Protein AF-A0A1T5C4W6-F1 (afdb_monomer_lite)

Structure (mmCIF, N/CA/C/O backbone):
data_AF-A0A1T5C4W6-F1
#
_entry.id   AF-A0A1T5C4W6-F1
#
loop_
_atom_site.group_PDB
_atom_site.id
_atom_site.type_symbol
_atom_site.label_atom_id
_atom_site.label_alt_id
_atom_site.label_comp_id
_atom_site.label_asym_id
_atom_site.label_entity_id
_atom_site.label_seq_id
_atom_site.pdbx_PDB_ins_code
_atom_site.Cartn_x
_atom_site.Cartn_y
_atom_site.Cartn_z
_atom_site.occupancy
_atom_site.B_iso_or_equiv
_atom_site.auth_seq_id
_atom_site.auth_comp_id
_atom_site.auth_asym_id
_atom_site.auth_atom_id
_atom_site.pdbx_PDB_model_num
ATOM 1 N N . MET A 1 1 ? -12.284 13.253 51.853 1.00 30.53 1 MET A N 1
ATOM 2 C CA . MET A 1 1 ? -12.736 11.965 51.282 1.00 30.53 1 MET A CA 1
ATOM 3 C C . MET A 1 1 ? -12.858 12.141 49.775 1.00 30.53 1 MET A C 1
ATOM 5 O O . MET A 1 1 ? -13.736 12.862 49.332 1.00 30.53 1 MET A O 1
ATOM 9 N N . SER A 1 2 ? -11.913 11.598 49.007 1.00 28.27 2 SER A N 1
ATOM 10 C CA . SER A 1 2 ? -11.878 11.690 47.540 1.00 28.27 2 SER A CA 1
ATOM 11 C C . SER A 1 2 ? -12.199 10.306 46.977 1.00 28.27 2 SER A C 1
ATOM 13 O O . SER A 1 2 ? -11.448 9.358 47.203 1.00 28.27 2 SER A O 1
ATOM 15 N N . HIS A 1 3 ? -13.339 10.175 46.297 1.00 28.75 3 HIS A N 1
ATOM 16 C CA . HIS A 1 3 ? -13.676 8.987 45.519 1.00 28.75 3 HIS A CA 1
ATOM 17 C C . HIS A 1 3 ? -12.808 8.958 44.257 1.00 28.75 3 HIS A C 1
ATOM 19 O O . HIS A 1 3 ? -13.106 9.628 43.272 1.00 28.75 3 HIS A O 1
ATOM 25 N N . ARG A 1 4 ? -11.726 8.173 44.280 1.00 27.59 4 ARG A N 1
ATOM 26 C CA . ARG A 1 4 ? -11.078 7.702 43.052 1.00 27.59 4 ARG A CA 1
ATOM 27 C C . ARG A 1 4 ? -11.860 6.494 42.543 1.00 27.59 4 ARG A C 1
ATOM 29 O O . ARG A 1 4 ? -11.967 5.485 43.235 1.00 27.59 4 ARG A O 1
ATOM 36 N N . SER A 1 5 ? -12.431 6.620 41.353 1.00 28.86 5 SER A N 1
ATOM 37 C CA . SER A 1 5 ? -13.050 5.527 40.613 1.00 28.86 5 SER A CA 1
ATOM 38 C C . SER A 1 5 ? -11.991 4.471 40.273 1.00 28.86 5 SER A C 1
ATOM 40 O O . SER A 1 5 ? -11.034 4.725 39.543 1.00 28.86 5 SER A O 1
ATOM 42 N N . ASN A 1 6 ? -12.151 3.268 40.825 1.00 26.02 6 ASN A N 1
ATOM 43 C CA . ASN A 1 6 ? -11.328 2.104 40.502 1.00 26.02 6 ASN A CA 1
ATOM 44 C C . ASN A 1 6 ? -11.755 1.544 39.135 1.00 26.02 6 ASN A C 1
ATOM 46 O O . ASN A 1 6 ? -12.581 0.635 39.057 1.00 26.02 6 ASN A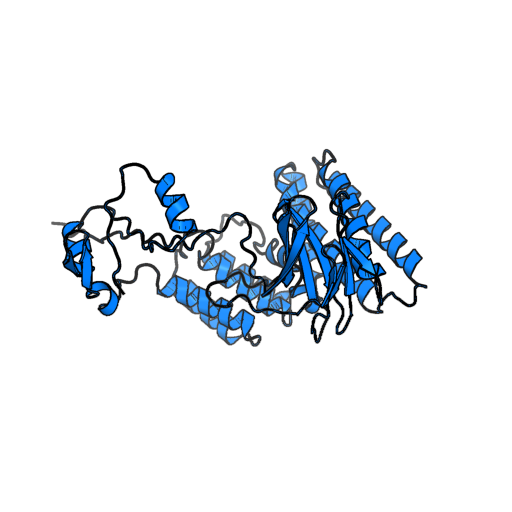 O 1
ATOM 50 N N . LEU A 1 7 ? -11.224 2.116 38.053 1.00 28.17 7 LEU A N 1
ATOM 51 C CA . LEU A 1 7 ? -11.374 1.581 36.699 1.00 28.17 7 LEU A CA 1
ATOM 52 C C . LEU A 1 7 ? -10.505 0.324 36.533 1.00 28.17 7 LEU A C 1
ATOM 54 O O . LEU A 1 7 ? -9.284 0.371 36.684 1.00 28.17 7 LEU A O 1
ATOM 58 N N . LEU A 1 8 ? -11.156 -0.798 36.219 1.00 29.16 8 LEU A N 1
ATOM 59 C CA . LEU A 1 8 ? -10.528 -2.052 35.809 1.00 29.16 8 LEU A CA 1
ATOM 60 C C . LEU A 1 8 ? -9.777 -1.807 34.487 1.00 29.16 8 LEU A C 1
ATOM 62 O O . LEU A 1 8 ? -10.399 -1.454 33.488 1.00 29.16 8 LEU A O 1
ATOM 66 N N . LYS A 1 9 ? -8.450 -1.964 34.465 1.00 24.98 9 LYS A N 1
ATOM 67 C CA . LYS A 1 9 ? -7.660 -1.914 33.225 1.00 24.98 9 LYS A CA 1
ATOM 68 C C . LYS A 1 9 ? -7.488 -3.334 32.698 1.00 24.98 9 LYS A C 1
ATOM 70 O O . LYS A 1 9 ? -6.581 -4.048 33.117 1.00 24.98 9 LYS A O 1
ATOM 75 N N . LEU A 1 10 ? -8.395 -3.746 31.819 1.00 26.88 10 LEU A N 1
ATOM 76 C CA . LEU A 1 10 ? -8.294 -5.005 31.090 1.00 26.88 10 LEU A CA 1
ATOM 77 C C . LEU A 1 10 ? -7.400 -4.782 29.863 1.00 26.88 10 LEU A C 1
ATOM 79 O O . LEU A 1 10 ? -7.719 -3.948 29.018 1.00 26.88 10 LEU A O 1
ATOM 83 N N . LEU A 1 11 ? -6.282 -5.501 29.775 1.00 25.95 11 LEU A N 1
ATOM 84 C CA . LEU A 1 11 ? -5.441 -5.527 28.581 1.00 25.95 11 LEU A CA 1
ATOM 85 C C . LEU A 1 11 ? -5.815 -6.790 27.798 1.00 25.95 11 LEU A C 1
ATOM 87 O O . LEU A 1 11 ? -5.296 -7.872 28.064 1.00 25.95 11 LEU A O 1
ATOM 91 N N . VAL A 1 12 ? -6.777 -6.672 26.882 1.00 26.44 12 VAL A N 1
ATOM 92 C CA . VAL A 1 12 ? -7.126 -7.777 25.979 1.00 26.44 12 VAL A CA 1
ATOM 93 C C . VAL A 1 12 ? -6.141 -7.749 24.818 1.00 26.44 12 VAL A C 1
ATOM 95 O O . VAL A 1 12 ? -6.287 -6.958 23.890 1.00 26.44 12 VAL A O 1
ATOM 98 N N . LEU A 1 13 ? -5.114 -8.593 24.886 1.00 24.33 13 LEU A N 1
ATOM 99 C CA . LEU A 1 13 ? -4.273 -8.888 23.733 1.00 24.33 13 LEU A CA 1
ATOM 100 C C . LEU A 1 13 ? -5.039 -9.851 22.826 1.00 24.33 13 LEU A C 1
ATOM 102 O O . LEU A 1 13 ? -5.113 -11.046 23.091 1.00 24.33 13 LEU A O 1
ATOM 106 N N . PHE A 1 14 ? -5.587 -9.330 21.732 1.00 23.09 14 PHE A N 1
ATOM 107 C CA . PHE A 1 14 ? -5.882 -10.171 20.581 1.00 23.09 14 PHE A CA 1
ATOM 108 C C . PHE A 1 14 ? -4.561 -10.459 19.873 1.00 23.09 14 PHE A C 1
ATOM 110 O O . PHE A 1 14 ? -4.141 -9.702 18.997 1.00 23.09 14 PHE A O 1
ATOM 117 N N . MET A 1 15 ? -3.895 -11.553 20.239 1.00 23.03 15 MET A N 1
ATOM 118 C CA . MET A 1 15 ? -2.934 -12.153 19.320 1.00 23.03 15 MET A CA 1
ATOM 119 C C . MET A 1 15 ? -3.732 -12.883 18.246 1.00 23.03 15 MET A C 1
ATOM 121 O O . MET A 1 15 ? -4.083 -14.053 18.355 1.00 23.03 15 MET A O 1
ATOM 125 N N . VAL A 1 16 ? -4.078 -12.133 17.198 1.00 22.17 16 VAL A N 1
ATOM 126 C CA . VAL A 1 16 ? -4.371 -12.740 15.901 1.00 22.17 16 VAL A CA 1
ATOM 127 C C . VAL A 1 16 ? -3.100 -13.493 15.521 1.00 22.17 16 VAL A C 1
ATOM 129 O O . VAL A 1 16 ? -2.038 -12.864 15.546 1.00 22.17 16 VAL A O 1
ATOM 132 N N . PRO A 1 17 ? -3.164 -14.796 15.206 1.00 22.91 17 PRO A N 1
ATOM 133 C CA . PRO A 1 17 ? -1.977 -15.572 14.901 1.00 22.91 17 PRO A CA 1
ATOM 134 C C . PRO A 1 17 ? -1.193 -14.879 13.786 1.00 22.91 17 PRO A C 1
ATOM 136 O O . PRO A 1 17 ? -1.608 -14.844 12.625 1.00 22.91 17 PRO A O 1
ATOM 139 N N . CYS A 1 18 ? -0.053 -14.301 14.163 1.00 23.12 18 CYS A N 1
ATOM 140 C CA . CYS A 1 18 ? 0.967 -13.852 13.238 1.00 23.12 18 CYS A CA 1
ATOM 141 C C . CYS A 1 18 ? 1.583 -15.117 12.641 1.00 23.12 18 CYS A C 1
ATOM 143 O O . CYS A 1 18 ? 2.584 -15.632 13.133 1.00 23.12 18 CYS A O 1
ATOM 145 N N . PHE A 1 19 ? 0.994 -15.623 11.557 1.00 24.72 19 PHE A N 1
ATOM 146 C CA . PHE A 1 19 ? 1.789 -16.392 10.610 1.00 24.72 19 PHE A CA 1
ATOM 147 C C . PHE A 1 19 ? 2.954 -15.496 10.174 1.00 24.72 19 PHE A C 1
ATOM 149 O O . PHE A 1 19 ? 2.755 -14.343 9.785 1.00 24.72 19 PHE A O 1
ATOM 156 N N . GLY A 1 20 ? 4.170 -16.012 10.357 1.00 23.98 20 GLY A N 1
ATOM 157 C CA . GLY A 1 20 ? 5.419 -15.272 10.227 1.00 23.98 20 GLY A CA 1
ATOM 158 C C . GLY A 1 20 ? 5.471 -14.365 8.999 1.00 23.98 20 GLY A C 1
ATOM 159 O O . GLY A 1 20 ? 5.095 -14.764 7.902 1.00 23.98 20 GLY A O 1
ATOM 160 N N . SER A 1 21 ? 5.928 -13.130 9.220 1.00 26.88 21 SER A N 1
ATOM 161 C CA . SER A 1 21 ? 6.449 -12.173 8.227 1.00 26.88 21 SER A CA 1
ATOM 162 C C . SER A 1 21 ? 5.631 -11.851 6.962 1.00 26.88 21 SER A C 1
ATOM 164 O O . SER A 1 21 ? 6.072 -11.009 6.186 1.00 26.88 21 SER A O 1
ATOM 166 N N . HIS A 1 22 ? 4.429 -12.393 6.766 1.00 32.94 22 HIS A N 1
ATOM 167 C CA . HIS A 1 22 ? 3.564 -12.095 5.622 1.00 32.94 22 HIS A CA 1
ATOM 168 C C . HIS A 1 22 ? 2.180 -11.643 6.096 1.00 32.94 22 HIS A C 1
ATOM 170 O O . HIS A 1 22 ? 1.170 -12.315 5.906 1.00 32.94 22 HIS A O 1
ATOM 176 N N . ARG A 1 23 ? 2.117 -10.437 6.676 1.00 32.56 23 ARG A N 1
ATOM 177 C CA . ARG A 1 23 ? 0.879 -9.644 6.672 1.00 32.56 23 ARG A CA 1
ATOM 178 C C . ARG A 1 23 ? 0.648 -9.133 5.246 1.00 32.56 23 ARG A C 1
ATOM 180 O O . ARG A 1 23 ? 0.921 -7.971 4.962 1.00 32.56 23 ARG A O 1
ATOM 187 N N . SER A 1 24 ? 0.220 -9.997 4.326 1.00 35.97 24 SER A N 1
ATOM 188 C CA . SER A 1 24 ? -0.310 -9.537 3.041 1.00 35.97 24 SER A CA 1
ATOM 189 C C . SER A 1 24 ? -1.828 -9.516 3.125 1.00 35.97 24 SER A C 1
ATOM 191 O O . SER A 1 24 ? -2.465 -10.559 3.244 1.00 35.97 24 SER A O 1
ATOM 193 N N . THR A 1 25 ? -2.396 -8.322 3.019 1.00 41.16 25 THR A N 1
ATOM 194 C CA . THR A 1 25 ? -3.824 -7.985 2.866 1.00 41.16 25 THR A CA 1
ATOM 195 C C . THR A 1 25 ? -4.406 -8.475 1.537 1.00 41.16 25 THR A C 1
ATOM 197 O O . THR A 1 25 ? -5.357 -7.921 0.999 1.00 41.16 25 THR A O 1
ATOM 200 N N . ALA A 1 26 ? -3.798 -9.500 0.959 1.00 46.81 26 ALA A N 1
ATOM 201 C CA . ALA A 1 26 ? -3.846 -9.755 -0.454 1.00 46.81 26 ALA A CA 1
ATOM 202 C C . ALA A 1 26 ? -4.761 -10.931 -0.780 1.00 46.81 26 ALA A C 1
ATOM 204 O O . ALA A 1 26 ? -4.663 -12.007 -0.182 1.00 46.81 26 ALA A O 1
ATOM 205 N N . GLN A 1 27 ? -5.622 -10.753 -1.782 1.00 51.09 27 GLN A N 1
ATOM 206 C CA . GLN A 1 27 ? -6.309 -11.887 -2.390 1.00 51.09 27 GLN A CA 1
ATOM 207 C C . GLN A 1 27 ? -5.234 -12.823 -2.968 1.00 51.09 27 GLN A C 1
ATOM 209 O O . GLN A 1 27 ? -4.384 -12.373 -3.736 1.00 51.09 27 GLN A O 1
ATOM 214 N N . THR A 1 28 ? -5.218 -14.088 -2.544 1.00 51.78 28 THR A N 1
ATOM 215 C CA . THR A 1 28 ? -4.073 -14.995 -2.715 1.00 51.78 28 THR A CA 1
ATOM 216 C C . THR A 1 28 ? -4.483 -16.241 -3.492 1.00 51.78 28 THR A C 1
ATOM 218 O O . THR A 1 28 ? -5.427 -16.937 -3.124 1.00 51.78 28 THR A O 1
ATOM 221 N N . ALA A 1 29 ? -3.744 -16.557 -4.550 1.00 53.41 29 ALA A N 1
ATOM 222 C CA . ALA A 1 29 ? -3.717 -17.872 -5.171 1.00 53.41 29 ALA A CA 1
ATOM 223 C C . ALA A 1 29 ? -2.459 -18.616 -4.699 1.00 53.41 29 ALA A C 1
ATOM 225 O O . ALA A 1 29 ? -1.350 -18.090 -4.774 1.00 53.41 29 ALA A O 1
ATOM 226 N N . VAL A 1 30 ? -2.626 -19.841 -4.197 1.00 54.75 30 VAL A N 1
ATOM 227 C CA . VAL A 1 30 ? -1.505 -20.711 -3.818 1.00 54.75 30 VAL A CA 1
ATOM 228 C C . VAL A 1 30 ? -1.208 -21.643 -4.984 1.00 54.75 30 VAL A C 1
ATOM 230 O O . VAL A 1 30 ? -2.025 -22.492 -5.329 1.00 54.75 30 VAL A O 1
ATOM 233 N N . ILE A 1 31 ? -0.026 -21.496 -5.570 1.00 61.72 31 ILE A N 1
ATOM 234 C CA . ILE A 1 31 ? 0.485 -22.309 -6.667 1.00 61.72 31 ILE A CA 1
ATOM 235 C C . ILE A 1 31 ? 1.593 -23.211 -6.099 1.00 61.72 31 ILE A C 1
ATOM 237 O O . ILE A 1 31 ? 2.759 -22.832 -6.040 1.00 61.72 31 ILE A O 1
ATOM 241 N N . SER A 1 32 ? 1.260 -24.406 -5.603 1.00 52.88 32 SER A N 1
ATOM 242 C CA . SER A 1 32 ? 2.266 -25.348 -5.077 1.00 52.88 32 SER A CA 1
ATOM 243 C C . SER A 1 32 ? 2.842 -26.267 -6.157 1.00 52.88 32 SER A C 1
ATOM 245 O O . SER A 1 32 ? 2.066 -26.824 -6.926 1.00 52.88 32 SER A O 1
ATOM 247 N N . GLY A 1 33 ? 4.164 -26.478 -6.146 1.00 49.31 33 GLY A N 1
ATOM 248 C CA . GLY A 1 33 ? 4.876 -27.544 -6.870 1.00 49.31 33 GLY A CA 1
ATOM 249 C C . GLY A 1 33 ? 5.869 -28.273 -5.947 1.00 49.31 33 GLY A C 1
ATOM 250 O O . GLY A 1 33 ? 6.228 -27.748 -4.884 1.00 49.31 33 GLY A O 1
ATOM 251 N N . ILE A 1 34 ? 6.277 -29.489 -6.313 1.00 40.66 34 ILE A N 1
ATOM 252 C CA . ILE A 1 34 ? 7.224 -30.349 -5.581 1.00 40.66 34 ILE A CA 1
ATOM 253 C C . ILE A 1 34 ? 8.654 -30.066 -6.081 1.00 40.66 34 ILE A C 1
ATOM 255 O O . ILE A 1 34 ? 8.905 -30.053 -7.280 1.00 40.66 34 ILE A O 1
ATOM 259 N N . ASP A 1 35 ? 9.614 -29.797 -5.190 1.00 41.91 35 ASP A N 1
ATOM 260 C CA . ASP A 1 35 ? 11.025 -29.674 -5.588 1.00 41.91 35 ASP A CA 1
ATOM 261 C C . ASP A 1 35 ? 11.744 -31.042 -5.661 1.00 41.91 35 ASP A C 1
ATOM 263 O O . ASP A 1 35 ? 11.230 -32.067 -5.209 1.00 41.91 35 ASP A O 1
ATOM 267 N N . LYS A 1 36 ? 12.978 -31.073 -6.194 1.00 36.06 36 LYS A N 1
ATOM 268 C CA . LYS A 1 36 ? 13.807 -32.300 -6.278 1.00 36.06 36 LYS A CA 1
ATOM 269 C C . LYS A 1 36 ? 14.087 -32.962 -4.912 1.00 36.06 36 LYS A C 1
ATOM 271 O O . LYS A 1 36 ? 14.515 -34.112 -4.877 1.00 36.06 36 LYS A O 1
ATOM 276 N N . LEU A 1 37 ? 13.847 -32.262 -3.800 1.00 40.22 37 LEU A N 1
ATOM 277 C CA . LEU A 1 37 ? 14.013 -32.730 -2.421 1.00 40.22 37 LEU A CA 1
ATOM 278 C C . LEU A 1 37 ? 12.675 -33.128 -1.766 1.00 40.22 37 LEU A C 1
ATOM 280 O O . LEU A 1 37 ? 12.632 -33.326 -0.553 1.00 40.22 37 LEU A O 1
ATOM 284 N N . HIS A 1 38 ? 11.594 -33.266 -2.544 1.00 45.75 38 HIS A N 1
ATOM 285 C CA . HIS A 1 38 ? 10.240 -33.580 -2.070 1.00 45.75 38 HIS A CA 1
ATOM 286 C C . HIS A 1 38 ? 9.655 -32.540 -1.095 1.00 45.75 38 HIS A C 1
ATOM 288 O O . HIS A 1 38 ? 8.677 -32.817 -0.395 1.00 45.75 38 HIS A O 1
ATOM 294 N N . LYS A 1 39 ? 10.198 -31.317 -1.054 1.00 50.16 39 LYS A N 1
ATOM 295 C CA . LYS A 1 39 ? 9.628 -30.215 -0.276 1.00 50.16 39 LYS A CA 1
ATOM 296 C C . LYS A 1 39 ? 8.677 -29.422 -1.168 1.00 50.16 39 LYS A C 1
ATOM 298 O O . LYS A 1 39 ? 9.067 -28.855 -2.188 1.00 50.16 39 LYS A O 1
ATOM 303 N N . ARG A 1 40 ? 7.398 -29.362 -0.782 1.00 54.88 40 ARG A N 1
ATOM 304 C CA . ARG A 1 40 ? 6.429 -28.459 -1.418 1.00 54.88 40 ARG A CA 1
ATOM 305 C C . ARG A 1 40 ? 6.806 -27.028 -1.055 1.00 54.88 40 ARG A C 1
ATOM 307 O O . ARG A 1 40 ? 6.585 -26.614 0.078 1.00 54.88 40 ARG A O 1
ATOM 314 N N . THR A 1 41 ? 7.356 -26.272 -2.000 1.00 57.56 41 THR A N 1
ATOM 315 C CA . THR A 1 41 ? 7.487 -24.821 -1.826 1.00 57.56 41 THR A CA 1
ATOM 316 C C . THR A 1 41 ? 6.357 -24.151 -2.600 1.00 57.56 41 THR A C 1
ATOM 318 O O . THR A 1 41 ? 6.382 -24.188 -3.834 1.00 57.56 41 THR A O 1
ATOM 321 N N . PRO A 1 42 ? 5.362 -23.564 -1.914 1.00 64.94 42 PRO A N 1
ATOM 322 C CA . PRO A 1 42 ? 4.304 -22.830 -2.582 1.00 64.94 42 PRO A CA 1
ATOM 323 C C . PRO A 1 42 ? 4.863 -21.553 -3.210 1.00 64.94 42 PRO A C 1
ATOM 325 O O . PRO A 1 42 ? 5.622 -20.819 -2.578 1.00 64.94 42 PRO A O 1
ATOM 328 N N . VAL A 1 43 ? 4.459 -21.285 -4.445 1.00 67.69 43 VAL A N 1
ATOM 329 C CA . VAL A 1 43 ? 4.460 -19.940 -5.010 1.00 67.69 43 VAL A CA 1
ATOM 330 C C . VAL A 1 43 ? 3.126 -19.311 -4.653 1.00 67.69 43 VAL A C 1
ATOM 332 O O . VAL A 1 43 ? 2.076 -19.894 -4.905 1.00 67.69 43 VAL A O 1
ATOM 335 N N . LEU A 1 44 ? 3.151 -18.141 -4.032 1.00 70.00 44 LEU A N 1
ATOM 336 C CA . LEU A 1 44 ? 1.936 -17.394 -3.724 1.00 70.00 44 LEU A CA 1
ATOM 337 C C . LEU A 1 44 ? 1.795 -16.286 -4.754 1.00 70.00 44 LEU A C 1
ATOM 339 O O . LEU A 1 44 ? 2.732 -15.525 -4.956 1.00 70.00 44 LEU A O 1
ATOM 343 N N . VAL A 1 45 ? 0.641 -16.192 -5.398 1.00 72.31 45 VAL A N 1
ATOM 344 C CA . VAL A 1 45 ? 0.321 -15.089 -6.301 1.00 72.31 45 VAL A CA 1
ATOM 345 C C . VAL A 1 45 ? -0.729 -14.238 -5.626 1.00 72.31 45 VAL A C 1
ATOM 347 O O . VAL A 1 45 ? -1.846 -14.696 -5.385 1.00 72.31 45 VAL A O 1
ATOM 350 N N . THR A 1 46 ? -0.357 -13.019 -5.264 1.00 70.19 46 THR A N 1
ATOM 351 C CA . THR A 1 46 ? -1.156 -12.196 -4.361 1.00 70.19 46 THR A CA 1
ATOM 352 C C . THR A 1 46 ? -1.423 -10.827 -4.966 1.00 70.19 46 THR A C 1
ATOM 354 O O . THR A 1 46 ? -0.490 -10.185 -5.440 1.00 70.19 46 THR A O 1
ATOM 357 N N . ARG A 1 47 ? -2.665 -10.341 -4.921 1.00 71.25 47 ARG A N 1
ATOM 358 C CA . ARG A 1 47 ? -2.982 -8.944 -5.266 1.00 71.25 47 ARG A CA 1
ATOM 359 C C . ARG A 1 47 ? -2.830 -8.051 -4.057 1.00 71.25 47 ARG A C 1
ATOM 361 O O . ARG A 1 47 ? -3.536 -8.261 -3.075 1.00 71.25 47 ARG A O 1
ATOM 368 N N . TRP A 1 48 ? -1.984 -7.034 -4.142 1.00 66.62 48 TRP A N 1
ATOM 369 C CA . TRP A 1 48 ? -1.896 -6.044 -3.077 1.00 66.62 48 TRP A CA 1
ATOM 370 C C . TRP A 1 48 ? -3.244 -5.337 -2.892 1.00 66.62 48 TRP A C 1
ATOM 372 O O . TRP A 1 48 ? -3.833 -4.821 -3.843 1.00 66.62 48 TRP A O 1
ATOM 382 N N . ASN A 1 49 ? -3.729 -5.326 -1.650 1.00 65.06 49 ASN A N 1
ATOM 383 C CA . ASN A 1 49 ? -4.861 -4.507 -1.255 1.00 65.06 49 ASN A CA 1
ATOM 384 C C . ASN A 1 49 ? -4.349 -3.397 -0.331 1.00 65.06 49 ASN A C 1
ATOM 386 O O . ASN A 1 49 ? -3.821 -3.705 0.745 1.00 65.06 49 ASN A O 1
ATOM 390 N N . PRO A 1 50 ? -4.505 -2.122 -0.716 1.00 60.94 50 PRO A N 1
ATOM 391 C CA . PRO A 1 50 ? -4.067 -1.012 0.114 1.00 60.94 50 PRO A CA 1
ATOM 392 C C . PRO A 1 50 ? -4.870 -0.876 1.414 1.00 60.94 50 PRO A C 1
ATOM 394 O O . PRO A 1 50 ? -4.380 -0.260 2.361 1.00 60.94 50 PRO A O 1
ATOM 397 N N . THR A 1 51 ? -6.075 -1.456 1.506 1.00 56.94 51 THR A N 1
ATOM 398 C CA . THR A 1 51 ? -6.811 -1.487 2.773 1.00 56.94 51 THR A CA 1
ATOM 399 C C . THR A 1 51 ? -6.185 -2.523 3.695 1.00 56.94 51 THR A C 1
ATOM 401 O O . THR A 1 51 ? -6.202 -3.720 3.410 1.00 56.94 51 THR A O 1
ATOM 404 N N . PHE A 1 52 ? -5.630 -2.056 4.812 1.00 52.03 52 PHE A N 1
ATOM 405 C CA . PHE A 1 52 ? -4.817 -2.874 5.712 1.00 52.03 52 PHE A CA 1
ATOM 406 C C . PHE A 1 52 ? -5.610 -3.931 6.504 1.00 52.03 52 PHE A C 1
ATOM 408 O O . PHE A 1 52 ? -5.025 -4.766 7.195 1.00 52.03 52 PHE A O 1
ATOM 415 N N . ASP A 1 53 ? -6.943 -3.914 6.440 1.00 49.88 53 ASP A N 1
ATOM 416 C CA . ASP A 1 53 ? -7.746 -4.713 7.353 1.00 49.88 53 ASP A CA 1
ATOM 417 C C . ASP A 1 53 ? -8.101 -6.111 6.821 1.00 49.88 53 ASP A C 1
ATOM 419 O O . ASP A 1 53 ? -9.172 -6.354 6.262 1.00 49.88 53 ASP A O 1
ATOM 423 N N . ALA A 1 54 ? -7.207 -7.066 7.087 1.00 39.97 54 ALA A N 1
ATOM 424 C CA . ALA A 1 54 ? -7.468 -8.497 6.925 1.00 39.97 54 ALA A CA 1
ATOM 425 C C . ALA A 1 54 ? -8.635 -9.017 7.800 1.00 39.97 54 ALA A C 1
ATOM 427 O O . ALA A 1 54 ? -9.090 -10.139 7.586 1.00 39.97 54 ALA A O 1
ATOM 428 N N . ARG A 1 55 ? -9.155 -8.235 8.768 1.00 42.12 55 ARG A N 1
ATOM 429 C CA . ARG A 1 55 ? -10.328 -8.625 9.577 1.00 42.12 55 ARG A CA 1
ATOM 430 C C . ARG A 1 55 ? -11.628 -8.609 8.771 1.00 42.12 55 ARG A C 1
ATOM 432 O O . ARG A 1 55 ? -12.581 -9.265 9.181 1.00 42.12 55 ARG A O 1
ATOM 439 N N . TYR A 1 56 ? -11.675 -7.893 7.644 1.00 42.12 56 TYR A N 1
ATOM 440 C CA . TYR A 1 56 ? -12.910 -7.690 6.875 1.00 42.12 56 TYR A CA 1
ATOM 441 C C . TYR A 1 56 ? -12.889 -8.267 5.462 1.00 42.12 56 TYR A C 1
ATOM 443 O O . TYR A 1 56 ? -13.936 -8.308 4.819 1.00 42.12 56 TYR A O 1
ATOM 451 N N . GLN A 1 57 ? -11.741 -8.737 4.971 1.00 43.78 57 GLN A N 1
ATOM 452 C CA . GLN A 1 57 ? -11.669 -9.387 3.666 1.00 43.78 57 GLN A CA 1
ATOM 453 C C . GLN A 1 57 ? -10.973 -10.744 3.779 1.00 43.78 57 GLN A C 1
ATOM 455 O O . GLN A 1 57 ? -9.754 -10.790 3.952 1.00 43.78 57 GLN A O 1
ATOM 460 N N . PRO A 1 58 ? -11.721 -11.861 3.692 1.00 40.00 58 PRO A N 1
ATOM 461 C CA . PRO A 1 58 ? -11.101 -13.173 3.606 1.00 40.00 58 PRO A CA 1
ATOM 462 C C . PRO A 1 58 ? -10.227 -13.244 2.351 1.00 40.00 58 PRO A C 1
ATOM 464 O O . PRO A 1 58 ? -10.579 -12.698 1.303 1.00 40.00 58 PRO A O 1
ATOM 467 N N . ALA A 1 59 ? -9.092 -13.939 2.448 1.00 47.75 59 ALA A N 1
ATOM 468 C CA . ALA A 1 59 ? -8.280 -14.251 1.281 1.00 47.75 59 ALA A CA 1
ATOM 469 C C . ALA A 1 59 ? -9.150 -15.002 0.260 1.00 47.75 59 ALA A C 1
ATOM 471 O O . ALA A 1 59 ? -9.602 -16.117 0.517 1.00 47.75 59 ALA A O 1
ATOM 472 N N . SER A 1 60 ? -9.409 -14.382 -0.890 1.00 47.56 60 SER A N 1
ATOM 473 C CA . SER A 1 60 ? -10.125 -15.009 -1.998 1.00 47.56 60 SER A CA 1
ATOM 474 C C . SER A 1 60 ? -9.133 -15.495 -3.046 1.00 47.56 60 SER A C 1
ATOM 476 O O . SER A 1 60 ? -8.187 -14.782 -3.391 1.00 47.56 60 SER A O 1
ATOM 478 N N . THR A 1 61 ? -9.358 -16.689 -3.590 1.00 54.94 61 THR A N 1
ATOM 479 C CA . THR A 1 61 ? -8.628 -17.151 -4.773 1.00 54.94 61 THR A CA 1
ATOM 480 C C . THR A 1 61 ? -8.976 -16.251 -5.954 1.00 54.94 61 THR A C 1
ATOM 482 O O . THR A 1 61 ? -10.144 -16.120 -6.310 1.00 54.94 61 THR A O 1
ATOM 485 N N . ILE A 1 62 ? -7.966 -15.611 -6.546 1.00 60.53 62 ILE A N 1
ATOM 486 C CA . ILE A 1 62 ? -8.154 -14.678 -7.673 1.00 60.53 62 ILE A CA 1
ATOM 487 C C . ILE A 1 62 ? -8.029 -15.335 -9.036 1.00 60.53 62 ILE A C 1
ATOM 489 O O . ILE A 1 62 ? -8.511 -14.783 -10.016 1.00 60.53 62 ILE A O 1
ATOM 493 N N . ALA A 1 63 ? -7.352 -16.478 -9.105 1.00 64.62 63 ALA A N 1
ATOM 494 C CA . ALA A 1 63 ? -7.081 -17.186 -10.341 1.00 64.62 63 ALA A CA 1
ATOM 495 C C . ALA A 1 63 ? -6.687 -18.637 -10.039 1.00 64.62 63 ALA A C 1
ATOM 497 O O . ALA A 1 63 ? -6.107 -18.928 -8.990 1.00 64.62 63 ALA A O 1
ATOM 498 N N . HIS A 1 64 ? -6.984 -19.530 -10.980 1.00 64.94 64 HIS A N 1
ATOM 499 C CA . HIS A 1 64 ? -6.514 -20.911 -10.968 1.00 64.94 64 HIS A CA 1
ATOM 500 C C . HIS A 1 64 ? -5.367 -21.054 -11.970 1.00 64.94 64 HIS A C 1
ATOM 502 O O . HIS A 1 64 ? -5.477 -20.607 -13.110 1.00 64.94 64 HIS A O 1
ATOM 508 N N . ALA A 1 65 ? -4.265 -21.665 -11.538 1.00 69.25 65 ALA A N 1
ATOM 509 C CA . ALA A 1 65 ? -3.139 -21.961 -12.412 1.00 69.25 65 ALA A CA 1
ATOM 510 C C . ALA A 1 65 ? -3.356 -23.300 -13.131 1.00 69.25 65 ALA A C 1
ATOM 512 O O . ALA A 1 65 ? -3.740 -24.294 -12.510 1.00 69.25 65 ALA A O 1
ATOM 513 N N . HIS A 1 66 ? -3.059 -23.338 -14.427 1.00 69.06 66 HIS A N 1
ATOM 514 C CA . HIS A 1 66 ? -2.955 -24.572 -15.197 1.00 69.06 66 HIS A CA 1
ATOM 515 C C . HIS A 1 66 ? -1.500 -25.039 -15.186 1.00 69.06 66 HIS A C 1
ATOM 517 O O . HIS A 1 66 ? -0.624 -24.361 -15.718 1.00 69.06 66 HIS A O 1
ATOM 523 N N . TYR A 1 67 ? -1.239 -26.187 -14.565 1.00 70.19 67 TYR A N 1
ATOM 524 C CA . TYR A 1 67 ? 0.113 -26.714 -14.406 1.00 70.19 67 TYR A CA 1
ATOM 525 C C . TYR A 1 67 ? 0.541 -27.536 -15.611 1.00 70.19 67 TYR A C 1
ATOM 527 O O . TYR A 1 67 ? -0.160 -28.464 -16.016 1.00 70.19 67 TYR A O 1
ATOM 535 N N . GLN A 1 68 ? 1.735 -27.247 -16.117 1.00 77.44 68 GLN A N 1
ATOM 536 C CA . GLN A 1 68 ? 2.447 -28.156 -17.005 1.00 77.44 68 GLN A CA 1
ATOM 537 C C . GLN A 1 68 ? 3.425 -29.029 -16.206 1.00 77.44 68 GLN A C 1
ATOM 539 O O . GLN A 1 68 ? 3.526 -30.223 -16.477 1.00 77.44 68 GLN A O 1
ATOM 544 N N . ASN A 1 69 ? 4.127 -28.457 -15.217 1.00 77.19 69 ASN A N 1
ATOM 545 C CA . ASN A 1 69 ? 4.972 -29.175 -14.249 1.00 77.19 69 ASN A CA 1
ATOM 546 C C . ASN A 1 69 ? 5.287 -28.300 -13.009 1.00 77.19 69 ASN A C 1
ATOM 548 O O . ASN A 1 69 ? 4.788 -27.185 -12.886 1.00 77.19 69 ASN A O 1
ATOM 552 N N . ASP A 1 70 ? 6.140 -28.785 -12.098 1.00 69.25 70 ASP A N 1
ATOM 553 C CA . ASP A 1 70 ? 6.502 -28.106 -10.836 1.00 69.25 70 ASP A CA 1
ATOM 554 C C . ASP A 1 70 ? 7.236 -26.756 -10.985 1.00 69.25 70 ASP A C 1
ATOM 556 O O . ASP A 1 70 ? 7.369 -26.006 -10.007 1.00 69.25 70 ASP A O 1
ATOM 560 N N . SER A 1 71 ? 7.729 -26.453 -12.187 1.00 78.50 71 SER A N 1
ATOM 561 C CA . SER A 1 71 ? 8.433 -25.214 -12.531 1.00 78.50 71 SER A CA 1
ATOM 562 C C . SER A 1 71 ? 7.719 -24.396 -13.605 1.00 78.50 71 SER A C 1
ATOM 564 O O . SER A 1 71 ? 8.177 -23.300 -13.908 1.00 78.50 71 SER A O 1
ATOM 566 N N . VAL A 1 72 ? 6.626 -24.889 -14.191 1.00 82.19 72 VAL A N 1
ATOM 567 C CA . VAL A 1 72 ? 5.938 -24.227 -15.305 1.00 82.19 72 VAL A CA 1
ATOM 568 C C . VAL A 1 72 ? 4.433 -24.284 -15.094 1.00 82.19 72 VAL A C 1
ATOM 570 O O . VAL A 1 72 ? 3.845 -25.366 -14.992 1.00 82.19 72 VAL A O 1
ATOM 573 N N . PHE A 1 73 ? 3.817 -23.105 -15.070 1.00 83.00 73 PHE A N 1
ATOM 574 C CA . PHE A 1 73 ? 2.371 -22.953 -14.999 1.00 83.00 73 PHE A CA 1
ATOM 575 C C . PHE A 1 73 ? 1.898 -21.794 -15.878 1.00 83.00 73 PHE A C 1
ATOM 577 O O . PHE A 1 73 ? 2.630 -20.841 -16.153 1.00 83.00 73 PHE A O 1
ATOM 584 N N . THR A 1 74 ? 0.639 -21.857 -16.293 1.00 82.50 74 THR A N 1
ATOM 585 C CA . THR A 1 74 ? -0.060 -20.748 -16.943 1.00 82.50 74 THR A CA 1
ATOM 586 C C . THR A 1 74 ? -1.114 -20.190 -16.003 1.00 82.50 74 THR A C 1
ATOM 588 O O . THR A 1 74 ? -1.847 -20.948 -15.365 1.00 82.50 74 THR A O 1
ATOM 591 N N . LEU A 1 75 ? -1.199 -18.867 -15.919 1.00 80.12 75 LEU A N 1
ATOM 592 C CA . LEU A 1 75 ? -2.145 -18.162 -15.068 1.00 80.12 75 LEU A CA 1
ATOM 593 C C . LEU A 1 75 ? -2.884 -17.094 -15.872 1.00 80.12 75 LEU A C 1
ATOM 595 O O . LEU A 1 75 ? -2.256 -16.270 -16.531 1.00 80.12 75 LEU A O 1
ATOM 599 N N . VAL A 1 76 ? -4.211 -17.085 -15.759 1.00 79.00 76 VAL A N 1
ATOM 600 C CA . VAL A 1 76 ? -5.061 -15.999 -16.259 1.00 79.00 76 VAL A CA 1
ATOM 601 C C . VAL A 1 76 ? -5.627 -15.273 -15.053 1.00 79.00 76 VAL A C 1
ATOM 603 O O . VAL A 1 76 ? -6.324 -15.872 -14.233 1.00 79.00 76 VAL A O 1
ATOM 606 N N . ILE A 1 77 ? -5.301 -13.992 -14.925 1.00 75.75 77 ILE A N 1
ATOM 607 C CA . ILE A 1 77 ? -5.745 -13.169 -13.805 1.00 75.75 77 ILE A CA 1
ATOM 608 C C . ILE A 1 77 ? -6.920 -12.309 -14.288 1.00 75.75 77 ILE A C 1
ATOM 610 O O . ILE A 1 77 ? -6.706 -11.365 -15.047 1.00 75.75 77 ILE A O 1
ATOM 614 N N . PRO A 1 78 ? -8.164 -12.597 -13.862 1.00 72.00 78 PRO A N 1
ATOM 615 C CA . PRO A 1 78 ? -9.336 -11.860 -14.313 1.00 72.00 78 PRO A CA 1
ATOM 616 C C . PRO A 1 78 ? -9.296 -10.441 -13.751 1.00 72.00 78 PRO A C 1
ATOM 618 O O . PRO A 1 78 ? -9.476 -10.228 -12.549 1.00 72.00 78 PRO A O 1
ATOM 621 N N . ALA A 1 79 ? -9.035 -9.463 -14.608 1.00 72.88 79 ALA A N 1
ATOM 622 C CA . ALA A 1 79 ? -8.962 -8.061 -14.235 1.00 72.88 79 ALA A CA 1
ATOM 623 C C . ALA A 1 79 ? -9.666 -7.219 -15.299 1.00 72.88 79 ALA A C 1
ATOM 625 O O . ALA A 1 79 ? -9.501 -7.455 -16.489 1.00 72.88 79 ALA A O 1
ATOM 626 N N . THR A 1 80 ? -10.474 -6.254 -14.866 1.00 72.69 80 THR A N 1
ATOM 627 C CA . THR A 1 80 ? -11.153 -5.298 -15.757 1.00 72.69 80 THR A CA 1
ATOM 628 C C . THR A 1 80 ? -10.310 -4.051 -16.032 1.00 72.69 80 THR A C 1
ATOM 630 O O . THR A 1 80 ? -10.646 -3.271 -16.915 1.00 72.69 80 THR A O 1
ATOM 633 N N . ARG A 1 81 ? -9.218 -3.881 -15.281 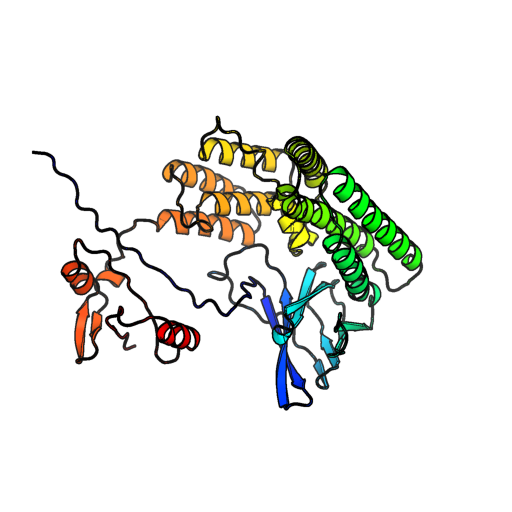1.00 72.75 81 ARG A N 1
ATOM 634 C CA . ARG A 1 81 ? -8.192 -2.833 -15.386 1.00 72.75 81 ARG A CA 1
ATOM 635 C C . ARG A 1 81 ? -6.830 -3.418 -14.995 1.00 72.75 81 ARG A C 1
ATOM 637 O O . ARG A 1 81 ? -6.828 -4.498 -14.395 1.00 72.75 81 ARG A O 1
ATOM 644 N N . PRO A 1 82 ? -5.698 -2.770 -15.316 1.00 76.31 82 PRO A N 1
ATOM 645 C CA . PRO A 1 82 ? -4.394 -3.223 -14.850 1.00 76.31 82 PRO A CA 1
ATOM 646 C C . PRO A 1 82 ? -4.384 -3.425 -13.330 1.00 76.31 82 PRO A C 1
ATOM 648 O O . PRO A 1 82 ? -4.964 -2.634 -12.583 1.00 76.31 82 PRO A O 1
ATOM 651 N N . VAL A 1 83 ? -3.758 -4.505 -12.863 1.00 78.12 83 VAL A N 1
ATOM 652 C CA . VAL A 1 83 ? -3.637 -4.813 -11.428 1.00 78.12 83 VAL A CA 1
ATOM 653 C C . VAL A 1 83 ? -2.219 -5.225 -11.070 1.00 78.12 83 VAL A C 1
ATOM 655 O O . VAL A 1 83 ? -1.590 -5.999 -11.790 1.00 78.12 83 VAL A O 1
ATOM 658 N N . SER A 1 84 ? -1.731 -4.753 -9.926 1.00 80.06 84 SER A N 1
ATOM 659 C CA . SER A 1 84 ? -0.452 -5.202 -9.384 1.00 80.06 84 SER A CA 1
ATOM 660 C C . SER A 1 84 ? -0.601 -6.577 -8.733 1.00 80.06 84 SER A C 1
ATOM 662 O O . SER A 1 84 ? -1.543 -6.841 -7.972 1.00 80.06 84 SER A O 1
ATOM 664 N N . VAL A 1 85 ? 0.335 -7.464 -9.044 1.00 80.19 85 VAL A N 1
ATOM 665 C CA . VAL A 1 85 ? 0.383 -8.838 -8.561 1.00 80.19 85 VAL A CA 1
ATOM 666 C C . VAL A 1 85 ? 1.797 -9.159 -8.097 1.00 80.19 85 VAL A C 1
ATOM 668 O O . VAL A 1 85 ? 2.769 -8.941 -8.818 1.00 80.19 85 VAL A O 1
ATOM 671 N N . ASP A 1 86 ? 1.890 -9.736 -6.904 1.00 79.62 86 ASP A N 1
ATOM 672 C CA . ASP A 1 86 ? 3.139 -10.198 -6.315 1.00 79.62 86 ASP A CA 1
ATOM 673 C C . ASP A 1 86 ? 3.225 -11.725 -6.425 1.00 79.62 86 ASP A C 1
ATOM 675 O O . ASP A 1 86 ? 2.397 -12.451 -5.869 1.00 79.62 86 ASP A O 1
ATOM 679 N N . PHE A 1 87 ? 4.257 -12.216 -7.106 1.00 80.06 87 PHE A N 1
ATOM 680 C CA . PHE A 1 87 ? 4.663 -13.618 -7.131 1.00 80.06 87 PHE A CA 1
ATOM 681 C C . PHE A 1 87 ? 5.692 -13.848 -6.024 1.00 80.06 87 PHE A C 1
ATOM 683 O O . PHE A 1 87 ? 6.837 -13.402 -6.117 1.00 80.06 87 PHE A O 1
ATOM 690 N N . GLN A 1 88 ? 5.297 -14.531 -4.956 1.00 76.12 88 GLN A N 1
ATOM 691 C CA . GLN A 1 88 ? 6.112 -14.724 -3.761 1.00 76.12 88 GLN A CA 1
ATOM 692 C C . GLN A 1 88 ? 6.636 -16.157 -3.666 1.00 76.12 88 GLN A C 1
ATOM 694 O O . GLN A 1 88 ? 5.903 -17.122 -3.893 1.00 76.12 88 GLN A O 1
ATOM 699 N N . MET A 1 89 ? 7.896 -16.292 -3.249 1.00 73.19 89 MET A N 1
ATOM 700 C CA . MET A 1 89 ? 8.503 -17.545 -2.797 1.0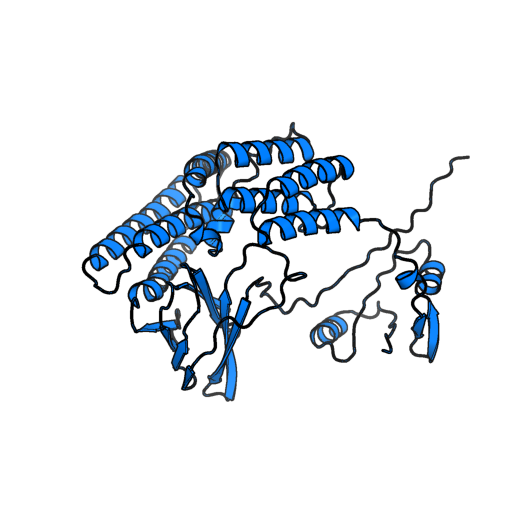0 73.19 89 MET A CA 1
ATOM 701 C C . MET A 1 89 ? 8.907 -17.398 -1.327 1.00 73.19 89 MET A C 1
ATOM 703 O O . MET A 1 89 ? 10.036 -16.978 -1.048 1.00 73.19 89 MET A O 1
ATOM 707 N N . PRO A 1 90 ? 8.020 -17.746 -0.374 1.00 65.31 90 PRO A N 1
ATOM 708 C CA . PRO A 1 90 ? 8.272 -17.533 1.051 1.00 65.31 90 PRO A CA 1
ATOM 709 C C . PRO A 1 90 ? 9.572 -18.177 1.545 1.00 65.31 90 PRO A C 1
ATOM 711 O O . PRO A 1 90 ? 10.283 -17.592 2.355 1.00 65.31 90 PRO A O 1
ATOM 714 N N . SER A 1 91 ? 9.947 -19.339 0.998 1.00 66.00 91 SER A N 1
ATOM 715 C CA . SER A 1 91 ? 11.188 -20.034 1.370 1.00 66.00 91 SER A CA 1
ATOM 716 C C . SER A 1 91 ? 12.472 -19.268 1.030 1.00 66.00 91 SER A C 1
ATOM 718 O O . SER A 1 91 ? 13.514 -19.566 1.607 1.00 66.00 91 SER A O 1
ATOM 720 N N . ARG A 1 92 ? 12.415 -18.305 0.101 1.00 68.56 92 ARG A N 1
ATOM 721 C CA . ARG A 1 92 ? 13.558 -17.481 -0.324 1.00 68.56 92 ARG A CA 1
ATOM 722 C C . ARG A 1 92 ? 13.440 -16.020 0.113 1.00 68.56 92 ARG A C 1
ATOM 724 O O . ARG A 1 92 ? 14.320 -15.235 -0.216 1.00 68.56 92 ARG A O 1
ATOM 731 N N . GLY A 1 93 ? 12.356 -15.638 0.798 1.00 67.31 93 GLY A N 1
ATOM 732 C CA . GLY A 1 93 ? 12.069 -14.231 1.106 1.00 67.31 93 GLY A CA 1
ATOM 733 C C . GLY A 1 93 ? 11.947 -13.352 -0.146 1.00 67.31 93 GLY A C 1
ATOM 734 O O . GLY A 1 93 ? 12.204 -12.154 -0.086 1.00 67.31 93 GLY A O 1
ATOM 735 N N . PHE A 1 94 ? 11.601 -13.952 -1.289 1.00 68.50 94 PHE A N 1
ATOM 736 C CA . PHE A 1 94 ? 11.617 -13.296 -2.591 1.00 68.50 94 PHE A CA 1
ATOM 737 C C . PHE A 1 94 ? 10.195 -12.970 -3.066 1.00 68.50 94 PHE A C 1
ATOM 739 O O . PHE A 1 94 ? 9.300 -13.812 -2.959 1.00 68.50 94 PHE A O 1
ATOM 746 N N . ALA A 1 95 ? 10.004 -11.777 -3.637 1.00 74.38 95 ALA A N 1
ATOM 747 C CA . ALA A 1 95 ? 8.760 -11.356 -4.274 1.00 74.38 95 ALA A CA 1
ATOM 748 C C . ALA A 1 95 ? 9.053 -10.657 -5.609 1.00 74.38 95 ALA A C 1
ATOM 750 O O . ALA A 1 95 ? 9.780 -9.665 -5.643 1.00 74.38 95 ALA A O 1
ATOM 751 N N . HIS A 1 96 ? 8.474 -11.164 -6.697 1.00 82.31 96 HIS A N 1
ATOM 752 C CA . HIS A 1 96 ? 8.466 -10.499 -7.996 1.00 82.31 96 HIS A CA 1
ATOM 753 C C . HIS A 1 96 ? 7.140 -9.777 -8.170 1.00 82.31 96 HIS A C 1
ATOM 755 O O . HIS A 1 96 ? 6.087 -10.410 -8.173 1.00 82.31 96 HIS A O 1
ATOM 761 N N . LYS A 1 97 ? 7.202 -8.457 -8.303 1.00 81.00 97 LYS A N 1
ATOM 762 C CA . LYS A 1 97 ? 6.023 -7.634 -8.544 1.00 81.00 97 LYS A CA 1
ATOM 763 C C . LYS A 1 97 ? 5.830 -7.457 -10.034 1.00 81.00 97 LYS A C 1
ATOM 765 O O . LYS A 1 97 ? 6.806 -7.346 -10.768 1.00 81.00 97 LYS A O 1
ATOM 770 N N . SER A 1 98 ? 4.587 -7.427 -10.472 1.00 81.12 98 SER A N 1
ATOM 771 C CA . SER A 1 98 ? 4.255 -7.168 -11.863 1.00 81.12 98 SER A CA 1
ATOM 772 C C . SER A 1 98 ? 2.904 -6.504 -11.991 1.00 81.12 98 SER A C 1
ATOM 774 O O . SER A 1 98 ? 1.984 -6.791 -11.226 1.00 81.12 98 SER A O 1
ATOM 776 N N . TRP A 1 99 ? 2.771 -5.684 -13.024 1.00 81.06 99 TRP A N 1
ATOM 777 C CA . TRP A 1 99 ? 1.483 -5.190 -13.477 1.00 81.06 99 TRP A CA 1
ATOM 778 C C . TRP A 1 99 ? 0.907 -6.120 -14.525 1.00 81.06 99 TRP A C 1
ATOM 780 O O . TRP A 1 99 ? 1.506 -6.339 -15.575 1.00 81.06 99 TRP A O 1
ATOM 790 N N . VAL A 1 100 ? -0.260 -6.667 -14.213 1.00 79.25 100 VAL A N 1
ATOM 791 C CA . VAL A 1 100 ? -0.978 -7.587 -15.082 1.00 79.25 100 VAL A CA 1
ATOM 792 C C . VAL A 1 100 ? -2.056 -6.808 -15.810 1.00 79.25 100 VAL A C 1
ATOM 794 O O . VAL A 1 100 ? -2.929 -6.219 -15.165 1.00 79.25 100 VAL A O 1
ATOM 797 N N . SER A 1 101 ? -1.987 -6.782 -17.141 1.00 77.38 101 SER A N 1
ATOM 798 C CA . SER A 1 101 ? -3.019 -6.134 -17.954 1.00 77.38 101 SER A CA 1
ATOM 799 C C . SER A 1 101 ? -4.289 -6.995 -18.002 1.00 77.38 101 SER A C 1
ATOM 801 O O . SER A 1 101 ? -4.216 -8.218 -17.834 1.00 77.38 101 SER A O 1
ATOM 803 N N . PRO A 1 102 ? -5.473 -6.386 -18.206 1.00 75.19 102 PRO A N 1
ATOM 804 C CA . PRO A 1 102 ? -6.725 -7.119 -18.360 1.00 75.19 102 PRO A CA 1
ATOM 805 C C . PRO A 1 102 ? -6.624 -8.257 -19.375 1.00 75.19 102 PRO A C 1
ATOM 807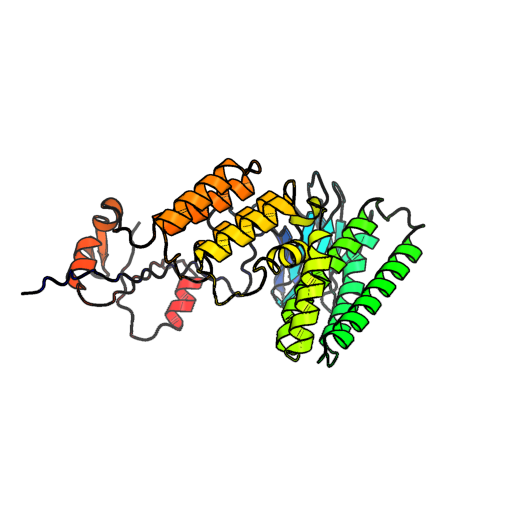 O O . PRO A 1 102 ? -6.284 -8.026 -20.529 1.00 75.19 102 PRO A O 1
ATOM 810 N N . ASN A 1 103 ? -6.998 -9.466 -18.952 1.00 71.88 103 ASN A N 1
ATOM 811 C CA . ASN A 1 103 ? -7.053 -10.679 -19.778 1.00 71.88 103 ASN A CA 1
ATOM 812 C C . ASN A 1 103 ? -5.706 -11.229 -20.278 1.00 71.88 103 ASN A C 1
ATOM 814 O O . ASN A 1 103 ? -5.719 -12.177 -21.063 1.00 71.88 103 ASN A O 1
ATOM 818 N N . ASP A 1 104 ? -4.569 -10.725 -19.790 1.00 79.62 104 ASP A N 1
ATOM 819 C CA . ASP A 1 104 ? -3.276 -11.332 -20.105 1.00 79.62 104 ASP A CA 1
ATOM 820 C C . ASP A 1 104 ? -3.221 -12.787 -19.597 1.00 79.62 104 ASP A C 1
ATOM 822 O O . ASP A 1 104 ? -3.564 -13.102 -18.448 1.00 79.62 104 ASP A O 1
ATOM 826 N N . SER A 1 105 ? -2.754 -13.688 -20.465 1.00 81.88 105 SER A N 1
ATOM 827 C CA . SER A 1 105 ? -2.452 -15.078 -20.124 1.00 81.88 105 SER A CA 1
ATOM 828 C C . SER A 1 105 ? -0.950 -15.244 -19.932 1.00 81.88 105 SER A C 1
ATOM 830 O O . SER A 1 105 ? -0.181 -15.261 -20.893 1.00 81.88 105 SER A O 1
ATOM 832 N N . LEU A 1 106 ? -0.530 -15.426 -18.684 1.00 83.94 106 LEU A N 1
ATOM 833 C CA . LEU A 1 106 ? 0.877 -15.453 -18.305 1.00 83.94 106 LEU A CA 1
ATOM 834 C C . LEU A 1 106 ? 1.379 -16.880 -18.212 1.00 83.94 106 LEU A C 1
ATOM 836 O O . LEU A 1 106 ? 0.981 -17.627 -17.316 1.00 83.94 106 LEU A O 1
ATOM 840 N N . ARG A 1 107 ? 2.297 -17.260 -19.105 1.00 88.00 107 ARG A N 1
ATOM 841 C CA . ARG A 1 107 ? 3.103 -18.463 -18.900 1.00 88.00 107 ARG A CA 1
ATOM 842 C C . ARG A 1 107 ? 4.305 -18.095 -18.039 1.00 88.00 107 ARG A C 1
ATOM 844 O O . ARG A 1 107 ? 5.171 -17.332 -18.472 1.00 88.00 107 ARG A O 1
ATOM 851 N N . VAL A 1 108 ? 4.353 -18.677 -16.846 1.00 87.88 108 VAL A N 1
ATOM 852 C CA . VAL A 1 108 ? 5.387 -18.444 -15.841 1.00 87.88 108 VAL A CA 1
ATOM 853 C C . VAL A 1 108 ? 6.277 -19.673 -15.735 1.00 87.88 108 VAL A C 1
ATOM 855 O O . VAL A 1 108 ? 5.803 -20.798 -15.565 1.00 87.88 108 VAL A O 1
ATOM 858 N N . GLU A 1 109 ? 7.577 -19.438 -15.814 1.00 89.38 109 GLU A N 1
ATOM 859 C CA . GLU A 1 109 ? 8.618 -20.432 -15.622 1.00 89.38 109 GLU A CA 1
ATOM 860 C C . GLU A 1 109 ? 9.486 -20.061 -14.420 1.00 89.38 109 GLU A C 1
ATOM 862 O O . GLU A 1 109 ? 9.832 -18.897 -14.213 1.00 89.38 109 GLU A O 1
ATOM 867 N N . ILE A 1 110 ? 9.792 -21.060 -13.597 1.00 85.44 110 ILE A N 1
ATOM 868 C CA . ILE A 1 110 ? 10.502 -20.908 -12.335 1.00 85.44 110 ILE A CA 1
ATOM 869 C C . ILE A 1 110 ? 11.882 -21.561 -12.427 1.00 85.44 110 ILE A C 1
ATOM 871 O O . ILE A 1 110 ? 11.999 -22.792 -12.384 1.00 85.44 110 ILE A O 1
ATOM 875 N N . ASP A 1 111 ? 12.926 -20.731 -12.420 1.00 86.00 111 ASP A N 1
ATOM 876 C CA . ASP A 1 111 ? 14.295 -21.161 -12.140 1.00 86.00 111 ASP A CA 1
ATOM 877 C C . ASP A 1 111 ? 14.620 -20.944 -10.660 1.00 86.00 111 ASP A C 1
ATOM 879 O O . ASP A 1 111 ? 14.906 -19.839 -10.200 1.00 86.00 111 ASP A O 1
ATOM 883 N N . ARG A 1 112 ? 14.607 -22.032 -9.888 1.00 79.62 112 ARG A N 1
ATOM 884 C CA . ARG A 1 112 ? 14.848 -21.989 -8.439 1.00 79.62 112 ARG A CA 1
ATOM 885 C C . ARG A 1 112 ? 16.290 -21.633 -8.071 1.00 79.62 112 ARG A C 1
ATOM 887 O O . ARG A 1 112 ? 16.515 -21.328 -6.901 1.00 79.62 112 ARG A O 1
ATOM 894 N N . ASN A 1 113 ? 17.224 -21.653 -9.023 1.00 81.56 113 ASN A N 1
ATOM 895 C CA . ASN A 1 113 ? 18.637 -21.350 -8.790 1.00 81.56 113 ASN A CA 1
ATOM 896 C C . ASN A 1 113 ? 19.003 -19.901 -9.133 1.00 81.56 113 ASN A C 1
ATOM 898 O O . ASN A 1 113 ? 20.032 -19.423 -8.669 1.00 81.56 113 ASN A O 1
ATOM 902 N N . ALA A 1 114 ? 18.177 -19.198 -9.910 1.00 82.81 114 ALA A N 1
ATOM 903 C CA . ALA A 1 114 ? 18.415 -17.799 -10.244 1.00 82.81 114 ALA A CA 1
ATOM 904 C C . ALA A 1 114 ? 18.145 -16.876 -9.042 1.00 82.81 114 ALA A C 1
ATOM 906 O O . ALA A 1 114 ? 17.285 -17.167 -8.203 1.00 82.81 114 ALA A O 1
ATOM 907 N N . ASP A 1 115 ? 18.826 -15.730 -8.977 1.00 80.31 115 ASP A N 1
ATOM 908 C CA . ASP A 1 115 ? 18.533 -14.673 -7.991 1.00 80.31 115 ASP A CA 1
ATOM 909 C C . ASP A 1 115 ? 17.122 -14.099 -8.186 1.00 80.31 115 ASP A C 1
ATOM 911 O O . ASP A 1 115 ? 16.406 -13.833 -7.221 1.00 80.31 115 ASP A O 1
ATOM 915 N N . TYR A 1 116 ? 16.687 -14.019 -9.448 1.00 84.25 116 TYR A N 1
ATOM 916 C CA . TYR A 1 116 ? 15.350 -13.595 -9.862 1.00 84.25 116 TYR A CA 1
ATOM 917 C C . TYR A 1 116 ? 14.633 -14.762 -10.562 1.00 84.25 116 TYR A C 1
ATOM 919 O O . TYR A 1 116 ? 14.798 -14.922 -11.775 1.00 84.25 116 TYR A O 1
ATOM 927 N N . PRO A 1 117 ? 13.873 -15.589 -9.819 1.00 84.12 117 PRO A N 1
ATOM 928 C CA . PRO A 1 117 ? 13.477 -16.928 -10.250 1.00 84.12 117 PRO A CA 1
ATOM 929 C C . PRO A 1 117 ? 12.300 -16.996 -11.229 1.00 84.12 117 PRO A C 1
ATOM 931 O O . PRO A 1 117 ? 12.071 -18.066 -11.781 1.00 84.12 117 PRO A O 1
ATOM 934 N N . PHE A 1 118 ? 11.534 -15.921 -11.437 1.00 87.50 118 PHE A N 1
ATOM 935 C CA . PHE A 1 118 ? 10.366 -15.945 -12.327 1.00 87.50 118 PHE A CA 1
ATOM 936 C C . PHE A 1 118 ? 10.700 -15.407 -13.716 1.00 87.50 118 PHE A C 1
ATOM 938 O O . PHE A 1 118 ? 11.258 -14.318 -13.849 1.00 87.50 118 PHE A O 1
ATOM 945 N N . TYR A 1 119 ? 10.306 -16.163 -14.734 1.00 90.19 119 TYR A N 1
ATOM 946 C CA . TYR A 1 119 ? 10.452 -15.841 -16.146 1.00 90.19 119 TYR A CA 1
ATOM 947 C C . TYR A 1 119 ? 9.075 -15.876 -16.791 1.00 90.19 119 TYR A C 1
ATOM 949 O O . TYR A 1 119 ? 8.325 -16.838 -16.621 1.00 90.19 119 TYR A O 1
ATOM 957 N N . PHE A 1 120 ? 8.746 -14.829 -17.536 1.00 89.50 120 PHE A N 1
ATOM 958 C CA . PHE A 1 120 ? 7.427 -14.672 -18.135 1.00 89.50 120 PHE A CA 1
ATOM 959 C C . PHE A 1 120 ? 7.521 -14.776 -19.650 1.00 89.50 120 PHE A C 1
ATOM 961 O O . PHE A 1 120 ? 8.470 -14.287 -20.263 1.00 89.50 120 PHE A O 1
ATOM 968 N N . SER A 1 121 ? 6.533 -15.428 -20.250 1.00 88.38 121 SER A N 1
ATOM 969 C CA . SER A 1 121 ? 6.420 -15.622 -21.695 1.00 88.38 121 SER A CA 1
ATOM 970 C C . SER A 1 121 ? 4.954 -15.549 -22.119 1.00 88.38 121 SER A C 1
ATOM 972 O O . SER A 1 121 ? 4.062 -15.796 -21.304 1.00 88.38 121 SER A O 1
ATOM 974 N N . GLY A 1 122 ? 4.721 -15.231 -23.393 1.00 81.69 122 GLY A N 1
ATOM 975 C CA . GLY A 1 122 ? 3.388 -14.987 -23.945 1.00 81.69 122 GLY A CA 1
ATOM 976 C C . GLY A 1 122 ? 3.209 -13.534 -24.372 1.00 81.69 122 GLY A C 1
ATOM 977 O O . GLY A 1 122 ? 4.192 -12.819 -24.581 1.00 81.69 122 GLY A O 1
ATOM 978 N N . GLU A 1 123 ? 1.952 -13.117 -24.503 1.00 78.62 123 GLU A N 1
ATOM 979 C CA . GLU A 1 123 ? 1.617 -11.725 -24.792 1.00 78.62 123 GLU A CA 1
ATOM 980 C C . GLU A 1 123 ? 2.127 -10.818 -23.674 1.00 78.62 123 GLU A C 1
ATOM 982 O O . GLU A 1 123 ? 2.085 -11.164 -22.491 1.00 78.62 123 GLU A O 1
ATOM 987 N N . HIS A 1 124 ? 2.671 -9.673 -24.070 1.00 83.31 124 HIS A N 1
ATOM 988 C CA . HIS A 1 124 ? 3.185 -8.668 -23.150 1.00 83.31 124 HIS A CA 1
ATOM 989 C C . HIS A 1 124 ? 4.283 -9.135 -22.177 1.00 83.31 124 HIS A C 1
ATOM 991 O O . HIS A 1 124 ? 4.514 -8.507 -21.145 1.00 83.31 124 HIS A O 1
ATOM 997 N N . ALA A 1 125 ? 5.023 -10.205 -22.505 1.00 84.25 125 ALA A N 1
ATOM 998 C CA . ALA A 1 125 ? 6.087 -10.761 -21.657 1.00 84.25 125 ALA A CA 1
ATOM 999 C C . ALA A 1 125 ? 7.128 -9.720 -21.193 1.00 84.25 125 ALA A C 1
ATOM 1001 O O . ALA A 1 125 ? 7.694 -9.853 -20.103 1.00 84.25 125 ALA A O 1
ATOM 1002 N N . PHE A 1 126 ? 7.375 -8.680 -21.996 1.00 85.19 126 PHE A N 1
ATOM 1003 C CA . PHE A 1 126 ? 8.249 -7.568 -21.631 1.00 85.19 126 PHE A CA 1
ATOM 1004 C C . PHE A 1 126 ? 7.799 -6.873 -20.333 1.00 85.19 126 PHE A C 1
ATOM 1006 O O . PHE A 1 126 ? 8.636 -6.666 -19.453 1.00 85.19 126 PHE A O 1
ATOM 1013 N N . HIS A 1 127 ? 6.494 -6.617 -20.156 1.00 85.12 127 HIS A N 1
ATOM 1014 C CA . HIS A 1 127 ? 5.939 -5.947 -18.967 1.00 85.12 127 HIS A CA 1
ATOM 1015 C C . HIS A 1 127 ? 6.337 -6.637 -17.670 1.00 85.12 127 HIS A C 1
ATOM 1017 O O . HIS A 1 127 ? 6.600 -5.991 -16.667 1.00 85.12 127 HIS A O 1
ATOM 1023 N N . TYR A 1 128 ? 6.371 -7.962 -17.685 1.00 85.62 128 TYR A N 1
ATOM 1024 C CA . TYR A 1 128 ? 6.625 -8.773 -16.503 1.00 85.62 128 TYR A CA 1
ATOM 1025 C C . TYR A 1 128 ? 8.126 -8.918 -16.255 1.00 85.62 128 TYR A C 1
ATOM 1027 O O . TYR A 1 128 ? 8.620 -8.778 -15.138 1.00 85.62 128 TYR A O 1
ATOM 1035 N N . ASN A 1 129 ? 8.899 -9.132 -17.320 1.00 86.94 129 ASN A N 1
ATOM 1036 C CA . ASN A 1 129 ? 10.336 -9.344 -17.191 1.00 86.94 129 ASN A CA 1
ATOM 1037 C C . ASN A 1 129 ? 11.112 -8.057 -16.855 1.00 86.94 129 ASN A C 1
ATOM 1039 O O . ASN A 1 129 ? 12.183 -8.152 -16.248 1.00 86.94 129 ASN A O 1
ATOM 1043 N N . VAL A 1 130 ? 10.585 -6.868 -17.174 1.00 86.50 130 VAL A N 1
ATOM 1044 C CA . VAL A 1 130 ? 11.229 -5.574 -16.872 1.00 86.50 130 VAL A CA 1
ATOM 1045 C C . VAL A 1 130 ? 11.468 -5.370 -15.367 1.00 86.50 130 VAL A C 1
ATOM 1047 O O . VAL A 1 130 ? 12.502 -4.831 -14.974 1.00 86.50 130 VAL A O 1
ATOM 1050 N N . TYR A 1 131 ? 10.596 -5.904 -14.501 1.00 85.50 131 TYR A N 1
ATOM 1051 C CA . TYR A 1 131 ? 10.742 -5.806 -13.041 1.00 85.50 131 TYR A CA 1
ATOM 1052 C C . TYR A 1 131 ? 11.978 -6.539 -12.509 1.00 85.50 131 TYR A C 1
ATOM 1054 O O . TYR A 1 131 ? 12.468 -6.220 -11.427 1.00 85.50 131 TYR A O 1
ATOM 1062 N N . ARG A 1 132 ? 12.528 -7.498 -13.267 1.00 85.38 132 ARG A N 1
ATOM 1063 C CA . ARG A 1 132 ? 13.807 -8.139 -12.923 1.00 85.38 132 ARG A CA 1
ATOM 1064 C C . ARG A 1 132 ? 14.975 -7.178 -13.112 1.00 85.38 132 ARG A C 1
ATOM 1066 O O . ARG A 1 132 ? 15.859 -7.127 -12.263 1.00 85.38 132 ARG A O 1
ATOM 1073 N N . GLN A 1 133 ? 14.957 -6.402 -14.198 1.00 85.25 133 GLN A N 1
ATOM 1074 C CA . GLN A 1 133 ? 15.963 -5.364 -14.436 1.00 85.25 133 GLN A CA 1
ATOM 1075 C C . GLN A 1 133 ? 15.837 -4.260 -13.388 1.00 85.25 133 GLN A C 1
ATOM 1077 O O . GLN A 1 133 ? 16.832 -3.912 -12.756 1.00 85.25 133 GLN A O 1
ATOM 1082 N N . LEU A 1 134 ? 14.608 -3.810 -13.107 1.00 85.56 134 LEU A N 1
ATOM 1083 C CA . LEU A 1 134 ? 14.351 -2.842 -12.042 1.00 85.56 134 LEU A CA 1
ATOM 1084 C C . LEU A 1 134 ? 14.921 -3.310 -10.703 1.00 85.56 134 LEU A C 1
ATOM 1086 O O . LEU A 1 134 ? 15.609 -2.549 -10.030 1.00 85.56 134 LEU A O 1
ATOM 1090 N N . LYS A 1 135 ? 14.691 -4.573 -10.335 1.00 83.69 135 LYS A N 1
ATOM 1091 C CA . LYS A 1 135 ? 15.201 -5.119 -9.080 1.00 83.69 135 LYS A CA 1
ATOM 1092 C C . LYS A 1 135 ? 16.732 -5.103 -9.006 1.00 83.69 135 LYS A C 1
ATOM 1094 O O . LYS A 1 135 ? 17.279 -4.792 -7.954 1.00 83.69 135 LYS A O 1
ATOM 1099 N N . SER A 1 136 ? 17.420 -5.359 -10.117 1.00 85.25 136 SER A N 1
ATOM 1100 C CA . SER A 1 136 ? 18.882 -5.247 -10.162 1.00 85.25 136 SER A CA 1
ATOM 1101 C C . SER A 1 136 ? 19.372 -3.807 -9.947 1.00 85.25 136 SER A C 1
ATOM 1103 O O . SER A 1 136 ? 20.343 -3.589 -9.225 1.00 85.25 136 SER A O 1
ATOM 1105 N N . TRP A 1 137 ? 18.664 -2.812 -10.494 1.00 89.12 137 TRP A N 1
ATOM 1106 C CA . TRP A 1 137 ? 18.967 -1.396 -10.264 1.00 89.12 137 TRP A CA 1
ATOM 1107 C C . TRP A 1 137 ? 18.661 -0.961 -8.829 1.00 89.12 137 TRP A C 1
ATOM 1109 O O . TRP A 1 137 ? 19.385 -0.146 -8.261 1.00 89.12 137 TRP A O 1
ATOM 1119 N N . GLU A 1 138 ? 17.612 -1.516 -8.221 1.00 85.75 138 GLU A N 1
ATOM 1120 C CA . GLU A 1 138 ? 17.328 -1.321 -6.800 1.00 85.75 138 GLU A CA 1
ATOM 1121 C C . GLU A 1 138 ? 18.453 -1.871 -5.924 1.00 85.75 138 GLU A C 1
ATOM 1123 O O . GLU A 1 138 ? 18.887 -1.197 -4.995 1.00 85.75 138 GLU A O 1
ATOM 1128 N N . ASP A 1 139 ? 18.927 -3.084 -6.203 1.00 87.75 139 ASP A N 1
ATOM 1129 C CA . ASP A 1 139 ? 19.990 -3.708 -5.418 1.00 87.75 139 ASP A CA 1
ATOM 1130 C C . ASP A 1 139 ? 21.300 -2.900 -5.532 1.00 87.75 139 ASP A C 1
ATOM 1132 O O . ASP A 1 139 ? 21.961 -2.671 -4.516 1.00 87.75 139 ASP A O 1
ATOM 1136 N N . ASP A 1 140 ? 21.611 -2.357 -6.718 1.00 88.56 140 ASP A N 1
ATOM 1137 C CA . ASP A 1 140 ? 22.694 -1.377 -6.903 1.00 88.56 140 ASP A CA 1
ATOM 1138 C C . ASP A 1 140 ? 22.468 -0.118 -6.049 1.00 88.56 140 ASP A C 1
ATOM 1140 O O . ASP A 1 140 ? 23.334 0.249 -5.255 1.00 88.56 140 ASP A O 1
ATOM 1144 N N . LEU A 1 141 ? 21.289 0.509 -6.129 1.00 88.94 141 LEU A N 1
ATOM 1145 C CA . LEU A 1 141 ? 20.938 1.688 -5.330 1.00 88.94 141 LEU A CA 1
ATOM 1146 C C . LEU A 1 141 ? 21.107 1.441 -3.823 1.00 88.94 141 LEU A C 1
ATOM 1148 O O . LEU A 1 141 ? 21.708 2.262 -3.131 1.00 88.94 141 LEU A O 1
ATOM 1152 N N . TYR A 1 142 ? 20.587 0.325 -3.302 1.00 86.75 142 TYR A N 1
ATOM 1153 C CA . TYR A 1 142 ? 20.664 0.000 -1.875 1.00 86.75 142 TYR A CA 1
ATOM 1154 C C . TYR A 1 142 ? 22.082 -0.369 -1.421 1.00 86.75 142 TYR A C 1
ATOM 1156 O O . TYR A 1 142 ? 22.367 -0.274 -0.225 1.00 86.75 142 TYR A O 1
ATOM 1164 N N . SER A 1 143 ? 22.967 -0.755 -2.344 1.00 88.75 143 SER A N 1
ATOM 1165 C CA . SER A 1 143 ? 24.382 -1.007 -2.053 1.00 88.75 143 SER A CA 1
ATOM 1166 C C . SER A 1 143 ? 25.229 0.270 -1.958 1.00 88.75 143 SER A C 1
ATOM 1168 O O . SER A 1 143 ? 26.302 0.245 -1.351 1.00 88.75 143 SER A O 1
ATOM 1170 N N . LYS A 1 144 ? 24.758 1.393 -2.521 1.00 87.69 144 LYS A N 1
ATOM 1171 C CA . LYS A 1 144 ? 25.493 2.667 -2.525 1.00 87.69 144 LYS A CA 1
ATOM 1172 C C . LYS A 1 144 ? 25.508 3.328 -1.151 1.00 87.69 144 LYS A C 1
ATOM 1174 O O . LYS A 1 144 ? 24.524 3.311 -0.405 1.00 87.69 144 LYS A O 1
ATOM 1179 N N . ASP A 1 145 ? 26.621 3.993 -0.853 1.00 90.12 145 ASP A N 1
ATOM 1180 C CA . ASP A 1 145 ? 26.761 4.828 0.338 1.00 90.12 145 ASP A CA 1
ATOM 1181 C C . ASP A 1 145 ? 26.069 6.185 0.137 1.00 90.12 145 ASP A C 1
ATOM 1183 O O . ASP A 1 145 ? 26.681 7.186 -0.224 1.00 90.12 145 ASP A O 1
ATOM 1187 N N . ILE A 1 146 ? 24.746 6.193 0.300 1.00 92.44 146 ILE A N 1
ATOM 1188 C CA . ILE A 1 146 ? 23.908 7.381 0.118 1.00 92.44 146 ILE A CA 1
ATOM 1189 C C . ILE A 1 146 ? 23.766 8.121 1.454 1.00 92.44 146 ILE A C 1
ATOM 1191 O O . ILE A 1 146 ? 23.045 7.659 2.348 1.00 92.44 146 ILE A O 1
ATOM 1195 N N . GLN A 1 147 ? 24.436 9.273 1.565 1.00 91.88 147 GLN A N 1
ATOM 1196 C CA . GLN A 1 147 ? 24.485 10.098 2.782 1.00 91.88 147 GLN A CA 1
ATOM 1197 C C . GLN A 1 147 ? 23.794 11.460 2.625 1.00 91.88 147 GLN A C 1
ATOM 1199 O O . GLN A 1 147 ? 23.350 12.032 3.621 1.00 91.88 147 GLN A O 1
ATOM 1204 N N . THR A 1 148 ? 23.657 11.971 1.397 1.00 95.38 148 THR A N 1
ATOM 1205 C CA . THR A 1 148 ? 22.990 13.254 1.122 1.00 95.38 148 THR A CA 1
ATOM 1206 C C . THR A 1 148 ? 21.743 13.082 0.257 1.00 95.38 148 THR A C 1
ATOM 1208 O O . THR A 1 148 ? 21.579 12.090 -0.462 1.00 95.38 148 THR A O 1
ATOM 1211 N N . PHE A 1 149 ? 20.861 14.085 0.285 1.00 95.44 149 PHE A N 1
ATOM 1212 C CA . PHE A 1 149 ? 19.710 14.130 -0.619 1.00 95.44 149 PHE A CA 1
ATOM 1213 C C . PHE A 1 149 ? 20.151 14.221 -2.090 1.00 95.44 149 PHE A C 1
ATOM 1215 O O . PHE A 1 149 ? 19.525 13.612 -2.958 1.00 95.44 149 PHE A O 1
ATOM 1222 N N . GLY A 1 150 ? 21.250 14.931 -2.370 1.00 95.88 150 GLY A N 1
ATOM 1223 C CA . GLY A 1 150 ? 21.813 15.057 -3.716 1.00 95.88 150 GLY A CA 1
ATOM 1224 C C . GLY A 1 150 ? 22.269 13.719 -4.305 1.00 95.88 150 GLY A C 1
ATOM 1225 O O . GLY A 1 150 ? 21.933 13.416 -5.453 1.00 95.88 150 GLY A O 1
ATOM 1226 N N . ASP A 1 151 ? 22.959 12.892 -3.512 1.00 94.38 151 ASP A N 1
ATOM 1227 C CA . ASP A 1 151 ? 23.395 11.550 -3.932 1.00 94.38 151 ASP A CA 1
ATOM 1228 C C . ASP A 1 151 ? 22.189 10.670 -4.266 1.00 94.38 151 ASP A C 1
ATOM 1230 O O . ASP A 1 151 ? 22.136 10.033 -5.320 1.00 94.38 151 ASP A O 1
ATOM 1234 N N . PHE A 1 152 ? 21.185 10.686 -3.383 1.00 94.69 152 PHE A N 1
ATOM 1235 C CA . PHE A 1 152 ? 19.952 9.930 -3.565 1.00 94.69 152 PHE A CA 1
ATOM 1236 C C . PHE A 1 152 ? 19.211 10.348 -4.835 1.00 94.69 152 PHE A C 1
ATOM 1238 O O . PHE A 1 152 ? 18.832 9.498 -5.643 1.00 94.69 152 PHE A O 1
ATOM 1245 N N . LYS A 1 153 ? 19.025 11.660 -5.029 1.00 95.00 153 LYS A N 1
ATOM 1246 C CA . LYS A 1 153 ? 18.341 12.214 -6.201 1.00 95.00 153 LYS A CA 1
ATOM 1247 C C . LYS A 1 153 ? 19.070 11.841 -7.491 1.00 95.00 153 LYS A C 1
ATOM 1249 O O . LYS A 1 153 ? 18.425 11.379 -8.427 1.00 95.00 153 LYS A O 1
ATOM 1254 N N . SER A 1 154 ? 20.396 11.954 -7.510 1.00 94.56 154 SER A N 1
ATOM 1255 C CA . SER A 1 154 ? 21.216 11.605 -8.678 1.00 94.56 154 SER A CA 1
ATOM 1256 C C . SER A 1 154 ? 21.137 10.113 -9.013 1.00 94.56 154 SER A C 1
ATOM 1258 O O . SER A 1 154 ? 20.992 9.740 -10.177 1.00 94.56 154 SER A O 1
ATOM 1260 N N . ALA A 1 155 ? 21.179 9.241 -8.000 1.00 93.75 155 ALA A N 1
ATOM 1261 C CA . ALA A 1 155 ? 21.057 7.800 -8.204 1.00 93.75 155 ALA A CA 1
ATOM 1262 C C . ALA A 1 155 ? 19.689 7.421 -8.798 1.00 93.75 155 ALA A C 1
ATOM 1264 O O . ALA A 1 155 ? 19.621 6.626 -9.735 1.00 93.75 155 ALA A O 1
ATOM 1265 N N . TYR A 1 156 ? 18.612 8.039 -8.309 1.00 93.31 156 TYR A N 1
ATOM 1266 C CA . TYR A 1 156 ? 17.265 7.807 -8.823 1.00 93.31 156 TYR A CA 1
ATOM 1267 C C . TYR A 1 156 ? 17.024 8.387 -10.219 1.00 93.31 156 TYR A C 1
ATOM 1269 O O . TYR A 1 156 ? 16.344 7.757 -11.025 1.00 93.31 156 TYR A O 1
ATOM 1277 N N . GLN A 1 157 ? 17.621 9.536 -10.543 1.00 93.00 157 GLN A N 1
ATOM 1278 C CA . GLN A 1 157 ? 17.634 10.057 -11.914 1.00 93.00 157 GLN A CA 1
ATOM 1279 C C . GLN A 1 157 ? 18.314 9.074 -12.875 1.00 93.00 157 GLN A C 1
ATOM 1281 O O . GLN A 1 157 ? 17.813 8.849 -13.974 1.00 93.00 157 GLN A O 1
ATOM 1286 N N . GLY A 1 158 ? 19.393 8.415 -12.438 1.00 93.00 158 GLY A N 1
ATOM 1287 C CA . GLY A 1 158 ? 20.026 7.330 -13.190 1.00 93.00 158 GLY A CA 1
ATOM 1288 C C . GLY A 1 158 ? 19.078 6.160 -13.476 1.00 93.00 158 GLY A C 1
ATOM 1289 O O . GLY A 1 158 ? 19.031 5.682 -14.608 1.00 93.00 158 GLY A O 1
ATOM 1290 N N . ILE A 1 159 ? 18.277 5.741 -12.488 1.00 92.56 159 ILE A N 1
ATOM 1291 C CA . ILE A 1 159 ? 17.234 4.716 -12.681 1.00 92.56 159 ILE A CA 1
ATOM 1292 C C . ILE A 1 159 ? 16.184 5.203 -13.686 1.00 92.56 159 ILE A C 1
ATOM 1294 O O . ILE A 1 159 ? 15.826 4.455 -14.589 1.00 92.56 159 ILE A O 1
ATOM 1298 N N . GLY A 1 160 ? 15.729 6.455 -13.577 1.00 92.00 160 GLY A N 1
ATOM 1299 C CA . GLY A 1 160 ? 14.781 7.054 -14.522 1.00 92.00 160 GLY A CA 1
ATOM 1300 C C . GLY A 1 160 ? 15.289 7.026 -15.967 1.00 92.00 160 GLY A C 1
ATOM 1301 O O . GLY A 1 160 ? 14.599 6.522 -16.847 1.00 92.00 160 GLY A O 1
ATOM 1302 N N . HIS A 1 161 ? 16.531 7.454 -16.203 1.00 92.12 161 HIS A N 1
ATOM 1303 C CA . HIS A 1 161 ? 17.148 7.398 -17.533 1.00 92.12 161 HIS A CA 1
ATOM 1304 C C . HIS A 1 161 ? 17.296 5.968 -18.069 1.00 92.12 161 HIS A C 1
ATOM 1306 O O . HIS A 1 161 ? 17.115 5.736 -19.267 1.00 92.12 161 HIS A O 1
ATOM 1312 N N . ALA A 1 162 ? 17.610 5.003 -17.199 1.00 91.88 162 ALA A N 1
ATOM 1313 C CA . ALA A 1 162 ? 17.674 3.594 -17.576 1.00 91.88 162 ALA A CA 1
ATOM 1314 C C . ALA A 1 162 ? 16.289 3.043 -17.957 1.00 91.88 162 ALA A C 1
ATOM 1316 O O . ALA A 1 162 ? 16.173 2.318 -18.943 1.00 91.88 162 ALA A O 1
ATOM 1317 N N . VAL A 1 163 ? 15.240 3.431 -17.222 1.00 90.50 163 VAL A N 1
ATOM 1318 C CA . VAL A 1 163 ? 13.841 3.102 -17.536 1.00 90.50 163 VAL A CA 1
ATOM 1319 C C . VAL A 1 163 ? 13.427 3.707 -18.875 1.00 90.50 163 VAL A C 1
ATOM 1321 O O . VAL A 1 163 ? 12.886 2.985 -19.708 1.00 90.50 163 VAL A O 1
ATOM 1324 N N . ASP A 1 164 ? 13.709 4.989 -19.113 1.00 90.00 164 ASP A N 1
ATOM 1325 C CA . ASP A 1 164 ? 13.389 5.649 -20.384 1.00 90.00 164 ASP A CA 1
ATOM 1326 C C . ASP A 1 164 ? 14.079 4.949 -21.559 1.00 90.00 164 ASP A C 1
ATOM 1328 O O . ASP A 1 164 ? 13.410 4.550 -22.509 1.00 90.00 164 ASP A O 1
ATOM 1332 N N . SER A 1 165 ? 15.384 4.685 -21.446 1.00 90.44 165 SER A N 1
ATOM 1333 C CA . SER A 1 165 ? 16.153 3.978 -22.482 1.00 90.44 165 SER A CA 1
ATOM 1334 C C . SER A 1 165 ? 15.602 2.572 -22.755 1.00 90.44 165 SER A C 1
ATOM 1336 O O . SER A 1 165 ? 15.552 2.121 -23.900 1.00 90.44 165 SER A O 1
ATOM 1338 N N . LEU A 1 166 ? 15.180 1.865 -21.701 1.00 88.50 166 LEU A N 1
ATOM 1339 C CA . LEU A 1 166 ? 14.609 0.524 -21.801 1.00 88.50 166 LEU A CA 1
ATOM 1340 C C . LEU A 1 166 ? 13.240 0.534 -22.496 1.00 88.50 166 LEU A C 1
ATOM 1342 O O . LEU A 1 166 ? 12.975 -0.329 -23.330 1.00 88.50 166 LEU A O 1
ATOM 1346 N N . LEU A 1 167 ? 12.387 1.510 -22.177 1.00 86.88 167 LEU A N 1
ATOM 1347 C CA . LEU A 1 167 ? 11.075 1.673 -22.803 1.00 86.88 167 LEU A CA 1
ATOM 1348 C C . LEU A 1 167 ? 11.188 2.148 -24.258 1.00 86.88 167 LEU A C 1
ATOM 1350 O O . LEU A 1 167 ? 10.459 1.650 -25.109 1.00 86.88 167 LEU A O 1
ATOM 1354 N N . GLU A 1 168 ? 12.124 3.048 -24.570 1.00 86.69 168 GLU A N 1
ATOM 1355 C CA . GLU A 1 168 ? 12.409 3.484 -25.945 1.00 86.69 168 GLU A CA 1
ATOM 1356 C C . GLU A 1 168 ? 12.896 2.323 -26.818 1.00 86.69 168 GLU A C 1
ATOM 1358 O O . GLU A 1 168 ? 12.419 2.146 -27.939 1.00 86.69 168 GLU A O 1
ATOM 1363 N N . GLY A 1 169 ? 13.786 1.477 -26.288 1.00 84.81 169 GLY A N 1
ATOM 1364 C CA . GLY A 1 169 ? 14.228 0.260 -26.972 1.00 84.81 169 GLY A CA 1
ATOM 1365 C C . GLY A 1 169 ? 13.096 -0.743 -27.226 1.00 84.81 169 GLY A C 1
ATOM 1366 O O . GLY A 1 169 ? 13.162 -1.510 -28.186 1.00 84.81 169 GLY A O 1
ATOM 1367 N N . ALA A 1 170 ? 12.045 -0.709 -26.402 1.00 82.75 170 ALA A N 1
ATOM 1368 C CA . ALA A 1 170 ? 10.851 -1.540 -26.529 1.00 82.75 170 ALA A CA 1
ATOM 1369 C C . ALA A 1 170 ? 9.704 -0.864 -27.305 1.00 82.75 170 ALA A C 1
ATOM 1371 O O . ALA A 1 170 ? 8.676 -1.496 -27.530 1.00 82.75 170 ALA A O 1
ATOM 1372 N N . ALA A 1 171 ? 9.855 0.387 -27.760 1.00 73.56 171 ALA A N 1
ATOM 1373 C CA . ALA A 1 171 ? 8.774 1.157 -28.387 1.00 73.56 171 ALA A CA 1
ATOM 1374 C C . ALA A 1 171 ? 8.275 0.571 -29.727 1.00 73.56 171 ALA A C 1
ATOM 1376 O O . ALA A 1 171 ? 7.200 0.933 -30.198 1.00 73.56 171 ALA A O 1
ATOM 1377 N N . GLY A 1 172 ? 9.051 -0.330 -30.342 1.00 67.44 172 GLY A N 1
ATOM 1378 C CA . GLY A 1 172 ? 8.661 -1.099 -31.529 1.00 67.44 172 GLY A CA 1
ATOM 1379 C C . GLY A 1 172 ? 8.209 -2.533 -31.238 1.00 67.44 172 GLY A C 1
ATOM 1380 O O . GLY A 1 172 ? 7.909 -3.265 -32.181 1.00 67.44 172 GLY A O 1
ATOM 1381 N N . ASP A 1 173 ? 8.193 -2.957 -29.971 1.00 71.81 173 ASP A N 1
ATOM 1382 C CA . ASP A 1 173 ? 7.735 -4.286 -29.583 1.00 71.81 173 ASP A CA 1
ATOM 1383 C C . ASP A 1 173 ? 6.197 -4.324 -29.655 1.00 71.81 173 ASP A C 1
ATOM 1385 O O . ASP A 1 173 ? 5.533 -3.608 -28.900 1.00 71.81 173 ASP A O 1
ATOM 1389 N N . PRO A 1 174 ? 5.592 -5.153 -30.530 1.00 65.81 174 PRO A N 1
ATOM 1390 C CA . PRO A 1 174 ? 4.138 -5.308 -30.579 1.00 65.81 174 PRO A CA 1
ATOM 1391 C C . PRO A 1 174 ? 3.548 -5.839 -29.261 1.00 65.81 174 PRO A C 1
ATOM 1393 O O . PRO A 1 174 ? 2.331 -5.838 -29.098 1.00 65.81 174 PRO A O 1
ATOM 1396 N N . MET A 1 175 ? 4.395 -6.306 -28.338 1.00 67.88 175 MET A N 1
ATOM 1397 C CA . MET A 1 175 ? 4.053 -6.785 -27.005 1.00 67.88 175 MET A CA 1
ATOM 1398 C C . MET A 1 175 ? 4.214 -5.703 -25.918 1.00 67.88 175 MET A C 1
ATOM 1400 O O . MET A 1 175 ? 4.208 -6.040 -24.738 1.00 67.88 175 MET A O 1
ATOM 1404 N N . LEU A 1 176 ? 4.365 -4.418 -26.250 1.00 75.94 176 LEU A N 1
ATOM 1405 C CA . LEU A 1 176 ? 4.226 -3.327 -25.279 1.00 75.94 176 LEU A CA 1
ATOM 1406 C C . LEU A 1 176 ? 2.794 -2.779 -25.347 1.00 75.94 176 LEU A C 1
ATOM 1408 O O . LEU A 1 176 ? 2.371 -2.275 -26.388 1.00 75.94 176 LEU A O 1
ATOM 1412 N N . SER A 1 177 ? 2.028 -2.850 -24.256 1.00 73.88 177 SER A N 1
ATOM 1413 C CA . SER A 1 177 ? 0.705 -2.222 -24.243 1.00 73.88 177 SER A CA 1
ATOM 1414 C C . SER A 1 177 ? 0.841 -0.705 -24.196 1.00 73.88 177 SER A C 1
ATOM 1416 O O . SER A 1 177 ? 1.739 -0.155 -23.554 1.00 73.88 177 SER A O 1
ATOM 1418 N N . ALA A 1 178 ? -0.102 -0.021 -24.846 1.00 68.12 178 ALA A N 1
ATOM 1419 C CA . ALA A 1 178 ? -0.098 1.435 -24.959 1.00 68.12 178 ALA A CA 1
ATOM 1420 C C . ALA A 1 178 ? -0.070 2.155 -23.598 1.00 68.12 178 ALA A C 1
ATOM 1422 O O . ALA A 1 178 ? 0.442 3.263 -23.513 1.00 68.12 178 ALA A O 1
ATOM 1423 N N . SER A 1 179 ? -0.593 1.530 -22.537 1.00 75.19 179 SER A N 1
ATOM 1424 C CA . SER A 1 179 ? -0.649 2.113 -21.194 1.00 75.19 179 SER A CA 1
ATOM 1425 C C . SER A 1 179 ? 0.498 1.684 -20.273 1.00 75.19 179 SER A C 1
ATOM 1427 O O . SER A 1 179 ? 0.652 2.263 -19.201 1.00 75.19 179 SER A O 1
ATOM 1429 N N . PHE A 1 180 ? 1.287 0.659 -20.628 1.00 81.25 180 PHE A N 1
ATOM 1430 C CA . PHE A 1 180 ? 2.290 0.107 -19.710 1.00 81.25 180 PHE A CA 1
ATOM 1431 C C . PHE A 1 180 ? 3.410 1.098 -19.399 1.00 81.25 180 PHE A C 1
ATOM 1433 O O . PHE A 1 180 ? 3.811 1.214 -18.244 1.00 81.25 180 PHE A O 1
ATOM 1440 N N . ALA A 1 181 ? 3.909 1.813 -20.410 1.00 83.75 181 ALA A N 1
ATOM 1441 C CA . ALA A 1 181 ? 5.012 2.754 -20.233 1.00 83.75 181 ALA A CA 1
ATOM 1442 C C . ALA A 1 181 ? 4.672 3.841 -19.200 1.00 83.75 181 ALA A C 1
ATOM 1444 O O . ALA A 1 181 ? 5.473 4.098 -18.302 1.00 83.75 181 ALA A O 1
ATOM 1445 N N . ASP A 1 182 ? 3.471 4.415 -19.280 1.00 83.50 182 ASP A N 1
ATOM 1446 C CA . ASP A 1 182 ? 3.017 5.467 -18.365 1.00 83.50 182 ASP A CA 1
ATOM 1447 C C . ASP A 1 182 ? 2.827 4.930 -16.941 1.00 83.50 182 ASP A C 1
ATOM 1449 O O . ASP A 1 182 ? 3.364 5.490 -15.984 1.00 83.50 182 ASP A O 1
ATOM 1453 N N . VAL A 1 183 ? 2.152 3.780 -16.811 1.00 84.38 183 VAL A N 1
ATOM 1454 C CA . VAL A 1 183 ? 1.965 3.054 -15.540 1.00 84.38 183 VAL A CA 1
ATOM 1455 C C . VAL A 1 183 ? 3.311 2.758 -14.880 1.00 84.38 183 VAL A C 1
ATOM 1457 O O . VAL A 1 183 ? 3.492 3.003 -13.687 1.00 84.38 183 VAL A O 1
ATOM 1460 N N . PHE A 1 184 ? 4.275 2.255 -15.653 1.00 86.06 184 PHE A N 1
ATOM 1461 C CA . PHE A 1 184 ? 5.587 1.893 -15.137 1.00 86.06 184 PHE A CA 1
ATOM 1462 C C . PHE A 1 184 ? 6.373 3.128 -14.691 1.00 86.06 184 PHE A C 1
ATOM 1464 O O . PHE A 1 184 ? 6.912 3.136 -13.586 1.00 86.06 184 PHE A O 1
ATOM 1471 N N . LYS A 1 185 ? 6.394 4.202 -15.490 1.00 87.81 185 LYS A N 1
ATOM 1472 C CA . LYS A 1 185 ? 7.077 5.457 -15.127 1.00 87.81 185 LYS A CA 1
ATOM 1473 C C . LYS A 1 185 ? 6.511 6.073 -13.848 1.00 87.81 185 LYS A C 1
ATOM 1475 O O . LYS A 1 185 ? 7.274 6.492 -12.976 1.00 87.81 185 LYS A O 1
ATOM 1480 N N . GLU A 1 186 ? 5.191 6.099 -13.702 1.00 89.12 186 GLU A N 1
ATOM 1481 C CA . GLU A 1 186 ? 4.551 6.635 -12.500 1.00 89.12 186 GLU A CA 1
ATOM 1482 C C . GLU A 1 186 ? 4.781 5.742 -11.269 1.00 89.12 186 GLU A C 1
ATOM 1484 O O . GLU A 1 186 ? 4.989 6.253 -10.166 1.00 89.12 186 GLU A O 1
ATOM 1489 N N . GLU A 1 187 ? 4.876 4.418 -11.435 1.00 86.56 187 GLU A N 1
ATOM 1490 C CA . GLU A 1 187 ? 5.298 3.531 -10.348 1.00 86.56 187 GLU A CA 1
ATOM 1491 C C . GLU A 1 187 ? 6.741 3.804 -9.893 1.00 86.56 187 GLU A C 1
ATOM 1493 O O . GLU A 1 187 ? 6.998 3.861 -8.687 1.00 86.56 187 GLU A O 1
ATOM 1498 N N . ILE A 1 188 ? 7.677 4.032 -10.822 1.00 89.81 188 ILE A N 1
ATOM 1499 C CA . ILE A 1 188 ? 9.062 4.410 -10.487 1.00 89.81 188 ILE A CA 1
ATOM 1500 C C . ILE A 1 188 ? 9.094 5.725 -9.706 1.00 89.81 188 ILE A C 1
ATOM 1502 O O . ILE A 1 188 ? 9.820 5.843 -8.716 1.00 89.81 188 ILE A O 1
ATOM 1506 N N . LYS A 1 189 ? 8.267 6.696 -10.095 1.00 90.56 189 LYS A N 1
ATOM 1507 C CA . LYS A 1 189 ? 8.133 7.971 -9.386 1.00 90.56 189 LYS A CA 1
ATOM 1508 C C . LYS A 1 189 ? 7.555 7.806 -7.983 1.00 90.56 189 LYS A C 1
ATOM 1510 O O . LYS A 1 189 ? 8.078 8.373 -7.024 1.00 90.56 189 LYS A O 1
ATOM 1515 N N . ALA A 1 190 ? 6.516 6.995 -7.820 1.00 90.19 190 ALA A N 1
ATOM 1516 C CA . ALA A 1 190 ? 5.976 6.744 -6.491 1.00 90.19 190 ALA A CA 1
ATOM 1517 C C . ALA A 1 190 ? 6.957 5.965 -5.604 1.00 90.19 190 ALA A C 1
ATOM 1519 O O . ALA A 1 190 ? 7.074 6.233 -4.405 1.00 90.19 190 ALA A O 1
ATOM 1520 N N . LYS A 1 191 ? 7.723 5.046 -6.199 1.00 89.38 191 LYS A N 1
ATOM 1521 C CA . LYS A 1 191 ? 8.810 4.347 -5.520 1.00 89.38 191 LYS A CA 1
ATOM 1522 C C . LYS A 1 191 ? 9.927 5.306 -5.095 1.00 89.38 191 LYS A C 1
ATOM 1524 O O . LYS A 1 191 ? 10.390 5.185 -3.964 1.00 89.38 191 LYS A O 1
ATOM 1529 N N . TYR A 1 192 ? 10.300 6.278 -5.932 1.00 92.25 192 TYR A N 1
ATOM 1530 C CA . TYR A 1 192 ? 11.244 7.342 -5.570 1.00 92.25 192 TYR A CA 1
ATOM 1531 C C . TYR A 1 192 ? 10.818 8.053 -4.283 1.00 92.25 192 TYR A C 1
ATOM 1533 O O . TYR A 1 192 ? 11.608 8.143 -3.343 1.00 92.25 192 TYR A O 1
ATOM 1541 N N . ILE A 1 193 ? 9.551 8.468 -4.195 1.00 90.56 193 ILE A N 1
ATOM 1542 C CA . ILE A 1 193 ? 8.987 9.116 -3.000 1.00 90.56 193 ILE A CA 1
ATOM 1543 C C . ILE A 1 193 ? 9.028 8.172 -1.788 1.00 90.56 193 ILE A C 1
ATOM 1545 O O . ILE A 1 193 ? 9.455 8.567 -0.699 1.00 90.56 193 ILE A O 1
ATOM 1549 N N . ALA A 1 194 ? 8.619 6.912 -1.964 1.00 87.94 194 ALA A N 1
ATOM 1550 C CA . ALA A 1 194 ? 8.601 5.924 -0.887 1.00 87.94 194 ALA A CA 1
ATOM 1551 C C . ALA A 1 194 ? 10.011 5.621 -0.341 1.00 87.94 194 ALA A C 1
ATOM 1553 O O . ALA A 1 194 ? 10.210 5.556 0.876 1.00 87.94 194 ALA A O 1
ATOM 1554 N N . ASP A 1 195 ? 11.002 5.461 -1.219 1.00 89.56 195 ASP A N 1
ATOM 1555 C CA . ASP A 1 195 ? 12.386 5.212 -0.817 1.00 89.56 195 ASP A CA 1
ATOM 1556 C C . ASP A 1 195 ? 13.062 6.449 -0.242 1.00 89.56 195 ASP A C 1
ATOM 1558 O O . ASP A 1 195 ? 13.849 6.314 0.698 1.00 89.56 195 ASP A O 1
ATOM 1562 N N . LEU A 1 196 ? 12.722 7.647 -0.720 1.00 89.75 196 LEU A N 1
ATOM 1563 C CA . LEU A 1 196 ? 13.263 8.887 -0.175 1.00 89.75 196 LEU A CA 1
ATOM 1564 C C . LEU A 1 196 ? 13.002 8.969 1.331 1.00 89.75 196 LEU A C 1
ATOM 1566 O O . LEU A 1 196 ? 13.920 9.235 2.105 1.00 89.75 196 LEU A O 1
ATOM 1570 N N . THR A 1 197 ? 11.799 8.610 1.773 1.00 83.62 197 THR A N 1
ATOM 1571 C CA . THR A 1 197 ? 11.459 8.539 3.202 1.00 83.62 197 THR A CA 1
ATOM 1572 C C . THR A 1 197 ? 12.239 7.467 3.957 1.00 83.62 197 THR A C 1
ATOM 1574 O O . THR A 1 197 ? 12.631 7.683 5.107 1.00 83.62 197 THR A O 1
ATOM 1577 N N . ASN A 1 198 ? 12.529 6.323 3.332 1.00 83.38 198 ASN A N 1
ATOM 1578 C CA . ASN A 1 198 ? 13.342 5.279 3.960 1.00 83.38 198 ASN A CA 1
ATOM 1579 C C . ASN A 1 198 ? 14.786 5.743 4.199 1.00 83.38 198 ASN A C 1
ATOM 1581 O O . ASN A 1 198 ? 15.354 5.461 5.264 1.00 83.38 198 ASN A O 1
ATOM 1585 N N . PHE A 1 199 ? 15.362 6.460 3.229 1.00 86.06 199 PHE A N 1
ATOM 1586 C CA . PHE A 1 199 ? 16.733 6.970 3.277 1.00 86.06 199 PHE A CA 1
ATOM 1587 C C . PHE A 1 199 ? 16.879 8.248 4.096 1.00 86.06 199 PHE A C 1
ATOM 1589 O O . PHE A 1 199 ? 17.943 8.462 4.671 1.00 86.06 199 PHE A O 1
ATOM 1596 N N . MET A 1 200 ? 15.815 9.042 4.238 1.00 86.81 200 MET A N 1
ATOM 1597 C CA . MET A 1 200 ? 15.846 10.344 4.908 1.00 86.81 200 MET A CA 1
ATOM 1598 C C . MET A 1 200 ? 16.461 10.301 6.310 1.00 86.81 200 MET A C 1
ATOM 1600 O O . MET A 1 200 ? 17.136 11.242 6.717 1.00 86.81 200 MET A O 1
ATOM 1604 N N . ARG A 1 201 ? 16.311 9.183 7.037 1.00 86.88 201 ARG A N 1
ATOM 1605 C CA . ARG A 1 201 ? 16.926 9.004 8.366 1.00 86.88 201 ARG A CA 1
ATOM 1606 C C . ARG A 1 201 ? 18.458 9.108 8.358 1.00 86.88 201 ARG A C 1
ATOM 1608 O O . ARG A 1 201 ? 19.039 9.361 9.407 1.00 86.88 201 ARG A O 1
ATOM 1615 N N . LYS A 1 202 ? 19.097 8.822 7.218 1.00 89.81 202 LYS A N 1
ATOM 1616 C CA . LYS A 1 202 ? 20.554 8.857 7.030 1.00 89.81 202 LYS A CA 1
ATOM 1617 C C . LYS A 1 202 ? 21.054 10.273 6.741 1.00 89.81 202 LYS A C 1
ATOM 1619 O O . LYS A 1 202 ? 22.217 10.563 6.975 1.00 89.81 202 LYS A O 1
ATOM 1624 N N . PHE A 1 203 ? 20.178 11.145 6.253 1.00 92.00 203 PHE A N 1
ATOM 1625 C CA . PHE A 1 203 ? 20.543 12.483 5.809 1.00 92.00 203 PHE A CA 1
ATOM 1626 C C . PHE A 1 203 ? 20.733 13.449 6.978 1.00 92.00 203 PHE A C 1
ATOM 1628 O O . PHE A 1 203 ? 20.074 13.337 8.016 1.00 92.00 203 PHE A O 1
ATOM 1635 N N . GLY A 1 204 ? 21.578 14.464 6.777 1.00 91.25 204 GLY A N 1
ATOM 1636 C CA . GLY A 1 204 ? 21.657 15.619 7.671 1.00 91.25 204 GLY A CA 1
ATOM 1637 C C . GLY A 1 204 ? 20.372 16.460 7.644 1.00 91.25 204 GLY A C 1
ATOM 1638 O O . GLY A 1 204 ? 19.611 16.421 6.683 1.00 91.25 204 GLY A O 1
ATOM 1639 N N . LYS A 1 205 ? 20.118 17.271 8.682 1.00 90.19 205 LYS A N 1
ATOM 1640 C CA . LYS A 1 205 ? 18.861 18.048 8.822 1.00 90.19 205 LYS A CA 1
ATOM 1641 C C . LYS A 1 205 ? 18.513 18.916 7.605 1.00 90.19 205 LYS A C 1
ATOM 1643 O O . LYS A 1 205 ? 17.342 19.032 7.255 1.00 90.19 205 LYS A O 1
ATOM 1648 N N . GLN A 1 206 ? 19.516 19.539 6.983 1.00 91.88 206 GLN A N 1
ATOM 1649 C CA . GLN A 1 206 ? 19.315 20.351 5.781 1.00 91.88 206 GLN A CA 1
ATOM 1650 C C . GLN A 1 206 ? 18.798 19.492 4.620 1.00 91.88 206 GLN A C 1
ATOM 1652 O O . GLN A 1 206 ? 17.778 19.826 4.024 1.00 91.88 206 GLN A O 1
ATOM 1657 N N . ASP A 1 207 ? 19.445 18.357 4.361 1.00 93.44 207 ASP A N 1
ATOM 1658 C CA . ASP A 1 207 ? 19.041 17.397 3.332 1.00 93.44 207 ASP A CA 1
ATOM 1659 C C . ASP A 1 207 ? 17.677 16.762 3.621 1.00 93.44 207 ASP A C 1
ATOM 1661 O O . ASP A 1 207 ? 16.897 16.550 2.700 1.00 93.44 207 ASP A O 1
ATOM 1665 N N . GLN A 1 208 ? 17.335 16.516 4.889 1.00 90.81 208 GLN A N 1
ATOM 1666 C CA . GLN A 1 208 ? 15.988 16.070 5.266 1.00 90.81 208 GLN A CA 1
ATOM 1667 C C . GLN A 1 208 ? 14.923 17.108 4.888 1.00 90.81 208 GLN A C 1
ATOM 1669 O O . GLN A 1 208 ? 13.861 16.749 4.385 1.00 90.81 208 GLN A O 1
ATOM 1674 N N . SER A 1 209 ? 15.204 18.399 5.094 1.00 88.62 209 SER A N 1
ATOM 1675 C CA . SER A 1 209 ? 14.293 19.481 4.703 1.00 88.62 209 SER A CA 1
ATOM 1676 C C . SER A 1 209 ? 14.106 19.544 3.183 1.00 88.62 209 SER A C 1
ATOM 1678 O O . SER A 1 209 ? 12.973 19.628 2.709 1.00 88.62 209 SER A O 1
ATOM 1680 N N . LEU A 1 210 ? 15.199 19.433 2.419 1.00 92.12 210 LEU A N 1
ATOM 1681 C CA . LEU A 1 210 ? 15.160 19.389 0.952 1.00 92.12 210 LEU A CA 1
ATOM 1682 C C . LEU A 1 210 ? 14.400 18.159 0.440 1.00 92.12 210 LEU A C 1
ATOM 1684 O O . LEU A 1 210 ? 13.527 18.288 -0.415 1.00 92.12 210 LEU A O 1
ATOM 1688 N N . ALA A 1 211 ? 14.657 16.987 1.021 1.00 90.50 211 ALA A N 1
ATOM 1689 C CA . ALA A 1 211 ? 13.934 15.760 0.716 1.00 90.50 211 ALA A CA 1
ATOM 1690 C C . ALA A 1 211 ? 12.426 15.910 0.974 1.00 90.50 211 ALA A C 1
ATOM 1692 O O . ALA A 1 211 ? 11.613 15.521 0.143 1.00 90.50 211 ALA A O 1
ATOM 1693 N N . MET A 1 212 ? 12.032 16.534 2.088 1.00 86.50 212 MET A N 1
ATOM 1694 C CA . MET A 1 212 ? 10.622 16.811 2.375 1.00 86.50 212 MET A CA 1
ATOM 1695 C C . MET A 1 212 ? 9.992 17.806 1.392 1.00 86.50 212 MET A C 1
ATOM 1697 O O . MET A 1 212 ? 8.799 17.704 1.115 1.00 86.50 212 MET A O 1
ATOM 1701 N N . GLN A 1 213 ? 10.743 18.785 0.880 1.00 87.31 213 GLN A N 1
ATOM 1702 C CA . GLN A 1 213 ? 10.253 19.686 -0.170 1.00 87.31 213 GLN A CA 1
ATOM 1703 C C . GLN A 1 213 ? 10.033 18.934 -1.485 1.00 87.31 213 GLN A C 1
ATOM 1705 O O . GLN A 1 213 ? 8.970 19.068 -2.082 1.00 87.31 213 GLN A O 1
ATOM 1710 N N . GLU A 1 214 ? 10.986 18.092 -1.886 1.00 89.94 214 GLU A N 1
ATOM 1711 C CA . GLU A 1 214 ? 10.872 17.253 -3.081 1.00 89.94 214 GLU A CA 1
ATOM 1712 C C . GLU A 1 214 ? 9.663 16.317 -3.004 1.00 89.94 214 GLU A C 1
ATOM 1714 O O . GLU A 1 214 ? 8.869 16.270 -3.936 1.00 89.94 214 GLU A O 1
ATOM 1719 N N . ILE A 1 215 ? 9.468 15.632 -1.873 1.00 87.38 215 ILE A N 1
ATOM 1720 C CA . ILE A 1 215 ? 8.301 14.768 -1.655 1.00 87.38 215 ILE A CA 1
ATOM 1721 C C . ILE A 1 215 ? 6.999 15.545 -1.879 1.00 87.38 215 ILE A C 1
ATOM 1723 O O . ILE A 1 215 ? 6.105 15.057 -2.564 1.00 87.38 215 ILE A O 1
ATOM 1727 N N . ARG A 1 216 ? 6.880 16.761 -1.329 1.00 82.88 216 ARG A N 1
ATOM 1728 C CA . ARG A 1 216 ? 5.667 17.578 -1.491 1.00 82.88 216 ARG A CA 1
ATOM 1729 C C . ARG A 1 216 ? 5.416 17.963 -2.947 1.00 82.88 216 ARG A C 1
ATOM 1731 O O . ARG A 1 216 ? 4.266 17.926 -3.366 1.00 82.88 216 ARG A O 1
ATOM 1738 N N . LEU A 1 217 ? 6.469 18.300 -3.692 1.00 87.25 217 LEU A N 1
ATOM 1739 C CA . LEU A 1 217 ? 6.371 18.646 -5.112 1.00 87.25 217 LEU A CA 1
ATOM 1740 C C . LEU A 1 217 ? 5.973 17.440 -5.966 1.00 87.25 217 LEU A C 1
ATOM 1742 O O . LEU A 1 217 ? 5.103 17.553 -6.816 1.00 87.25 217 LEU A O 1
ATOM 1746 N N . GLN A 1 218 ? 6.585 16.281 -5.724 1.00 87.75 218 GLN A N 1
ATOM 1747 C CA . GLN A 1 218 ? 6.405 15.105 -6.575 1.00 87.75 218 GLN A CA 1
ATOM 1748 C C . GLN A 1 218 ? 5.111 14.342 -6.284 1.00 87.75 218 GLN A C 1
ATOM 1750 O O . GLN A 1 218 ? 4.572 13.701 -7.184 1.00 87.75 218 GLN A O 1
ATOM 1755 N N . HIS A 1 219 ? 4.611 14.354 -5.043 1.00 84.38 219 HIS A N 1
ATOM 1756 C CA . HIS A 1 219 ? 3.489 13.478 -4.701 1.00 84.38 219 HIS A CA 1
ATOM 1757 C C . HIS A 1 219 ? 2.136 13.958 -5.232 1.00 84.38 219 HIS A C 1
ATOM 1759 O O . HIS A 1 219 ? 1.285 13.118 -5.504 1.00 84.38 219 HIS A O 1
ATOM 1765 N N . VAL A 1 220 ? 1.946 15.268 -5.430 1.00 84.62 220 VAL A N 1
ATOM 1766 C CA . VAL A 1 220 ? 0.733 15.805 -6.081 1.00 84.62 220 VAL A CA 1
ATOM 1767 C C . VAL A 1 220 ? 0.662 15.442 -7.564 1.00 84.62 220 VAL A C 1
ATOM 1769 O O . VAL A 1 220 ? -0.391 15.532 -8.180 1.00 84.62 220 VAL A O 1
ATOM 1772 N N . GLU A 1 221 ? 1.776 14.992 -8.138 1.00 87.88 221 GLU A N 1
ATOM 1773 C CA . GLU A 1 221 ? 1.841 14.517 -9.513 1.00 87.88 221 GLU A CA 1
ATOM 1774 C C . GLU A 1 221 ? 1.564 12.999 -9.634 1.00 87.88 221 GLU A C 1
ATOM 1776 O O . GLU A 1 221 ? 1.747 12.443 -10.717 1.00 87.88 221 GLU A O 1
ATOM 1781 N N . LEU A 1 222 ? 1.183 12.314 -8.543 1.00 89.00 222 LEU A N 1
ATOM 1782 C CA . LEU A 1 222 ? 0.686 10.932 -8.558 1.00 89.00 222 LEU A CA 1
ATOM 1783 C C . LEU A 1 222 ? -0.840 10.951 -8.723 1.00 89.00 222 LEU A C 1
ATOM 1785 O O . LEU A 1 222 ? -1.564 11.249 -7.772 1.00 89.00 222 LEU A O 1
ATOM 1789 N N . ALA A 1 223 ? -1.327 10.637 -9.922 1.00 88.12 223 ALA A N 1
ATOM 1790 C CA . ALA A 1 223 ? -2.718 10.883 -10.315 1.00 88.12 223 ALA A CA 1
ATOM 1791 C C . ALA A 1 223 ? -3.428 9.662 -10.925 1.00 88.12 223 ALA A C 1
ATOM 1793 O O . ALA A 1 223 ? -4.640 9.707 -11.141 1.00 88.12 223 ALA A O 1
ATOM 1794 N N . ASN A 1 224 ? -2.717 8.561 -11.173 1.00 88.38 224 ASN A N 1
ATOM 1795 C CA . ASN A 1 224 ? -3.292 7.371 -11.789 1.00 88.38 224 ASN A CA 1
ATOM 1796 C C . ASN A 1 224 ? -3.896 6.412 -10.753 1.00 88.38 224 ASN A C 1
ATOM 1798 O O . ASN A 1 224 ? -3.199 5.698 -10.031 1.00 88.38 224 ASN A O 1
ATOM 1802 N N . ASP A 1 225 ? -5.223 6.367 -10.678 1.00 88.06 225 ASP A N 1
ATOM 1803 C CA . ASP A 1 225 ? -5.941 5.574 -9.682 1.00 88.06 225 ASP A CA 1
ATOM 1804 C C . ASP A 1 225 ? -5.992 4.061 -9.989 1.00 88.06 225 ASP A C 1
ATOM 1806 O O . ASP A 1 225 ? -6.351 3.255 -9.110 1.00 88.06 225 ASP A O 1
ATOM 1810 N N . ASP A 1 226 ? -5.557 3.639 -11.181 1.00 81.44 226 ASP A N 1
ATOM 1811 C CA . ASP A 1 226 ? -5.274 2.232 -11.476 1.00 81.44 226 ASP A CA 1
ATOM 1812 C C . ASP A 1 226 ? -4.092 1.733 -10.639 1.00 81.44 226 ASP A C 1
ATOM 1814 O O . ASP A 1 226 ? -4.097 0.587 -10.163 1.00 81.44 226 ASP A O 1
ATOM 1818 N N . LEU A 1 227 ? -3.146 2.629 -10.330 1.00 85.00 227 LEU A N 1
ATOM 1819 C CA . LEU A 1 227 ? -1.979 2.341 -9.505 1.00 85.00 227 LEU A CA 1
ATOM 1820 C C . LEU A 1 227 ? -2.303 2.158 -8.016 1.00 85.00 227 LEU A C 1
ATOM 1822 O O . LEU A 1 227 ? -1.433 1.735 -7.259 1.00 85.00 227 LEU A O 1
ATOM 1826 N N . LEU A 1 228 ? -3.551 2.346 -7.567 1.00 85.38 228 LEU A N 1
ATOM 1827 C CA . LEU A 1 228 ? -3.952 2.085 -6.171 1.00 85.38 228 LEU A CA 1
ATOM 1828 C C . LEU A 1 228 ? -3.809 0.613 -5.752 1.00 85.38 228 LEU A C 1
ATOM 1830 O O . LEU A 1 228 ? -3.867 0.303 -4.564 1.00 85.38 228 LEU A O 1
ATOM 1834 N N . SER A 1 229 ? -3.609 -0.303 -6.704 1.00 77.94 229 SER A N 1
ATOM 1835 C CA . SER A 1 229 ? -3.209 -1.678 -6.393 1.00 77.94 229 SER A CA 1
ATOM 1836 C C . SER A 1 229 ? -1.692 -1.870 -6.274 1.00 77.94 229 SER A C 1
ATOM 1838 O O . SER A 1 229 ? -1.282 -2.915 -5.796 1.00 77.94 229 SER A O 1
ATOM 1840 N N . SER A 1 230 ? -0.839 -0.894 -6.604 1.00 79.75 230 SER A N 1
ATOM 1841 C CA . SER A 1 230 ? 0.598 -0.969 -6.306 1.00 79.75 230 SER A CA 1
ATOM 1842 C C . SER A 1 230 ? 0.897 -0.541 -4.880 1.00 79.75 230 SER A C 1
ATOM 1844 O O . SER A 1 230 ? 0.513 0.530 -4.396 1.00 79.75 230 SER A O 1
ATOM 1846 N N . ARG A 1 231 ? 1.695 -1.373 -4.212 1.00 78.25 231 ARG A N 1
ATOM 1847 C CA . ARG A 1 231 ? 2.272 -1.049 -2.911 1.00 78.25 231 ARG A CA 1
ATOM 1848 C C . ARG A 1 231 ? 3.158 0.195 -2.969 1.00 78.25 231 ARG A C 1
ATOM 1850 O O . ARG A 1 231 ? 3.133 0.983 -2.035 1.00 78.25 231 ARG A O 1
ATOM 1857 N N . PHE A 1 232 ? 3.970 0.365 -4.011 1.00 81.94 232 PHE A N 1
ATOM 1858 C CA . PHE A 1 232 ? 4.876 1.515 -4.086 1.00 81.94 232 PHE A CA 1
ATOM 1859 C C . PHE A 1 232 ? 4.112 2.804 -4.352 1.00 81.94 232 PHE A C 1
ATOM 1861 O O . PHE A 1 232 ? 4.394 3.807 -3.706 1.00 81.94 232 PHE A O 1
ATOM 1868 N N . PHE A 1 233 ? 3.088 2.741 -5.204 1.00 87.69 233 PHE A N 1
ATOM 1869 C CA . PHE A 1 233 ? 2.188 3.861 -5.440 1.00 87.69 233 PHE A CA 1
ATOM 1870 C C . PHE A 1 233 ? 1.472 4.313 -4.169 1.00 87.69 233 PHE A C 1
ATOM 1872 O O . PHE A 1 233 ? 1.574 5.462 -3.751 1.00 87.69 233 PHE A O 1
ATOM 1879 N N . THR A 1 234 ? 0.824 3.373 -3.485 1.00 87.25 234 THR A N 1
ATOM 1880 C CA . THR A 1 234 ? 0.077 3.655 -2.250 1.00 87.25 234 THR A CA 1
ATOM 1881 C C . THR A 1 234 ? 0.984 4.111 -1.103 1.00 87.25 234 THR A C 1
ATOM 1883 O O . THR A 1 234 ? 0.587 4.965 -0.310 1.00 87.25 234 THR A O 1
ATOM 1886 N N . LEU A 1 235 ? 2.228 3.620 -1.029 1.00 83.12 235 LEU A N 1
ATOM 1887 C CA . LEU A 1 235 ? 3.235 4.152 -0.105 1.00 83.12 235 LEU A CA 1
ATOM 1888 C C . LEU A 1 235 ? 3.660 5.573 -0.485 1.00 83.12 235 LEU A C 1
ATOM 1890 O O . LEU A 1 235 ? 3.650 6.438 0.383 1.00 83.12 235 LEU A O 1
ATOM 1894 N N . GLY A 1 236 ? 3.984 5.834 -1.754 1.00 85.81 236 GLY A N 1
ATOM 1895 C CA . GLY A 1 236 ? 4.345 7.171 -2.238 1.00 85.81 236 GLY A CA 1
ATOM 1896 C C . GLY A 1 236 ? 3.254 8.213 -1.971 1.00 85.81 236 GLY A C 1
ATOM 1897 O O . GLY A 1 236 ? 3.564 9.346 -1.622 1.00 85.81 236 GLY A O 1
ATOM 1898 N N . LEU A 1 237 ? 1.990 7.795 -2.037 1.00 87.56 237 LEU A N 1
ATOM 1899 C CA . LEU A 1 237 ? 0.810 8.595 -1.711 1.00 87.56 237 LEU A CA 1
ATOM 1900 C C . LEU A 1 237 ? 0.624 8.864 -0.206 1.00 87.56 237 LEU A C 1
ATOM 1902 O O . LEU A 1 237 ? 0.255 9.964 0.188 1.00 87.56 237 LEU A O 1
ATOM 1906 N N . THR A 1 238 ? 0.859 7.875 0.661 1.00 84.88 238 THR A N 1
ATOM 1907 C CA . THR A 1 238 ? 0.535 7.974 2.106 1.00 84.88 238 THR A CA 1
ATOM 1908 C C . THR A 1 238 ? 1.669 8.499 2.979 1.00 84.88 238 THR A C 1
ATOM 1910 O O . THR A 1 238 ? 1.435 9.148 3.999 1.00 84.88 238 THR A O 1
ATOM 1913 N N . VAL A 1 239 ? 2.909 8.232 2.586 1.00 73.06 239 VAL A N 1
ATOM 1914 C CA . VAL A 1 239 ? 4.127 8.719 3.234 1.00 73.06 239 VAL A CA 1
ATOM 1915 C C . VAL A 1 239 ? 4.192 10.254 3.408 1.00 73.06 239 VAL A C 1
ATOM 1917 O O . VAL A 1 239 ? 4.622 10.680 4.483 1.00 73.06 239 VAL A O 1
ATOM 1920 N N . PRO A 1 240 ? 3.756 11.098 2.446 1.00 63.94 240 PRO A N 1
ATOM 1921 C CA . PRO A 1 240 ? 3.748 12.560 2.597 1.00 63.94 240 PRO A CA 1
ATOM 1922 C C . PRO A 1 240 ? 2.662 13.121 3.531 1.00 63.94 240 PRO A C 1
ATOM 1924 O O . PRO A 1 240 ? 2.711 14.306 3.854 1.00 63.94 240 PRO A O 1
ATOM 1927 N N . LEU A 1 241 ? 1.693 12.307 3.970 1.00 66.00 241 LEU A N 1
ATOM 1928 C CA . LEU A 1 241 ? 0.522 12.747 4.745 1.00 66.00 241 LEU A CA 1
ATOM 1929 C C . LEU A 1 241 ? 0.744 12.870 6.267 1.00 66.00 241 LEU A C 1
ATOM 1931 O O . LEU A 1 241 ? -0.134 12.612 7.100 1.00 66.00 241 LEU A O 1
ATOM 1935 N N . PRO A 1 242 ? 1.940 13.252 6.700 1.00 61.03 242 PRO A N 1
ATOM 1936 C CA . PRO A 1 242 ? 2.020 14.381 7.597 1.00 61.03 242 PRO A CA 1
ATOM 1937 C C . PRO A 1 242 ? 2.651 15.534 6.827 1.00 61.03 242 PRO A C 1
ATOM 1939 O O . PRO A 1 242 ? 3.831 15.453 6.474 1.00 61.03 242 PRO A O 1
ATOM 1942 N N . VAL A 1 243 ? 1.895 16.621 6.619 1.00 57.56 243 VAL A N 1
ATOM 1943 C CA . VAL A 1 243 ? 2.390 17.908 6.087 1.00 57.56 243 VAL A CA 1
ATOM 1944 C C . VAL A 1 243 ? 3.407 18.521 7.071 1.00 57.56 243 VAL A C 1
ATOM 1946 O O . VAL A 1 243 ? 3.174 19.550 7.685 1.00 57.56 243 VAL A O 1
ATOM 1949 N N . GLY A 1 244 ? 4.558 17.873 7.269 1.00 57.28 244 GLY A N 1
ATOM 1950 C CA . GLY A 1 244 ? 5.516 18.165 8.334 1.00 57.28 244 GLY A CA 1
ATOM 1951 C C . GLY A 1 244 ? 4.939 18.031 9.751 1.00 57.28 244 GLY A C 1
ATOM 1952 O O . GLY A 1 244 ? 3.810 18.421 10.043 1.00 57.28 244 GLY A O 1
ATOM 1953 N N . LYS A 1 245 ? 5.752 17.536 10.684 1.00 60.00 245 LYS A N 1
ATOM 1954 C CA . LYS A 1 245 ? 5.410 17.631 12.104 1.00 60.00 245 LYS A CA 1
ATOM 1955 C C . LYS A 1 245 ? 5.547 19.092 12.535 1.00 60.00 245 LYS A C 1
ATOM 1957 O O . LYS A 1 245 ? 6.665 19.572 12.707 1.00 60.00 245 LYS A O 1
ATOM 1962 N N . ASP A 1 246 ? 4.425 19.781 12.693 1.00 68.56 246 ASP A N 1
ATOM 1963 C CA . ASP A 1 246 ? 4.386 21.095 13.325 1.00 68.56 246 ASP A CA 1
ATOM 1964 C C . ASP A 1 246 ? 4.128 20.894 14.817 1.00 68.56 246 ASP A C 1
ATOM 1966 O O . ASP A 1 246 ? 3.051 20.470 15.222 1.00 68.56 246 ASP A O 1
ATOM 1970 N N . SER A 1 247 ? 5.142 21.154 15.643 1.00 70.88 247 SER A N 1
ATOM 1971 C CA . SER A 1 247 ? 5.040 20.976 17.093 1.00 70.88 247 SER A CA 1
ATOM 1972 C C . SER A 1 247 ? 4.063 21.940 17.770 1.00 70.88 247 SER A C 1
ATOM 1974 O O . SER A 1 247 ? 3.820 21.780 18.963 1.00 70.88 247 SER A O 1
ATOM 1976 N N . SER A 1 248 ? 3.565 22.951 17.051 1.00 79.06 248 SER A N 1
ATOM 1977 C CA . SER A 1 248 ? 2.548 23.874 17.557 1.00 79.06 248 SER A CA 1
ATOM 1978 C C . SER A 1 248 ? 1.118 23.355 17.401 1.00 79.06 248 SER A C 1
ATOM 1980 O O . SER A 1 248 ? 0.242 23.848 18.105 1.00 79.06 248 SER A O 1
ATOM 1982 N N . LEU A 1 249 ? 0.891 22.354 16.542 1.00 82.88 249 LEU A N 1
ATOM 1983 C CA . LEU A 1 249 ? -0.433 21.785 16.305 1.00 82.88 249 LEU A CA 1
ATOM 1984 C C . LEU A 1 249 ? -0.735 20.628 17.259 1.00 82.88 249 LEU A C 1
ATOM 1986 O O . LEU A 1 249 ? 0.123 19.802 17.590 1.00 82.88 249 LEU A O 1
ATOM 1990 N N . THR A 1 250 ? -1.996 20.545 17.661 1.00 87.12 250 THR A N 1
ATOM 1991 C CA . THR A 1 250 ? -2.583 19.357 18.273 1.00 87.12 250 THR A CA 1
ATOM 1992 C C . THR A 1 250 ? -2.707 18.221 17.254 1.00 87.12 250 THR A C 1
ATOM 1994 O O . THR A 1 250 ? -2.669 18.422 16.041 1.00 87.12 250 THR A O 1
ATOM 1997 N N . GLU A 1 251 ? -2.892 16.997 17.754 1.00 86.12 251 GLU A N 1
ATOM 1998 C CA . GLU A 1 251 ? -3.150 15.816 16.918 1.00 86.12 251 GLU A CA 1
ATOM 1999 C C . GLU A 1 251 ? -4.361 16.019 15.989 1.00 86.12 251 GLU A C 1
ATOM 2001 O O . GLU A 1 251 ? -4.314 15.620 14.826 1.00 86.12 251 GLU A O 1
ATOM 2006 N N . MET A 1 252 ? -5.420 16.669 16.484 1.00 90.00 252 MET A N 1
ATOM 2007 C CA . MET A 1 252 ? -6.636 16.924 15.708 1.00 90.00 252 MET A CA 1
ATOM 2008 C C . MET A 1 252 ? -6.451 18.025 14.663 1.00 90.00 252 MET A C 1
ATOM 2010 O O . MET A 1 252 ? -6.853 17.826 13.521 1.00 90.00 252 MET A O 1
ATOM 2014 N N . GLU A 1 253 ? -5.768 19.124 14.992 1.00 89.94 253 GLU A N 1
ATOM 2015 C CA . GLU A 1 253 ? -5.432 20.160 14.002 1.00 89.94 253 GLU A CA 1
ATOM 2016 C C . GLU A 1 253 ? -4.530 19.602 12.891 1.00 89.94 253 GLU A C 1
ATOM 2018 O O . GLU A 1 253 ? -4.683 19.949 11.721 1.00 89.94 253 GLU A O 1
ATOM 2023 N N . GLU A 1 254 ? -3.605 18.694 13.224 1.00 88.25 254 GLU A N 1
ATOM 2024 C CA . GLU A 1 254 ? -2.806 18.004 12.213 1.00 88.25 254 GLU A CA 1
ATOM 2025 C C . GLU A 1 254 ? -3.676 17.090 11.336 1.00 88.25 254 GLU A C 1
ATOM 2027 O O . GLU A 1 254 ? -3.477 17.045 10.120 1.00 88.25 254 GLU A O 1
ATOM 2032 N N . PHE A 1 255 ? -4.639 16.369 11.921 1.00 90.88 255 PHE A N 1
ATOM 2033 C CA . PHE A 1 255 ? -5.564 15.516 11.173 1.00 90.88 255 PHE A CA 1
ATOM 2034 C C . PHE A 1 255 ? -6.400 16.330 10.182 1.00 90.88 255 PHE A C 1
ATOM 2036 O O . PHE A 1 255 ? -6.396 16.007 8.995 1.00 90.88 255 PHE A O 1
ATOM 2043 N N . GLU A 1 256 ? -7.046 17.404 10.638 1.00 92.06 256 GLU A N 1
ATOM 2044 C CA . GLU A 1 256 ? -7.862 18.282 9.791 1.00 92.06 256 GLU A CA 1
ATOM 2045 C C . GLU A 1 256 ? -7.032 18.947 8.693 1.00 92.06 256 GLU A C 1
ATOM 2047 O O . GLU A 1 256 ? -7.403 18.878 7.525 1.00 92.06 256 GLU A O 1
ATOM 2052 N N . ARG A 1 257 ? -5.837 19.455 9.018 1.00 90.88 257 ARG A N 1
ATOM 2053 C CA . ARG A 1 257 ? -4.923 20.024 8.016 1.00 90.88 257 ARG A CA 1
ATOM 2054 C C . ARG A 1 257 ? -4.539 19.019 6.928 1.00 90.88 257 ARG A C 1
ATOM 2056 O O . ARG A 1 257 ? -4.404 19.395 5.767 1.00 90.88 257 ARG A O 1
ATOM 2063 N N . ASN A 1 258 ? -4.322 17.749 7.282 1.00 91.12 258 ASN A N 1
ATOM 2064 C CA . ASN A 1 258 ? -4.039 16.718 6.281 1.00 91.12 258 ASN A CA 1
ATOM 2065 C C . ASN A 1 258 ? -5.283 16.385 5.436 1.00 91.12 258 ASN A C 1
ATOM 2067 O O . ASN A 1 258 ? -5.123 16.065 4.263 1.00 91.12 258 ASN A O 1
ATOM 2071 N N . ILE A 1 259 ? -6.495 16.452 6.000 1.00 93.50 259 ILE A N 1
ATOM 2072 C CA . ILE A 1 259 ? -7.744 16.284 5.238 1.00 93.50 259 ILE A CA 1
ATOM 2073 C C . ILE A 1 259 ? -7.891 17.416 4.221 1.00 93.50 259 ILE A C 1
ATOM 2075 O O . ILE A 1 259 ? -8.102 17.132 3.046 1.00 93.50 259 ILE A O 1
ATOM 2079 N N . ASP A 1 260 ? -7.723 18.668 4.651 1.00 92.75 260 ASP A N 1
ATOM 2080 C CA . ASP A 1 260 ? -7.827 19.837 3.771 1.00 92.75 260 ASP A CA 1
ATOM 2081 C C . ASP A 1 260 ? -6.810 19.757 2.628 1.00 92.75 260 ASP A C 1
ATOM 2083 O O . ASP A 1 260 ? -7.157 19.954 1.468 1.00 92.75 260 ASP A O 1
ATOM 2087 N N . TYR A 1 261 ? -5.573 19.364 2.942 1.00 91.06 261 TYR A N 1
ATOM 2088 C CA . TYR A 1 261 ? -4.534 19.140 1.942 1.00 91.06 261 TYR A CA 1
ATOM 2089 C C . TYR A 1 261 ? -4.915 18.045 0.928 1.00 91.06 261 TYR A C 1
ATOM 2091 O O . TYR A 1 261 ? -4.686 18.196 -0.272 1.00 91.06 261 TYR A O 1
ATOM 2099 N N . VAL A 1 262 ? -5.497 16.932 1.393 1.00 92.81 262 VAL A N 1
ATOM 2100 C CA . VAL A 1 262 ? -5.968 15.862 0.500 1.00 92.81 262 VAL A CA 1
ATOM 2101 C C . VAL A 1 262 ? -7.094 16.361 -0.403 1.00 92.81 262 VAL A C 1
ATOM 2103 O O . VAL A 1 262 ? -7.094 16.056 -1.592 1.00 92.81 262 VAL A O 1
ATOM 2106 N N . ASP A 1 263 ? -8.022 17.140 0.145 1.00 93.25 263 ASP A N 1
ATOM 2107 C CA . ASP A 1 263 ? -9.154 17.703 -0.590 1.00 93.25 263 ASP A CA 1
ATOM 2108 C C . ASP A 1 263 ? -8.739 18.779 -1.606 1.00 93.25 263 ASP A C 1
ATOM 2110 O O . ASP A 1 263 ? -9.403 18.920 -2.630 1.00 93.25 263 ASP A O 1
ATOM 2114 N N . GLU A 1 264 ? -7.656 19.515 -1.348 1.00 92.31 264 GLU A N 1
ATOM 2115 C CA . GLU A 1 264 ? -7.131 20.551 -2.246 1.00 92.31 264 GLU A CA 1
ATOM 2116 C C . GLU A 1 264 ? -6.356 19.974 -3.441 1.00 92.31 264 GLU A C 1
ATOM 2118 O O . GLU A 1 264 ? -6.372 20.557 -4.526 1.00 92.31 264 GLU A O 1
ATOM 2123 N N . HIS A 1 265 ? -5.666 18.845 -3.256 1.00 90.62 265 HIS A N 1
ATOM 2124 C CA . HIS A 1 265 ? -4.687 18.358 -4.235 1.00 90.62 265 HIS A CA 1
ATOM 2125 C C . HIS A 1 265 ? -5.026 17.023 -4.897 1.00 90.62 265 HIS A C 1
ATOM 2127 O O . HIS A 1 265 ? -4.404 16.688 -5.905 1.00 90.62 265 HIS A O 1
ATOM 2133 N N . PHE A 1 266 ? -5.979 16.256 -4.364 1.00 92.38 266 PHE A N 1
ATOM 2134 C CA . PHE A 1 266 ? -6.318 14.937 -4.895 1.00 92.38 266 PHE A CA 1
ATOM 2135 C C . PHE A 1 266 ? -7.800 14.812 -5.190 1.00 92.38 266 PHE A C 1
ATOM 2137 O O . PHE A 1 266 ? -8.655 15.311 -4.465 1.00 92.38 266 PHE A O 1
ATOM 2144 N N . GLU A 1 267 ? -8.108 14.036 -6.224 1.00 92.19 267 GLU A N 1
ATOM 2145 C CA . GLU A 1 267 ? -9.474 13.738 -6.643 1.00 92.19 267 GLU A CA 1
ATOM 2146 C C . GLU A 1 267 ? -9.691 12.223 -6.799 1.00 92.19 267 GLU A C 1
ATOM 2148 O O . GLU A 1 267 ? -8.785 11.405 -6.593 1.00 92.19 267 GLU A O 1
ATOM 2153 N N . ASN A 1 268 ? -10.916 11.839 -7.168 1.00 92.00 268 ASN A N 1
ATOM 2154 C CA . ASN A 1 268 ? -11.291 10.469 -7.529 1.00 92.00 268 ASN A CA 1
ATOM 2155 C C . ASN A 1 268 ? -10.943 9.432 -6.438 1.00 92.00 268 ASN A C 1
ATOM 2157 O O . ASN A 1 268 ? -10.956 9.720 -5.237 1.00 92.00 268 ASN A O 1
ATOM 2161 N N . ARG A 1 269 ? -10.644 8.191 -6.847 1.00 92.06 269 ARG A N 1
ATOM 2162 C CA . ARG A 1 269 ? -10.335 7.086 -5.928 1.00 92.06 269 ARG A CA 1
ATOM 2163 C C . ARG A 1 269 ? -9.043 7.314 -5.138 1.00 92.06 269 ARG A C 1
ATOM 2165 O O . ARG A 1 269 ? -8.904 6.744 -4.059 1.00 92.06 269 ARG A O 1
ATOM 2172 N N . ILE A 1 270 ? -8.126 8.159 -5.624 1.00 93.00 270 ILE A N 1
ATOM 2173 C CA . ILE A 1 270 ? -6.911 8.537 -4.884 1.00 93.00 270 ILE A CA 1
ATOM 2174 C C . ILE A 1 270 ? -7.279 9.372 -3.660 1.00 93.00 270 ILE A C 1
ATOM 2176 O O . ILE A 1 270 ? -6.868 9.021 -2.554 1.00 93.00 270 ILE A O 1
ATOM 2180 N N . ARG A 1 271 ? -8.110 10.410 -3.822 1.00 94.56 271 ARG A N 1
ATOM 2181 C CA . ARG A 1 271 ? -8.615 11.216 -2.699 1.00 94.56 271 ARG A CA 1
ATOM 2182 C C . ARG A 1 271 ? -9.283 10.340 -1.645 1.00 94.56 271 ARG A C 1
ATOM 2184 O O . ARG A 1 271 ? -8.950 10.416 -0.466 1.00 94.56 271 ARG A O 1
ATOM 2191 N N . GLU A 1 272 ? -10.192 9.465 -2.067 1.00 94.75 272 GLU A N 1
ATOM 2192 C CA . GLU A 1 272 ? -10.908 8.577 -1.147 1.00 94.75 272 GLU A CA 1
ATOM 2193 C C . GLU A 1 272 ? -9.972 7.600 -0.414 1.00 94.75 272 GLU A C 1
ATOM 2195 O O . GLU A 1 272 ? -10.123 7.378 0.791 1.00 94.75 272 GLU A O 1
ATOM 2200 N N . PHE A 1 273 ? -8.964 7.062 -1.108 1.00 92.06 273 PHE A N 1
ATOM 2201 C CA . PHE A 1 273 ? -7.921 6.233 -0.507 1.00 92.06 273 PHE A CA 1
ATOM 2202 C C . PHE A 1 273 ? -7.094 6.998 0.543 1.00 92.06 273 PHE A C 1
ATOM 2204 O O . PHE A 1 273 ? -6.842 6.474 1.634 1.00 92.06 273 PHE A O 1
ATOM 2211 N N . LEU A 1 274 ? -6.679 8.231 0.240 1.00 92.38 274 LEU A N 1
ATOM 2212 C CA . LEU A 1 274 ? -5.892 9.079 1.139 1.00 92.38 274 LEU A CA 1
ATOM 2213 C C . LEU A 1 274 ? -6.692 9.461 2.392 1.00 92.38 274 LEU A C 1
ATOM 2215 O O . LEU A 1 274 ? -6.186 9.323 3.507 1.00 92.38 274 LEU A O 1
ATOM 2219 N N . LEU A 1 275 ? -7.964 9.842 2.235 1.00 94.00 275 LEU A N 1
ATOM 2220 C CA . LEU A 1 275 ? -8.864 10.112 3.361 1.00 94.00 275 LEU A CA 1
ATOM 2221 C C . LEU A 1 275 ? -9.075 8.867 4.237 1.00 94.00 275 LEU A C 1
ATOM 2223 O O . LEU A 1 275 ? -9.016 8.956 5.466 1.00 94.00 275 LEU A O 1
ATOM 2227 N N . GLY A 1 276 ? -9.251 7.695 3.617 1.00 91.81 276 GLY A N 1
ATOM 2228 C CA . GLY A 1 276 ? -9.299 6.412 4.322 1.00 91.81 276 GLY A CA 1
ATOM 2229 C C . GLY A 1 276 ? -8.029 6.125 5.123 1.00 91.81 276 GLY A C 1
ATOM 2230 O O . GLY A 1 276 ? -8.091 5.729 6.290 1.00 91.81 276 GLY A O 1
ATOM 2231 N N . SER A 1 277 ? -6.873 6.412 4.523 1.00 89.62 277 SER A N 1
ATOM 2232 C CA . SER A 1 277 ? -5.558 6.245 5.147 1.00 89.62 277 SER A CA 1
ATOM 2233 C C . SER A 1 277 ? -5.371 7.161 6.355 1.00 89.62 277 SER A C 1
ATOM 2235 O O . SER A 1 277 ? -4.876 6.714 7.394 1.00 89.62 277 SER A O 1
ATOM 2237 N N . LEU A 1 278 ? -5.802 8.423 6.256 1.00 91.19 278 LEU A N 1
ATOM 2238 C CA . LEU A 1 278 ? -5.768 9.378 7.363 1.00 91.19 278 LEU A CA 1
ATOM 2239 C C . LEU A 1 278 ? -6.687 8.943 8.507 1.00 91.19 278 LEU A C 1
ATOM 2241 O O . LEU A 1 278 ? -6.233 8.865 9.649 1.00 91.19 278 LEU A O 1
ATOM 2245 N N . ALA A 1 279 ? -7.938 8.583 8.207 1.00 92.12 279 ALA A N 1
ATOM 2246 C CA . ALA A 1 279 ? -8.880 8.089 9.210 1.00 92.12 279 ALA A CA 1
ATOM 2247 C C . ALA A 1 279 ? -8.299 6.900 9.989 1.00 92.12 279 ALA A C 1
ATOM 2249 O O . ALA A 1 279 ? -8.346 6.885 11.221 1.00 92.12 279 ALA A O 1
ATOM 2250 N N . ALA A 1 280 ? -7.688 5.940 9.290 1.00 86.94 280 ALA A N 1
ATOM 2251 C CA . ALA A 1 280 ? -7.046 4.791 9.913 1.00 86.94 280 ALA A CA 1
ATOM 2252 C C . ALA A 1 280 ? -5.816 5.185 10.745 1.00 86.94 280 ALA A C 1
ATOM 2254 O O . ALA A 1 280 ? -5.691 4.746 11.888 1.00 86.94 280 ALA A O 1
ATOM 2255 N N . LYS A 1 281 ? -4.936 6.053 10.231 1.00 86.81 281 LYS A N 1
ATOM 2256 C CA . LYS A 1 281 ? -3.757 6.550 10.962 1.00 86.81 281 LYS A CA 1
ATOM 2257 C C . LYS A 1 281 ? -4.148 7.197 12.294 1.00 86.81 281 LYS A C 1
ATOM 2259 O O . LYS A 1 281 ? -3.627 6.796 13.334 1.00 86.81 281 LYS A O 1
ATOM 2264 N N . TYR A 1 282 ? -5.089 8.138 12.262 1.00 89.38 282 TYR A N 1
ATOM 2265 C CA . TYR A 1 282 ? -5.522 8.899 13.439 1.00 89.38 282 TYR A CA 1
ATOM 2266 C C . TYR A 1 282 ? -6.479 8.127 14.358 1.00 89.38 282 TYR A C 1
ATOM 2268 O O . TYR A 1 282 ? -6.676 8.506 15.507 1.00 89.38 282 TYR A O 1
ATOM 2276 N N . SER A 1 283 ? -7.020 6.989 13.911 1.00 88.75 283 SER A N 1
ATOM 2277 C CA . SER A 1 283 ? -7.767 6.078 14.790 1.00 88.75 283 SER A CA 1
ATOM 2278 C C . SER A 1 283 ? -6.889 5.415 15.855 1.00 88.75 283 SER A C 1
ATOM 2280 O O . SER A 1 283 ? -7.404 4.905 16.850 1.00 88.75 283 SER A O 1
ATOM 2282 N N . GLY A 1 284 ? -5.572 5.352 15.630 1.00 81.81 284 GLY A N 1
ATOM 2283 C CA . GLY A 1 284 ? -4.656 4.593 16.474 1.00 81.81 284 GLY A CA 1
ATOM 2284 C C . GLY A 1 284 ? -4.672 3.083 16.235 1.00 81.81 284 GLY A C 1
ATOM 2285 O O . GLY A 1 284 ? -4.029 2.352 16.986 1.00 81.81 284 GLY A O 1
ATOM 2286 N N . VAL A 1 285 ? -5.371 2.588 15.205 1.00 80.12 285 VAL A N 1
ATOM 2287 C CA . VAL A 1 285 ? -5.455 1.148 14.880 1.00 80.12 285 VAL A CA 1
ATOM 2288 C C . VAL A 1 285 ? -4.093 0.518 14.561 1.00 80.12 285 VAL A C 1
ATOM 2290 O O . VAL A 1 285 ? -3.939 -0.694 14.658 1.00 80.12 285 VAL A O 1
ATOM 2293 N N . PHE A 1 286 ? -3.092 1.330 14.201 1.00 71.69 286 PHE A N 1
ATOM 2294 C CA . PHE A 1 286 ? -1.728 0.869 13.905 1.00 71.69 286 PHE A CA 1
ATOM 2295 C C . PHE A 1 286 ? -0.735 1.058 15.055 1.00 71.69 286 PHE A C 1
ATOM 2297 O O . PHE A 1 286 ? 0.351 0.484 15.020 1.00 71.69 286 PHE A O 1
ATOM 2304 N N . SER A 1 287 ? -1.058 1.909 16.027 1.00 69.44 287 SER A N 1
ATOM 2305 C CA . SER A 1 287 ? -0.135 2.327 17.087 1.00 69.44 287 SER A CA 1
ATOM 2306 C C . SER A 1 287 ? -0.557 1.849 18.475 1.00 69.44 287 SER A C 1
ATOM 2308 O O . SER A 1 287 ? 0.168 2.110 19.434 1.00 69.44 287 SER A O 1
ATOM 2310 N N . ASP A 1 288 ? -1.732 1.217 18.586 1.00 69.75 288 ASP A N 1
ATOM 2311 C CA . ASP A 1 288 ? -2.430 0.897 19.838 1.00 69.75 288 ASP A CA 1
ATOM 2312 C C . ASP A 1 288 ? -2.602 2.120 20.763 1.00 69.75 288 ASP A C 1
ATOM 2314 O O . ASP A 1 288 ? -2.793 2.003 21.976 1.00 69.75 288 ASP A O 1
ATOM 2318 N N . LYS A 1 289 ? -2.539 3.326 20.182 1.00 79.81 289 LYS A N 1
ATOM 2319 C CA . LYS A 1 289 ? -2.721 4.608 20.864 1.00 79.81 289 LYS A CA 1
ATOM 2320 C C . LYS A 1 289 ? -3.980 5.273 20.315 1.00 79.81 289 LYS A C 1
ATOM 2322 O O . LYS A 1 289 ? -3.882 5.920 19.275 1.00 79.81 289 LYS A O 1
ATOM 2327 N N . PRO A 1 290 ? -5.149 5.092 20.959 1.00 79.88 290 PRO A N 1
ATOM 2328 C CA . PRO A 1 290 ? -6.369 5.779 20.548 1.00 79.88 290 PRO A CA 1
ATOM 2329 C C . PRO A 1 290 ? -6.183 7.292 20.436 1.00 79.88 290 PRO A C 1
ATOM 2331 O O . PRO A 1 290 ? -5.370 7.844 21.186 1.00 79.88 290 PRO A O 1
ATOM 2334 N N . PRO A 1 291 ? -7.013 7.964 19.617 1.00 84.06 291 PRO A N 1
ATOM 2335 C CA . PRO A 1 291 ? -7.031 9.414 19.561 1.00 84.06 291 PRO A CA 1
ATOM 2336 C C . PRO A 1 291 ? -7.345 9.983 20.941 1.00 84.06 291 PRO A C 1
ATOM 2338 O O . PRO A 1 291 ? -8.263 9.534 21.641 1.00 84.06 291 PRO A O 1
ATOM 2341 N N . THR A 1 292 ? -6.596 11.015 21.311 1.00 83.06 292 THR A N 1
ATOM 2342 C CA . THR A 1 292 ? -6.792 11.746 22.569 1.00 83.06 292 THR A CA 1
ATOM 2343 C C . THR A 1 292 ? -8.168 12.427 22.633 1.00 83.06 292 THR A C 1
ATOM 2345 O O . THR A 1 292 ? -8.793 12.461 23.695 1.00 83.06 292 THR A O 1
ATOM 2348 N N . HIS A 1 293 ? -8.697 12.858 21.484 1.00 87.62 293 HIS A N 1
ATOM 2349 C CA . HIS A 1 293 ? -9.987 13.538 21.326 1.00 87.62 293 HIS A CA 1
ATOM 2350 C C . HIS A 1 293 ? -11.023 12.665 20.588 1.00 87.62 293 HIS A C 1
ATOM 2352 O O . HIS A 1 293 ? -11.472 12.983 19.489 1.00 87.62 293 HIS A O 1
ATOM 2358 N N . LYS A 1 294 ? -11.442 11.545 21.202 1.00 89.56 294 LYS A N 1
ATOM 2359 C CA . LYS A 1 294 ? -12.350 10.544 20.587 1.00 89.56 294 LYS A CA 1
ATOM 2360 C C . LYS A 1 294 ? -13.614 11.127 19.935 1.00 89.56 294 LYS A C 1
ATOM 2362 O O . LYS A 1 294 ? -13.974 10.689 18.845 1.00 89.56 294 LYS A O 1
ATOM 2367 N N . LEU A 1 295 ? -14.315 12.057 20.591 1.00 89.31 295 LEU A N 1
ATOM 2368 C CA . LEU A 1 295 ? -15.565 12.630 20.060 1.00 89.31 295 LEU A CA 1
ATOM 2369 C C . LEU A 1 295 ? -15.326 13.446 18.785 1.00 89.31 295 LEU A C 1
ATOM 2371 O O . LEU A 1 295 ? -16.076 13.321 17.821 1.00 89.31 295 LEU A O 1
ATOM 2375 N N . GLU A 1 296 ? -14.263 14.241 18.782 1.00 92.56 296 GLU A N 1
ATOM 2376 C CA . GLU A 1 296 ? -13.869 15.085 17.657 1.00 92.56 296 GLU A CA 1
ATOM 2377 C C . GLU A 1 296 ? -13.411 14.230 16.476 1.00 92.56 296 GLU A C 1
ATOM 2379 O O . GLU A 1 296 ? -13.973 14.336 15.388 1.00 92.56 296 GLU A O 1
ATOM 2384 N N . TYR A 1 297 ? -12.519 13.263 16.733 1.00 93.94 297 TYR A N 1
ATOM 2385 C CA . TYR A 1 297 ? -12.132 12.242 15.761 1.00 93.94 297 TYR A CA 1
ATOM 2386 C C . TYR A 1 297 ? -13.355 11.548 15.147 1.00 93.94 297 TYR A C 1
ATOM 2388 O O . TYR A 1 297 ? -13.432 11.390 13.929 1.00 93.94 297 TYR A O 1
ATOM 2396 N N . THR A 1 298 ? -14.327 11.151 15.978 1.00 94.00 298 THR A N 1
ATOM 2397 C CA . THR A 1 298 ? -15.553 10.479 15.519 1.00 94.00 298 THR A CA 1
ATOM 2398 C C . THR A 1 298 ? -16.355 11.383 14.586 1.00 94.00 298 THR A C 1
ATOM 2400 O O . THR A 1 298 ? -16.769 10.935 13.521 1.00 94.00 298 THR A O 1
ATOM 2403 N N . SER A 1 299 ? -16.539 12.656 14.947 1.00 95.06 299 SER A N 1
ATOM 2404 C CA . SER A 1 299 ? -17.261 13.640 14.131 1.00 95.06 299 SER A CA 1
ATOM 2405 C C . SER A 1 299 ? -16.590 13.862 12.770 1.00 95.06 299 SER A C 1
ATOM 2407 O O . SER A 1 299 ? -17.232 13.717 11.726 1.00 95.06 299 SER A O 1
ATOM 2409 N N . VAL A 1 300 ? -15.280 14.132 12.771 1.00 96.06 300 VAL A N 1
ATOM 2410 C CA . VAL A 1 300 ? -14.486 14.356 11.552 1.00 96.06 300 VAL A CA 1
ATOM 2411 C C . VAL A 1 300 ? -14.501 13.112 10.661 1.00 96.06 300 VAL A C 1
ATOM 2413 O O . VAL A 1 300 ? -14.776 13.191 9.466 1.00 96.06 300 VAL A O 1
ATOM 2416 N N . THR A 1 301 ? -14.304 11.931 11.242 1.00 96.19 301 THR A N 1
ATOM 2417 C CA . THR A 1 301 ? -14.260 10.670 10.490 1.00 96.19 301 THR A CA 1
ATOM 2418 C C . THR A 1 301 ? -15.637 10.272 9.941 1.00 96.19 301 THR A C 1
ATOM 2420 O O . THR A 1 301 ? -15.730 9.712 8.849 1.00 96.19 301 THR A O 1
ATOM 2423 N N . GLN A 1 302 ? -16.732 10.615 10.630 1.00 96.62 302 GLN A N 1
ATOM 2424 C CA . GLN A 1 302 ? -18.093 10.448 10.108 1.00 96.62 302 GLN A CA 1
ATOM 2425 C C . GLN A 1 302 ? -18.341 11.340 8.879 1.00 96.62 302 GLN A C 1
ATOM 2427 O O . GLN A 1 302 ? -18.991 10.897 7.928 1.00 96.62 302 GLN A O 1
ATOM 2432 N N . LYS A 1 303 ? -17.803 12.571 8.874 1.00 96.75 303 LYS A N 1
ATOM 2433 C CA . LYS A 1 303 ? -17.835 13.473 7.709 1.00 96.75 303 LYS A CA 1
ATOM 2434 C C . LYS A 1 303 ? -17.035 12.893 6.540 1.00 96.75 303 LYS A C 1
ATOM 2436 O O . LYS A 1 303 ? -17.546 12.873 5.428 1.00 96.75 303 LYS A O 1
ATOM 2441 N N . ILE A 1 304 ? -15.846 12.341 6.786 1.00 96.38 304 ILE A N 1
ATOM 2442 C CA . ILE A 1 304 ? -15.087 11.623 5.746 1.00 96.38 304 ILE A CA 1
ATOM 2443 C C . ILE A 1 304 ? -15.932 10.475 5.167 1.00 96.38 304 ILE A C 1
ATOM 2445 O O . ILE A 1 304 ? -16.085 10.350 3.953 1.00 96.38 304 ILE A O 1
ATOM 2449 N N . ALA A 1 305 ? -16.537 9.647 6.025 1.00 95.69 305 ALA A N 1
ATOM 2450 C CA . ALA A 1 305 ? -17.323 8.490 5.593 1.00 95.69 305 ALA A CA 1
ATOM 2451 C C . ALA A 1 305 ? -18.544 8.855 4.726 1.00 95.69 305 ALA A C 1
ATOM 2453 O O . ALA A 1 305 ? -18.996 8.026 3.930 1.00 95.69 305 ALA A O 1
ATOM 2454 N N . SER A 1 306 ? -19.107 10.060 4.883 1.00 96.12 306 SER A N 1
ATOM 2455 C CA . SER A 1 306 ? -20.223 10.532 4.054 1.00 96.12 306 SER A CA 1
ATOM 2456 C C . SER A 1 306 ? -19.782 11.048 2.681 1.00 96.12 306 SER A C 1
ATOM 2458 O O . SER A 1 306 ? -20.604 11.066 1.768 1.00 96.12 306 SER A O 1
ATOM 2460 N N . GLN A 1 307 ? -18.506 11.409 2.525 1.00 94.25 307 GLN A N 1
ATOM 2461 C CA . GLN A 1 307 ? -17.917 11.909 1.279 1.00 94.25 307 GLN A CA 1
ATOM 2462 C C . GLN A 1 307 ? -17.332 10.799 0.392 1.00 94.25 307 GLN A C 1
ATOM 2464 O O . GLN A 1 307 ? -17.136 11.026 -0.797 1.00 94.25 307 GLN A O 1
ATOM 2469 N N . ILE A 1 308 ? -17.049 9.615 0.950 1.00 94.44 308 ILE A N 1
ATOM 2470 C CA . ILE A 1 308 ? -16.473 8.484 0.207 1.00 94.44 308 ILE A CA 1
ATOM 2471 C C . ILE A 1 308 ? -17.567 7.673 -0.497 1.00 94.44 308 ILE A C 1
ATOM 2473 O O . ILE A 1 308 ? -18.537 7.218 0.129 1.00 94.44 308 ILE A O 1
ATOM 2477 N N . THR A 1 309 ? -17.368 7.444 -1.794 1.00 94.12 309 THR A N 1
ATOM 2478 C CA . THR A 1 309 ? -18.258 6.663 -2.658 1.00 94.12 309 THR A CA 1
ATOM 2479 C C . THR A 1 309 ? -17.760 5.237 -2.897 1.00 94.12 309 THR A C 1
ATOM 2481 O O . THR A 1 309 ? -18.581 4.313 -2.924 1.00 94.12 309 THR A O 1
ATOM 2484 N N . ASP A 1 310 ? -16.443 5.013 -2.990 1.00 90.06 310 ASP A N 1
ATOM 2485 C CA . ASP A 1 310 ? -15.848 3.684 -3.123 1.00 90.06 310 ASP A CA 1
ATOM 2486 C C . ASP A 1 310 ? -16.157 2.864 -1.867 1.00 90.06 310 ASP A C 1
ATOM 2488 O O . ASP A 1 310 ? -15.817 3.207 -0.729 1.00 90.06 310 ASP A O 1
ATOM 2492 N N . THR A 1 311 ? -16.845 1.744 -2.077 1.00 86.50 311 THR A N 1
ATOM 2493 C CA . THR A 1 311 ? -17.332 0.905 -0.982 1.00 86.50 311 THR A CA 1
ATOM 2494 C C . THR A 1 311 ? -16.180 0.338 -0.153 1.00 86.50 311 THR A C 1
ATOM 2496 O O . THR A 1 311 ? -16.323 0.201 1.061 1.00 86.50 311 THR A O 1
ATOM 2499 N N . VAL A 1 312 ? -15.029 0.050 -0.767 1.00 83.19 312 VAL A N 1
ATOM 2500 C CA . VAL A 1 312 ? -13.864 -0.508 -0.071 1.00 83.19 312 VAL A CA 1
ATOM 2501 C C . VAL A 1 312 ? -13.278 0.526 0.892 1.00 83.19 312 VAL A C 1
ATOM 2503 O O . VAL A 1 312 ? -13.103 0.232 2.077 1.00 83.19 312 VAL A O 1
ATOM 2506 N N . TYR A 1 313 ? -13.046 1.756 0.429 1.00 87.62 313 TYR A N 1
ATOM 2507 C CA . TYR A 1 313 ? -12.496 2.821 1.275 1.00 87.62 313 TYR A CA 1
ATOM 2508 C C . TYR A 1 313 ? -13.502 3.307 2.318 1.00 87.62 313 TYR A C 1
ATOM 2510 O O . TYR A 1 313 ? -13.128 3.580 3.459 1.00 87.62 313 TYR A O 1
ATOM 2518 N N . LYS A 1 314 ? -14.798 3.312 1.989 1.00 90.19 314 LYS A N 1
ATOM 2519 C CA . LYS A 1 314 ? -15.848 3.644 2.953 1.00 90.19 314 LYS A CA 1
ATOM 2520 C C . LYS A 1 314 ? -15.876 2.657 4.112 1.00 90.19 314 LYS A C 1
ATOM 2522 O O . LYS A 1 314 ? -15.908 3.076 5.266 1.00 90.19 314 LYS A O 1
ATOM 2527 N N . GLN A 1 315 ? -15.828 1.354 3.826 1.00 86.12 315 GLN A N 1
ATOM 2528 C CA . GLN A 1 315 ? -15.774 0.330 4.874 1.00 86.12 315 GLN A CA 1
ATOM 2529 C C . GLN A 1 315 ? -14.515 0.456 5.729 1.00 86.12 315 GLN A C 1
ATOM 2531 O O . GLN A 1 315 ? -14.571 0.250 6.938 1.00 86.12 315 GLN A O 1
ATOM 2536 N N . TRP A 1 316 ? -13.396 0.863 5.136 1.00 83.19 316 TRP A N 1
ATOM 2537 C CA . TRP A 1 316 ? -12.170 1.108 5.884 1.00 83.19 316 TRP A CA 1
ATOM 2538 C C . TRP A 1 316 ? -12.299 2.275 6.881 1.00 83.19 316 TRP A C 1
ATOM 2540 O O . TRP A 1 316 ? -11.916 2.144 8.049 1.00 83.19 316 TRP A O 1
ATOM 2550 N N . VAL A 1 317 ? -12.913 3.387 6.469 1.00 90.88 317 VAL A N 1
ATOM 2551 C CA . VAL A 1 317 ? -13.214 4.516 7.368 1.00 90.88 317 VAL A CA 1
ATOM 2552 C C . VAL A 1 317 ? -14.189 4.103 8.470 1.00 90.88 317 VAL A C 1
ATOM 2554 O O . VAL A 1 317 ? -13.946 4.376 9.647 1.00 90.88 317 VAL A O 1
ATOM 2557 N N . LEU A 1 318 ? -15.255 3.377 8.123 1.00 90.56 318 LEU A N 1
ATOM 2558 C CA . LEU A 1 318 ? -16.212 2.853 9.102 1.00 90.56 318 LEU A CA 1
ATOM 2559 C C . LEU A 1 318 ? -15.556 1.875 10.090 1.00 90.56 318 LEU A C 1
ATOM 2561 O O . LEU A 1 318 ? -15.871 1.908 11.277 1.00 90.56 318 LEU A O 1
ATOM 2565 N N . GLY A 1 319 ? -14.605 1.054 9.640 1.00 87.25 319 GLY A N 1
ATOM 2566 C CA . GLY A 1 319 ? -13.819 0.174 10.507 1.00 87.25 319 GLY A CA 1
ATOM 2567 C C . GLY A 1 319 ? -12.943 0.942 11.502 1.00 87.25 319 GLY A C 1
ATOM 2568 O O . GLY A 1 319 ? -12.761 0.502 12.637 1.00 87.25 319 GLY A O 1
ATOM 2569 N N . SER A 1 320 ? -12.456 2.122 11.112 1.00 88.31 320 SER A N 1
ATOM 2570 C CA . SER A 1 320 ? -11.698 3.018 11.994 1.00 88.31 320 SER A CA 1
ATOM 2571 C C . SER A 1 320 ? -12.594 3.630 13.082 1.00 88.31 320 SER A C 1
ATOM 2573 O O . SER A 1 320 ? -12.218 3.654 14.257 1.00 88.31 320 SER A O 1
ATOM 2575 N N . LEU A 1 321 ? -13.823 4.026 12.722 1.00 90.31 321 LEU A N 1
ATOM 2576 C CA . LEU A 1 321 ? -14.856 4.442 13.680 1.00 90.31 321 LEU A CA 1
ATOM 2577 C C . LEU A 1 321 ? -15.230 3.311 14.640 1.00 90.31 321 LEU A C 1
ATOM 2579 O O . LEU A 1 321 ? -15.300 3.525 15.848 1.00 90.31 321 LEU A O 1
ATOM 2583 N N . ASP A 1 322 ? -15.462 2.107 14.118 1.00 88.06 322 ASP A N 1
ATOM 2584 C CA . ASP A 1 322 ? -15.799 0.928 14.917 1.00 88.06 322 ASP A CA 1
ATOM 2585 C C . ASP A 1 322 ? -14.694 0.594 15.929 1.00 88.06 322 ASP A C 1
ATOM 2587 O O . ASP A 1 322 ? -14.982 0.414 17.115 1.00 88.06 322 ASP A O 1
ATOM 2591 N N . TYR A 1 323 ? -13.429 0.607 15.490 1.00 85.69 323 TYR A N 1
ATOM 2592 C CA . TYR A 1 323 ? -12.268 0.417 16.358 1.00 85.69 323 TYR A CA 1
ATOM 2593 C C . TYR A 1 323 ? -12.276 1.415 17.520 1.00 85.69 323 TYR A C 1
ATOM 2595 O O . TYR A 1 323 ? -12.334 1.009 18.682 1.00 85.69 323 TYR A O 1
ATOM 2603 N N . VAL A 1 324 ? -12.307 2.718 17.223 1.00 85.81 324 VAL A N 1
ATOM 2604 C CA . VAL A 1 324 ? -12.287 3.767 18.253 1.00 85.81 324 VAL A CA 1
ATOM 2605 C C . VAL A 1 324 ? -13.508 3.680 19.165 1.00 85.81 324 VAL A C 1
ATOM 2607 O O . VAL A 1 324 ? -13.396 3.877 20.381 1.00 85.81 324 VAL A O 1
ATOM 2610 N N . ASN A 1 325 ? -14.678 3.345 18.621 1.00 84.06 325 ASN A N 1
ATOM 2611 C CA . ASN A 1 325 ? -15.903 3.207 19.395 1.00 84.06 325 ASN A CA 1
ATOM 2612 C C . ASN A 1 325 ? -15.833 2.056 20.394 1.00 84.06 325 ASN A C 1
ATOM 2614 O O . ASN A 1 325 ? -16.255 2.269 21.534 1.00 84.06 325 ASN A O 1
ATOM 2618 N N . LYS A 1 326 ? -15.241 0.918 20.014 1.00 81.00 326 LYS A N 1
ATOM 2619 C CA . LYS A 1 326 ? -15.052 -0.269 20.863 1.00 81.00 326 LYS A CA 1
ATOM 2620 C C . LYS A 1 326 ? -13.967 -0.107 21.932 1.00 81.00 326 LYS A C 1
ATOM 2622 O O . LYS A 1 326 ? -14.005 -0.816 22.937 1.00 81.00 326 LYS A O 1
ATOM 2627 N N . LEU A 1 327 ? -13.031 0.832 21.777 1.00 73.94 327 LEU A N 1
ATOM 2628 C CA . LEU A 1 327 ? -12.007 1.080 22.796 1.00 73.94 327 LEU A CA 1
ATOM 2629 C C . LEU A 1 327 ? -12.619 1.553 24.119 1.00 73.94 327 LEU A C 1
ATOM 2631 O O . LEU A 1 327 ? -13.469 2.449 24.152 1.00 73.94 327 LEU A O 1
ATOM 2635 N N . ASN A 1 328 ? -12.135 0.960 25.214 1.00 66.88 328 ASN A N 1
ATOM 2636 C CA . ASN A 1 328 ? -12.588 1.190 26.590 1.00 66.88 328 ASN A CA 1
ATOM 2637 C C . ASN A 1 328 ? -14.080 0.901 26.835 1.00 66.88 328 ASN A C 1
ATOM 2639 O O . ASN A 1 328 ? -14.628 1.344 27.847 1.00 66.88 328 ASN A O 1
ATOM 2643 N N . GLN A 1 329 ? -14.744 0.161 25.943 1.00 73.50 329 GLN A N 1
ATOM 2644 C CA . GLN A 1 329 ? -16.071 -0.361 26.242 1.00 73.50 329 GLN A CA 1
ATOM 2645 C C . GLN A 1 329 ? -15.975 -1.503 27.252 1.00 73.50 329 GLN A C 1
ATOM 2647 O O . GLN A 1 329 ? -15.022 -2.285 27.258 1.00 73.50 329 GLN A O 1
ATOM 2652 N N . GLN A 1 330 ? -16.989 -1.603 28.109 1.00 75.75 330 GLN A N 1
ATOM 2653 C CA . GLN A 1 330 ? -17.179 -2.817 28.888 1.00 75.75 330 GLN A CA 1
ATOM 2654 C C . GLN A 1 330 ? -17.470 -3.971 27.929 1.00 75.75 330 GLN A C 1
ATOM 2656 O O . GLN A 1 330 ? -18.141 -3.786 26.911 1.00 75.75 330 GLN A O 1
ATOM 2661 N N . LEU A 1 331 ? -16.968 -5.163 28.257 1.00 81.19 331 LEU A N 1
ATOM 2662 C CA . LEU A 1 331 ? -17.354 -6.368 27.533 1.00 81.19 331 LEU A CA 1
ATOM 2663 C C . LEU A 1 331 ? -18.889 -6.482 27.543 1.00 81.19 331 LEU A C 1
ATOM 2665 O O . LEU A 1 331 ? -19.500 -6.229 28.583 1.00 81.19 331 LEU A O 1
ATOM 2669 N N . PRO A 1 332 ? -19.526 -6.848 26.417 1.00 84.38 332 PRO A N 1
ATOM 2670 C CA . PRO A 1 332 ? -20.977 -6.977 26.368 1.00 84.38 332 PRO A CA 1
ATOM 2671 C C . PRO A 1 332 ? -21.446 -8.060 27.344 1.00 84.38 332 PRO A C 1
ATOM 2673 O O . PRO A 1 332 ? -20.728 -9.036 27.571 1.00 84.38 332 PRO A O 1
ATOM 2676 N N . ASP A 1 333 ? -22.671 -7.953 27.866 1.00 88.44 333 ASP A N 1
ATOM 2677 C CA . ASP A 1 333 ? -23.198 -8.924 28.840 1.00 88.44 333 ASP A CA 1
ATOM 2678 C C . ASP A 1 333 ? -23.153 -10.364 28.325 1.00 88.44 333 ASP A C 1
ATOM 2680 O O . ASP A 1 333 ? -22.864 -11.278 29.087 1.00 88.44 333 ASP A O 1
ATOM 2684 N N . LYS A 1 334 ? -23.342 -10.574 27.016 1.00 90.44 334 LYS A N 1
ATOM 2685 C CA . LYS A 1 334 ? -23.175 -11.894 26.391 1.00 90.44 334 LYS A CA 1
ATOM 2686 C C . LYS A 1 334 ? -21.764 -12.461 26.590 1.00 90.44 334 LYS A C 1
ATOM 2688 O O . LYS A 1 334 ? -21.627 -13.650 26.841 1.00 90.44 334 LYS A O 1
ATOM 2693 N N . ALA A 1 335 ? -20.730 -11.628 26.474 1.00 86.75 335 ALA A N 1
ATOM 2694 C CA . ALA A 1 335 ? -19.349 -12.041 26.708 1.00 86.75 335 ALA A CA 1
ATOM 2695 C C . ALA A 1 335 ? -19.055 -12.197 28.206 1.00 86.75 335 ALA A C 1
ATOM 2697 O O . ALA A 1 335 ? -18.399 -13.155 28.592 1.00 86.75 335 ALA A O 1
ATOM 2698 N N . LEU A 1 336 ? -19.572 -11.302 29.059 1.00 90.12 336 LEU A N 1
ATOM 2699 C CA . LEU A 1 336 ? -19.410 -11.391 30.517 1.00 90.12 336 LEU A CA 1
ATOM 2700 C C . LEU A 1 336 ? -20.097 -12.626 31.113 1.00 90.12 336 LEU A C 1
ATOM 2702 O O . LEU A 1 336 ? -19.584 -13.226 32.052 1.00 90.12 336 LEU A O 1
ATOM 2706 N N . ASN A 1 337 ? -21.239 -13.017 30.559 1.00 91.75 337 ASN A N 1
ATOM 2707 C CA . ASN A 1 337 ? -22.026 -14.154 31.022 1.00 91.75 337 ASN A CA 1
ATOM 2708 C C . ASN A 1 337 ? -21.713 -15.439 30.235 1.00 91.75 337 ASN A C 1
ATOM 2710 O O . ASN A 1 337 ? -22.371 -16.452 30.458 1.00 91.75 337 ASN A O 1
ATOM 2714 N N . ALA A 1 338 ? -20.733 -15.412 29.321 1.00 88.88 338 ALA A N 1
ATOM 2715 C CA . ALA A 1 338 ? -20.256 -16.614 28.650 1.00 88.88 338 ALA A CA 1
ATOM 2716 C C . ALA A 1 338 ? -19.678 -17.574 29.695 1.00 88.88 338 ALA A C 1
ATOM 2718 O O . ALA A 1 338 ? -18.781 -17.190 30.450 1.00 88.88 338 ALA A O 1
ATOM 2719 N N . VAL A 1 339 ? -20.224 -18.789 29.739 1.00 89.38 339 VAL A N 1
ATOM 2720 C CA . VAL A 1 339 ? -19.773 -19.865 30.622 1.00 89.38 339 VAL A CA 1
ATOM 2721 C C . VAL A 1 339 ? -18.603 -20.577 29.955 1.00 89.38 339 VAL A C 1
ATOM 2723 O O . VAL A 1 339 ? -18.679 -20.954 28.788 1.00 89.38 339 VAL A O 1
ATOM 2726 N N . LEU A 1 340 ? -17.515 -20.712 30.700 1.00 84.88 340 LEU A N 1
ATOM 2727 C CA . LEU A 1 340 ? -16.290 -21.397 30.324 1.00 84.88 340 LEU A CA 1
ATOM 2728 C C . LEU A 1 340 ? -16.088 -22.575 31.266 1.00 84.88 340 LEU A C 1
ATOM 2730 O O . LEU A 1 340 ? -16.442 -22.494 32.442 1.00 84.88 340 LEU A O 1
ATOM 2734 N N . THR A 1 341 ? -15.497 -23.645 30.756 1.00 84.81 341 THR A N 1
ATOM 2735 C CA . THR A 1 341 ? -15.158 -24.819 31.556 1.00 84.81 341 THR A CA 1
ATOM 2736 C C . THR A 1 341 ? -13.658 -24.818 31.821 1.00 84.81 341 THR A C 1
ATOM 2738 O O . THR A 1 341 ? -12.858 -24.686 30.893 1.00 84.81 341 THR A O 1
ATOM 2741 N N . ASP A 1 342 ? -13.259 -24.926 33.085 1.00 80.88 342 ASP A N 1
ATOM 2742 C CA . ASP A 1 342 ? -11.845 -25.066 33.437 1.00 80.88 342 ASP A CA 1
ATOM 2743 C C . ASP A 1 342 ? -11.319 -26.496 33.188 1.00 80.88 342 ASP A C 1
ATOM 2745 O O . ASP A 1 342 ? -12.031 -27.383 32.713 1.00 80.88 342 ASP A O 1
ATOM 2749 N N . ASP A 1 343 ? -10.041 -26.731 33.490 1.00 79.56 343 ASP A N 1
ATOM 2750 C CA . ASP A 1 343 ? -9.388 -28.032 33.305 1.00 79.56 343 ASP A CA 1
ATOM 2751 C C . ASP A 1 343 ? -9.860 -29.123 34.283 1.00 79.56 343 ASP A C 1
ATOM 2753 O O . ASP A 1 343 ? -9.530 -30.297 34.106 1.00 79.56 343 ASP A O 1
ATOM 2757 N N . GLN A 1 344 ? -10.658 -28.749 35.283 1.00 84.69 344 GLN A N 1
ATOM 2758 C CA . GLN A 1 344 ? -11.265 -29.631 36.278 1.00 84.69 344 GLN A CA 1
ATOM 2759 C C . GLN A 1 344 ? -12.747 -29.902 35.982 1.00 84.69 344 GLN A C 1
ATOM 2761 O O . GLN A 1 344 ? -13.377 -30.686 36.692 1.00 84.69 344 GLN A O 1
ATOM 2766 N N . GLY A 1 345 ? -13.302 -29.294 34.929 1.00 85.25 345 GLY A N 1
ATOM 2767 C CA . GLY A 1 345 ? -14.708 -29.432 34.562 1.00 85.25 345 GLY A CA 1
ATOM 2768 C C . GLY A 1 345 ? -15.645 -28.468 35.293 1.00 85.25 345 GLY A C 1
ATOM 2769 O O . GLY A 1 345 ? -16.860 -28.621 35.175 1.00 85.25 345 GLY A O 1
ATOM 2770 N N . ASN A 1 346 ? -15.128 -27.487 36.040 1.00 87.06 346 ASN A N 1
ATOM 2771 C CA . ASN A 1 346 ? -15.964 -26.484 36.693 1.00 87.06 346 ASN A CA 1
ATOM 2772 C C . ASN A 1 346 ? -16.411 -25.422 35.689 1.00 87.06 346 ASN A C 1
ATOM 2774 O O . ASN A 1 346 ? -15.633 -24.960 34.854 1.00 87.06 346 ASN A O 1
ATOM 2778 N N . GLU A 1 347 ? -17.656 -24.981 35.826 1.00 91.50 347 GLU A N 1
ATOM 2779 C CA . GLU A 1 347 ? -18.215 -23.898 35.027 1.00 91.50 347 GLU A CA 1
ATOM 2780 C C . GLU A 1 347 ? -17.983 -22.538 35.698 1.00 91.50 347 GLU A C 1
ATOM 2782 O O . GLU A 1 347 ? -18.356 -22.309 36.851 1.00 91.50 347 GLU A O 1
ATOM 2787 N N . LEU A 1 348 ? -17.389 -21.609 34.953 1.00 90.06 348 LEU A N 1
ATOM 2788 C CA . LEU A 1 348 ? -17.111 -20.243 35.378 1.00 90.06 348 LEU A CA 1
ATOM 2789 C C . LEU A 1 348 ? -17.528 -19.272 34.280 1.00 90.06 348 LEU A C 1
ATOM 2791 O O . LEU A 1 348 ? -17.141 -19.407 33.124 1.00 90.06 348 LEU A O 1
ATOM 2795 N N . SER A 1 349 ? -18.278 -18.237 34.637 1.00 91.00 349 SER A N 1
ATOM 2796 C CA . SER A 1 349 ? -18.518 -17.124 33.722 1.00 91.00 349 SER A CA 1
ATOM 2797 C C . SER A 1 349 ? -17.279 -16.239 33.580 1.00 91.00 349 SER A C 1
ATOM 2799 O O . SER A 1 349 ? -16.506 -16.063 34.528 1.00 91.00 349 SER A O 1
ATOM 2801 N N . MET A 1 350 ? -17.134 -15.581 32.428 1.00 88.31 350 MET A N 1
ATOM 2802 C CA . MET A 1 350 ? -16.111 -14.546 32.234 1.00 88.31 350 MET A CA 1
ATOM 2803 C C . MET A 1 350 ? -16.168 -13.471 33.335 1.00 88.31 350 MET A C 1
ATOM 2805 O O . MET A 1 350 ? -15.135 -13.022 33.825 1.00 88.31 350 MET A O 1
ATOM 2809 N N . ARG A 1 351 ? -17.369 -13.094 33.790 1.00 91.75 351 ARG A N 1
ATOM 2810 C CA . ARG A 1 351 ? -17.572 -12.154 34.901 1.00 91.75 351 ARG A CA 1
ATOM 2811 C C . ARG A 1 351 ? -16.933 -12.649 36.198 1.00 91.75 351 ARG A C 1
ATOM 2813 O O . ARG A 1 351 ? -16.209 -11.885 36.828 1.00 91.75 351 ARG A O 1
ATOM 2820 N N . GLN A 1 352 ? -17.146 -13.913 36.567 1.00 91.25 352 GLN A N 1
ATOM 2821 C CA . GLN A 1 352 ? -16.540 -14.503 37.768 1.00 91.25 352 GLN A CA 1
ATOM 2822 C C . GLN A 1 352 ? -15.009 -14.512 37.687 1.00 91.25 352 GLN A C 1
ATOM 2824 O O . GLN A 1 352 ? -14.347 -14.183 38.671 1.00 91.25 352 GLN A O 1
ATOM 2829 N N . ILE A 1 353 ? -14.445 -14.815 36.513 1.00 88.69 353 ILE A N 1
ATOM 2830 C CA . ILE A 1 353 ? -12.993 -14.774 36.284 1.00 88.69 353 ILE A CA 1
ATOM 2831 C C . ILE A 1 353 ? -12.467 -13.342 36.467 1.00 88.69 353 ILE A C 1
ATOM 2833 O O . ILE A 1 353 ? -11.500 -13.115 37.192 1.00 88.69 353 ILE A O 1
ATOM 2837 N N . LEU A 1 354 ? -13.121 -12.351 35.860 1.00 88.31 354 LEU A N 1
ATOM 2838 C CA . LEU A 1 354 ? -12.719 -10.948 35.980 1.00 88.31 354 LEU A CA 1
ATOM 2839 C C . LEU A 1 354 ? -12.823 -10.431 37.422 1.00 88.31 354 LEU A C 1
ATOM 2841 O O . LEU A 1 354 ? -11.907 -9.756 37.898 1.00 88.31 354 LEU A O 1
ATOM 2845 N N . ASP A 1 355 ? -13.901 -10.769 38.134 1.00 90.50 355 ASP A N 1
ATOM 2846 C CA . ASP A 1 355 ? -14.110 -10.362 39.525 1.00 90.50 355 ASP A CA 1
ATOM 2847 C C . ASP A 1 355 ? -13.076 -10.994 40.475 1.00 90.50 355 ASP A C 1
ATOM 2849 O O . ASP A 1 355 ? -12.555 -10.305 41.355 1.00 90.50 355 ASP A O 1
ATOM 2853 N N . ALA A 1 356 ? -12.684 -12.255 40.256 1.00 88.75 356 ALA A N 1
ATOM 2854 C CA . ALA A 1 356 ? -11.630 -12.924 41.030 1.00 88.75 356 ALA A CA 1
ATOM 2855 C C . ALA A 1 356 ? -10.229 -12.302 40.831 1.00 88.75 356 ALA A C 1
ATOM 2857 O O . ALA A 1 356 ? -9.329 -12.441 41.669 1.00 88.75 356 ALA A O 1
ATOM 2858 N N . HIS A 1 357 ? -10.021 -11.584 39.726 1.00 86.81 357 HIS A N 1
ATOM 2859 C CA . HIS A 1 357 ? -8.760 -10.916 39.394 1.00 86.81 357 HIS A CA 1
ATOM 2860 C C . HIS A 1 357 ? -8.845 -9.387 39.475 1.00 86.81 357 HIS A C 1
ATOM 2862 O O . HIS A 1 357 ? -7.932 -8.684 39.037 1.00 86.81 357 HIS A O 1
ATOM 2868 N N . LYS A 1 358 ? -9.899 -8.856 40.101 1.00 86.75 358 LYS A N 1
ATOM 2869 C CA . LYS A 1 358 ? -10.121 -7.418 40.247 1.00 86.75 358 LYS A CA 1
ATOM 2870 C C . LYS A 1 358 ? -8.939 -6.726 40.929 1.00 86.75 358 LYS A C 1
ATOM 2872 O O . LYS A 1 358 ? -8.419 -7.186 41.942 1.00 86.75 358 LYS A O 1
ATOM 2877 N N . GLY A 1 359 ? -8.507 -5.604 40.356 1.00 82.75 359 GLY A N 1
ATOM 2878 C CA . GLY A 1 359 ? -7.348 -4.845 40.840 1.00 82.75 359 GLY A CA 1
ATOM 2879 C C . GLY A 1 359 ? -5.986 -5.381 40.381 1.00 82.75 359 GLY A C 1
ATOM 2880 O O . GLY A 1 359 ? -4.970 -4.764 40.691 1.00 82.75 359 GLY A O 1
ATOM 2881 N N . ARG A 1 360 ? -5.948 -6.479 39.616 1.00 81.75 360 ARG A N 1
ATOM 2882 C CA . ARG A 1 360 ? -4.744 -6.991 38.949 1.00 81.75 360 ARG A CA 1
ATOM 2883 C C . ARG A 1 360 ? -4.866 -6.814 37.437 1.00 81.75 360 ARG A C 1
ATOM 2885 O O . ARG A 1 360 ? -5.969 -6.801 36.896 1.00 81.75 360 ARG A O 1
ATOM 2892 N N . TYR A 1 361 ? -3.730 -6.694 36.755 1.00 76.56 361 TYR A N 1
ATOM 2893 C CA . TYR A 1 361 ? -3.708 -6.849 35.303 1.00 76.56 361 TYR A CA 1
ATOM 2894 C C . TYR A 1 361 ? -3.940 -8.323 34.978 1.00 76.56 361 TYR A C 1
ATOM 2896 O O . TYR A 1 361 ? -3.204 -9.186 35.457 1.00 76.56 361 TYR A O 1
ATOM 2904 N N . LEU A 1 362 ? -4.977 -8.596 34.191 1.00 76.88 362 LEU A N 1
ATOM 2905 C CA . LEU A 1 362 ? -5.293 -9.928 33.699 1.00 76.88 362 LEU A CA 1
ATOM 2906 C C . LEU A 1 362 ? -5.046 -9.961 32.192 1.00 76.88 362 LEU A C 1
ATOM 2908 O O . LEU A 1 362 ? -5.655 -9.191 31.450 1.00 76.88 362 LEU A O 1
ATOM 2912 N N . LEU A 1 363 ? -4.155 -10.855 31.770 1.00 76.62 363 LEU A N 1
ATOM 2913 C CA . LEU A 1 363 ? -3.975 -11.227 30.374 1.00 76.62 363 LEU A CA 1
ATOM 2914 C C . LEU A 1 363 ? -4.859 -12.444 30.095 1.00 76.62 363 LEU A C 1
ATOM 2916 O O . LEU A 1 363 ? -4.682 -13.482 30.731 1.00 76.62 363 LEU A O 1
ATOM 2920 N N . ILE A 1 364 ? -5.797 -12.310 29.160 1.00 76.94 364 ILE A N 1
ATOM 2921 C CA . ILE A 1 364 ? -6.645 -13.412 28.694 1.00 76.94 364 ILE A CA 1
ATOM 2922 C C . ILE A 1 364 ? -6.160 -13.800 27.300 1.00 76.94 364 ILE A C 1
ATOM 2924 O O . ILE A 1 364 ? -6.196 -12.978 26.390 1.00 76.94 364 ILE A O 1
ATOM 2928 N N . ASP A 1 365 ? -5.703 -15.041 27.162 1.00 74.06 365 ASP A N 1
ATOM 2929 C CA . ASP A 1 365 ? -5.192 -15.616 25.919 1.00 74.06 365 ASP A CA 1
ATOM 2930 C C . ASP A 1 365 ? -6.166 -16.700 25.434 1.00 74.06 365 ASP A C 1
ATOM 2932 O O . ASP A 1 365 ? -6.392 -17.695 26.127 1.00 74.06 365 ASP A O 1
ATOM 2936 N N . ILE A 1 366 ? -6.801 -16.467 24.285 1.00 78.06 366 ILE A N 1
ATOM 2937 C CA . ILE A 1 366 ? -7.827 -17.346 23.714 1.00 78.06 366 ILE A CA 1
ATOM 2938 C C . ILE A 1 366 ? -7.174 -18.186 22.619 1.00 78.06 366 ILE A C 1
ATOM 2940 O O . ILE A 1 366 ? -6.813 -17.666 21.566 1.00 78.06 366 ILE A O 1
ATOM 2944 N N . TRP A 1 367 ? -7.071 -19.494 22.845 1.00 75.44 367 TRP A N 1
ATOM 2945 C CA . TRP A 1 367 ? -6.455 -20.439 21.915 1.00 75.44 367 TRP A CA 1
ATOM 2946 C C . TRP A 1 367 ? -7.264 -21.736 21.820 1.00 75.44 367 TRP A C 1
ATOM 2948 O O . TRP A 1 367 ? -8.173 -21.988 22.612 1.00 75.44 367 TRP A O 1
ATOM 2958 N N . ALA A 1 36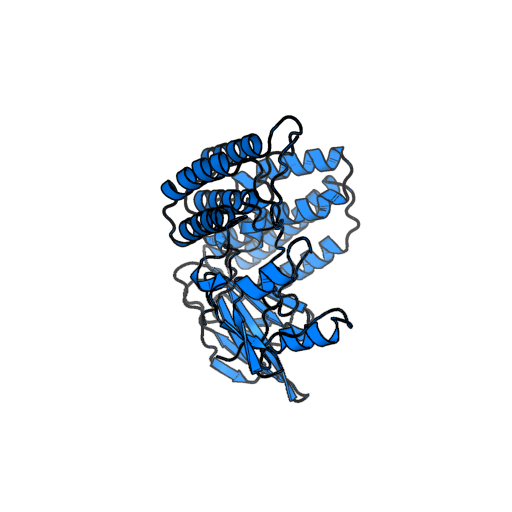8 ? -6.912 -22.576 20.850 1.00 69.94 368 ALA A N 1
ATOM 2959 C CA . ALA A 1 368 ? -7.472 -23.913 20.689 1.00 69.94 368 ALA A CA 1
ATOM 2960 C C . ALA A 1 368 ? -6.357 -24.935 20.438 1.00 69.94 368 ALA A C 1
ATOM 2962 O O . ALA A 1 368 ? -5.337 -24.602 19.836 1.00 69.94 368 ALA A O 1
ATOM 2963 N N . SER A 1 369 ? -6.556 -26.190 20.847 1.00 72.06 369 SER A N 1
ATOM 2964 C CA . SER A 1 369 ? -5.552 -27.265 20.721 1.00 72.06 369 SER A CA 1
ATOM 2965 C C . SER A 1 369 ? -5.142 -27.583 19.283 1.00 72.06 369 SER A C 1
ATOM 2967 O O . SER A 1 369 ? -4.073 -28.136 19.054 1.00 72.06 369 SER A O 1
ATOM 2969 N N . TRP A 1 370 ? -5.964 -27.201 18.311 1.00 75.19 370 TRP A N 1
ATOM 2970 C CA . TRP A 1 370 ? -5.691 -27.334 16.881 1.00 75.19 370 TRP A CA 1
ATOM 2971 C C . TRP A 1 370 ? -5.070 -26.068 16.258 1.00 75.19 370 TRP A C 1
ATOM 2973 O O . TRP A 1 370 ? -4.748 -26.059 15.070 1.00 75.19 370 TRP A O 1
ATOM 2983 N N . CYS A 1 371 ? -4.881 -24.991 17.028 1.00 75.31 371 CYS A N 1
ATOM 2984 C CA . CYS A 1 371 ? -4.266 -23.755 16.552 1.00 75.31 371 CYS A CA 1
ATOM 2985 C C . CYS A 1 371 ? -2.734 -23.881 16.547 1.00 75.31 371 CYS A C 1
ATOM 2987 O O . CYS A 1 371 ? -2.070 -23.591 17.540 1.00 75.31 371 CYS A O 1
ATOM 2989 N N . VAL A 1 372 ? -2.163 -24.282 15.405 1.00 65.00 372 VAL A N 1
ATOM 2990 C CA . VAL A 1 372 ? -0.707 -24.464 15.227 1.00 65.00 372 VAL A CA 1
ATOM 2991 C C . VAL A 1 372 ? 0.119 -23.230 15.641 1.00 65.00 372 VAL A C 1
ATOM 2993 O O . VAL A 1 372 ? 1.084 -23.409 16.383 1.00 65.00 372 VAL A O 1
ATOM 2996 N N . PRO A 1 373 ? -0.242 -21.984 15.264 1.00 66.31 373 PRO A N 1
ATOM 2997 C CA . PRO A 1 373 ? 0.486 -20.806 15.742 1.00 66.31 373 PRO A CA 1
ATOM 2998 C C . PRO A 1 373 ? 0.394 -20.617 17.262 1.00 66.31 373 PRO A C 1
ATOM 3000 O O . PRO A 1 373 ? 1.391 -20.294 17.898 1.00 66.31 373 PRO A O 1
ATOM 3003 N N . CYS A 1 374 ? -0.773 -20.881 17.858 1.00 72.06 374 CYS A N 1
ATOM 3004 C CA . CYS A 1 374 ? -0.963 -20.768 19.301 1.00 72.06 374 CYS A CA 1
ATOM 3005 C C . CYS A 1 374 ? -0.084 -21.775 20.063 1.00 72.06 374 CYS A C 1
ATOM 3007 O O . CYS A 1 374 ? 0.486 -21.445 21.099 1.00 72.06 374 CYS A O 1
ATOM 3009 N N . LEU A 1 375 ? 0.060 -23.000 19.541 1.00 71.12 375 LEU A N 1
ATOM 3010 C CA . LEU A 1 375 ? 0.946 -24.017 20.116 1.00 71.12 375 LEU A CA 1
ATOM 3011 C C . LEU A 1 375 ? 2.418 -23.580 20.082 1.00 71.12 375 LEU A C 1
ATOM 3013 O O . LEU A 1 375 ? 3.114 -23.743 21.081 1.00 71.12 375 LEU A O 1
ATOM 3017 N N . ALA A 1 376 ? 2.872 -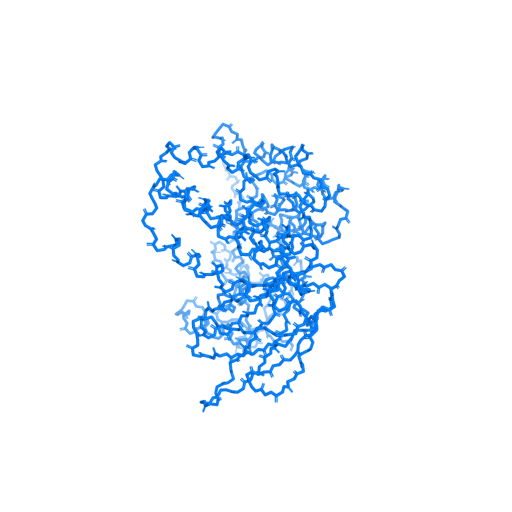22.975 18.981 1.00 74.38 376 ALA A N 1
ATOM 3018 C CA . ALA A 1 376 ? 4.232 -22.440 18.879 1.00 74.38 376 ALA A CA 1
ATOM 3019 C C . ALA A 1 376 ? 4.482 -21.298 19.884 1.00 74.38 376 ALA A C 1
ATOM 3021 O O . ALA A 1 376 ? 5.539 -21.228 20.506 1.00 74.38 376 ALA A O 1
ATOM 3022 N N . GLU A 1 377 ? 3.497 -20.423 20.110 1.00 69.94 377 GLU A N 1
ATOM 3023 C CA . GLU A 1 377 ? 3.598 -19.383 21.142 1.00 69.94 377 GLU A CA 1
ATOM 3024 C C . GLU A 1 377 ? 3.613 -19.958 22.566 1.00 69.94 377 GLU A C 1
ATOM 3026 O O . GLU A 1 377 ? 4.286 -19.415 23.446 1.00 69.94 377 GLU A O 1
ATOM 3031 N N . LEU A 1 378 ? 2.901 -21.063 22.809 1.00 71.62 378 LEU A N 1
ATOM 3032 C CA . LEU A 1 378 ? 2.900 -21.754 24.101 1.00 71.62 378 LEU A CA 1
ATOM 3033 C C . LEU A 1 378 ? 4.263 -22.367 24.449 1.00 71.62 378 LEU A C 1
ATOM 3035 O O . LEU A 1 378 ? 4.604 -22.396 25.627 1.00 71.62 378 LEU A O 1
ATOM 3039 N N . GLU A 1 379 ? 5.054 -22.807 23.467 1.00 66.44 379 GLU A N 1
ATOM 3040 C CA . GLU A 1 379 ? 6.423 -23.298 23.701 1.00 66.44 379 GLU A CA 1
ATOM 3041 C C . GLU A 1 379 ? 7.370 -22.189 24.192 1.00 66.44 379 GLU A C 1
ATOM 3043 O O . GLU A 1 379 ? 8.321 -22.456 24.929 1.00 66.44 379 GLU A O 1
ATOM 3048 N N . HIS A 1 380 ? 7.091 -20.934 23.828 1.00 67.31 380 HIS A N 1
ATOM 3049 C CA . HIS A 1 380 ? 7.885 -19.765 24.219 1.00 67.31 380 HIS A CA 1
ATOM 3050 C C . HIS A 1 380 ? 7.322 -19.010 25.431 1.00 67.31 380 HIS A C 1
ATOM 3052 O O . HIS A 1 380 ? 8.039 -18.244 26.081 1.00 67.31 380 HIS A O 1
ATOM 3058 N N . ALA A 1 381 ? 6.051 -19.223 25.769 1.00 61.44 381 ALA A N 1
ATOM 3059 C CA . ALA A 1 381 ? 5.442 -18.693 26.975 1.00 61.44 381 ALA A CA 1
ATOM 3060 C C . ALA A 1 381 ? 5.852 -19.556 28.179 1.00 61.44 381 ALA A C 1
ATOM 3062 O O . ALA A 1 381 ? 5.352 -20.661 28.352 1.00 61.44 381 ALA A O 1
ATOM 3063 N N . GLY A 1 382 ? 6.769 -19.063 29.019 1.00 57.44 382 GLY A N 1
ATOM 3064 C CA . GLY A 1 382 ? 7.210 -19.756 30.240 1.00 57.44 382 GLY A CA 1
ATOM 3065 C C . GLY A 1 382 ? 6.095 -20.033 31.273 1.00 57.44 382 GLY A C 1
ATOM 3066 O O . GLY A 1 382 ? 4.904 -19.979 30.983 1.00 57.44 382 GLY A O 1
ATOM 3067 N N . GLN A 1 383 ? 6.473 -20.282 32.534 1.00 51.19 383 GLN A N 1
ATOM 3068 C CA . GLN A 1 383 ? 5.583 -20.684 33.652 1.00 51.19 383 GLN A CA 1
ATOM 3069 C C . GLN A 1 383 ? 4.487 -19.664 34.069 1.00 51.19 383 GLN A C 1
ATOM 3071 O O . GLN A 1 383 ? 3.876 -19.805 35.124 1.00 51.19 383 GLN A O 1
ATOM 3076 N N . THR A 1 384 ? 4.214 -18.627 33.277 1.00 50.12 384 THR A N 1
ATOM 3077 C CA . THR A 1 384 ? 3.375 -17.475 33.650 1.00 50.12 384 THR A CA 1
ATOM 3078 C C . THR A 1 384 ? 1.894 -17.613 33.257 1.00 50.12 384 THR A C 1
ATOM 3080 O O . THR A 1 384 ? 1.119 -16.694 33.514 1.00 50.12 384 THR A O 1
ATOM 3083 N N . LYS A 1 385 ? 1.465 -18.718 32.626 1.00 54.28 385 LYS A N 1
ATOM 3084 C CA . LYS A 1 385 ? 0.086 -18.884 32.118 1.00 54.28 385 LYS A CA 1
ATOM 3085 C C . LYS A 1 385 ? -0.722 -19.905 32.933 1.00 54.28 385 LYS A C 1
ATOM 3087 O O . LYS A 1 385 ? -0.424 -21.096 32.909 1.00 54.28 385 LYS A O 1
ATOM 3092 N N . SER A 1 386 ? -1.794 -19.456 33.588 1.00 52.47 386 SER A N 1
ATOM 3093 C CA . SER A 1 386 ? -2.909 -20.325 33.997 1.00 52.47 386 SER A CA 1
ATOM 3094 C C . SER A 1 386 ? -3.745 -20.666 32.759 1.00 52.47 386 SER A C 1
ATOM 3096 O O . SER A 1 386 ? -4.178 -19.755 32.053 1.00 52.47 386 SER A O 1
ATOM 3098 N N . LYS A 1 387 ? -3.940 -21.956 32.461 1.00 51.66 387 LYS A N 1
ATOM 3099 C CA . LYS A 1 387 ? -4.644 -22.413 31.252 1.00 51.66 387 LYS A CA 1
ATOM 3100 C C . LYS A 1 387 ? -6.153 -22.452 31.504 1.00 51.66 387 LYS A C 1
ATOM 3102 O O . LYS A 1 387 ? -6.595 -23.114 32.432 1.00 51.66 387 LYS A O 1
ATOM 3107 N N . LEU A 1 388 ? -6.923 -21.764 30.668 1.00 47.75 388 LEU A N 1
ATOM 3108 C CA . LEU A 1 388 ? -8.380 -21.881 30.581 1.00 47.75 388 LEU A CA 1
ATOM 3109 C C . LEU A 1 388 ? -8.711 -22.410 29.182 1.00 47.75 388 LEU A C 1
ATOM 3111 O O . LEU A 1 388 ? -8.083 -21.981 28.211 1.00 47.75 388 LEU A O 1
ATOM 3115 N N . TYR A 1 389 ? -9.647 -23.352 29.080 1.00 43.34 389 TYR A N 1
ATOM 3116 C CA . TYR A 1 389 ? -10.028 -23.981 27.816 1.00 43.34 389 TYR A CA 1
ATOM 3117 C C . TYR A 1 389 ? -11.425 -23.520 27.390 1.00 43.34 389 TYR A C 1
ATOM 3119 O O . TYR A 1 389 ? -12.302 -23.287 28.216 1.00 43.34 389 TYR A O 1
ATOM 3127 N N . PHE A 1 390 ? -11.631 -23.391 26.080 1.00 39.78 390 PHE A N 1
ATOM 3128 C CA . PHE A 1 390 ? -12.960 -23.232 25.497 1.00 39.78 390 PHE A CA 1
ATOM 3129 C C . PHE A 1 390 ? -13.414 -24.599 24.989 1.00 39.78 390 PHE A C 1
ATOM 3131 O O . PHE A 1 390 ? -12.833 -25.133 24.043 1.00 39.78 390 PHE A O 1
ATOM 3138 N N . THR A 1 391 ? -14.440 -25.167 25.608 1.00 30.16 391 THR A N 1
ATOM 3139 C CA . THR A 1 391 ? -15.199 -26.287 25.046 1.00 30.16 391 THR A CA 1
ATOM 3140 C C . THR A 1 391 ? -16.317 -25.706 24.184 1.00 30.16 391 THR A C 1
ATOM 3142 O O . THR A 1 391 ? -17.120 -24.913 24.674 1.00 30.16 391 THR A O 1
ATOM 3145 N N . VAL A 1 392 ? -16.317 -26.039 22.889 1.00 29.67 392 VAL A N 1
ATOM 3146 C CA . VAL A 1 392 ? -17.392 -25.700 21.936 1.00 29.67 392 VAL A CA 1
ATOM 3147 C C . VAL A 1 392 ? -18.392 -26.839 21.882 1.00 29.67 392 VAL A C 1
ATOM 3149 O O . VAL A 1 392 ? -17.922 -27.998 21.809 1.00 29.67 392 VAL A O 1
#

Radius of gyration: 24.89 Å; chains: 1; bounding box: 50×58×83 Å

Foldseek 3Di:
DDDDDQDFDEDEDPPPQPPPDDLALWQWDWAWAADPVRDTFTWIKTFGALLSDPVPDPRHHQWDWDDPHRFKIKTFGADPAWTWIWTDGVVLRDIQIFTDGHGDIWIWGADPPDPHGIQTDDALSVRRCVSVVVVVLVVVLVPDPDQALVSLVVSLVVVLVVLVVSVVVCVPPPRDDPCSSVLVSLLSLLLSQLVLVVCLVRYDPVRVVVSLVVLVVSQLVLADPSCSRPPSSLSSNQVNQQVDPDVVDDLLRSLVVSLVVLVVRYDDPSSLSNLLSSLQVQLCVPPVDGHPCLVSSLVVLVVSLVVDDPPSSSVSSVVSNVSSVPPPDDDPVCQQQDWFQAPVRDTDGVVRVCVVQRPHHDHDDADDPPPPSVVVVVVVDPPPDDDTHHDD

pLDDT: mean 76.38, std 18.57, range [22.17, 96.75]

Sequence (392 aa):
MSHRSNLLKLLVLFMVPCFGSHRSTAQTAVISGIDKLHKRTPVLVTRWNPTFDARYQPASTIAHAHYQNDSVFTLVIPATRPVSVDFQMPSRGFAHKSWVSPNDSLRVEIDRNADYPFYFSGEHAFHYNVYRQLKSWEDDLYSKDIQTFGDFKSAYQGIGHAVDSLLEGAAGDPMLSASFADVFKEEIKAKYIADLTNFMRKFGKQDQSLAMQEIRLQHVELANDDLLSSRFFTLGLTVPLPVGKDSSLTEMEEFERNIDYVDEHFENRIREFLLGSLAAKYSGVFSDKPPTHKLEYTSVTQKIASQITDTVYKQWVLGSLDYVNKLNQQLPDKALNAVLTDDQGNELSMRQILDAHKGRYLLIDIWASWCVPCLAELEHAGQTKSKLYFTV

Secondary structure (DSSP, 8-state):
----------B--------TT-----EEEEEEEE-TTS-EEEEEEEE--S---TTTS-------EEEEETTEEEEE---SS-EEEEEEEGGGTEEEEEEEPTT-EEEEEE-TTSSS-EEEESTTHHHHHHHHHHHHHHHHHHHS---SHHHHHHHHHHHHHHHHHHHHHTTT-TTS-TTHHHHHHHHHHHHHHHHHHHHHTTS-HHHHHHHHHHHHHHHTT---GGGGG-HHHHHHHHTT-SS---TTS-HHHHHHHHHHHHHHH--HHHHHHHHHHHHHHHHTTTTT---TTHHHHHHHHHHHHHH---HHHHHHHHHHHHHHHHTTPPPPHHHHT-EEE-TTS-EEEHHHHHHHTTTS--B-----TT-HHHHHHHHHS-TT----B---

InterPro domains:
  IPR036249 Thioredoxin-like superfamily [SSF52833] (328-381)

Organism: NCBI:txid623280